Protein AF-A0A3B9W5R7-F1 (afdb_monomer_lite)

pLDDT: mean 82.39, std 18.73, range [30.66, 98.81]

Radius of gyration: 22.51 Å; chains: 1; bounding box: 68×43×56 Å

Structure (mmCIF, N/CA/C/O backbone):
data_AF-A0A3B9W5R7-F1
#
_entry.id   AF-A0A3B9W5R7-F1
#
loop_
_atom_site.group_PDB
_atom_site.id
_atom_site.type_symbol
_atom_site.label_atom_id
_atom_site.label_alt_id
_atom_site.label_comp_id
_atom_site.label_asym_id
_atom_site.label_entity_id
_atom_site.label_seq_id
_atom_site.pdbx_PDB_ins_code
_atom_site.Cartn_x
_atom_site.Cartn_y
_atom_site.Cartn_z
_atom_site.occupancy
_atom_site.B_iso_or_equiv
_atom_site.auth_seq_id
_atom_site.auth_comp_id
_atom_site.auth_asym_id
_atom_site.auth_atom_id
_atom_site.pdbx_PDB_model_num
ATOM 1 N N . MET A 1 1 ? -35.531 5.738 7.438 1.00 32.91 1 MET A N 1
ATOM 2 C CA . MET A 1 1 ? -34.267 5.225 8.003 1.00 32.91 1 MET A CA 1
ATOM 3 C C . MET A 1 1 ? -33.582 4.448 6.894 1.00 32.91 1 MET A C 1
ATOM 5 O O . MET A 1 1 ? -34.142 3.448 6.469 1.00 32.91 1 MET A O 1
ATOM 9 N N . ARG A 1 2 ? -32.483 4.960 6.327 1.00 30.66 2 ARG A N 1
ATOM 10 C CA . ARG A 1 2 ? -31.629 4.179 5.420 1.00 30.66 2 ARG A CA 1
ATOM 11 C C . ARG A 1 2 ? -30.668 3.404 6.317 1.00 30.66 2 ARG A C 1
ATOM 13 O O . ARG A 1 2 ? -30.008 4.018 7.143 1.00 30.66 2 ARG A O 1
ATOM 20 N N . THR A 1 3 ? -30.697 2.084 6.235 1.00 35.31 3 THR A N 1
ATOM 21 C CA . THR A 1 3 ? -29.794 1.184 6.958 1.00 35.31 3 THR A CA 1
ATOM 22 C C . THR A 1 3 ? -28.409 1.262 6.324 1.00 35.31 3 THR A C 1
ATOM 24 O O . THR A 1 3 ? -28.293 0.961 5.139 1.00 35.31 3 THR A O 1
ATOM 27 N N . GLU A 1 4 ? -27.382 1.650 7.082 1.00 41.16 4 GLU A N 1
ATOM 28 C CA . GLU A 1 4 ? -25.983 1.491 6.659 1.00 41.16 4 GLU A CA 1
ATOM 29 C C . GLU A 1 4 ? -25.687 -0.001 6.466 1.00 41.16 4 GLU A C 1
ATOM 31 O O . GLU A 1 4 ? -25.617 -0.769 7.429 1.00 41.16 4 GLU A O 1
ATOM 36 N N . THR A 1 5 ? -25.566 -0.436 5.215 1.00 42.59 5 THR A N 1
ATOM 37 C CA . THR A 1 5 ? -25.158 -1.799 4.874 1.00 42.59 5 THR A CA 1
ATOM 38 C C . THR A 1 5 ? -23.639 -1.887 4.894 1.00 42.59 5 THR A C 1
ATOM 40 O O . THR A 1 5 ? -22.977 -1.488 3.941 1.00 42.59 5 THR A O 1
ATOM 43 N N . HIS A 1 6 ? -23.085 -2.439 5.975 1.00 44.88 6 HIS A N 1
ATOM 44 C CA . HIS A 1 6 ? -21.705 -2.922 5.986 1.00 44.88 6 HIS A CA 1
ATOM 45 C C . HIS A 1 6 ? -21.651 -4.199 5.137 1.00 44.88 6 HIS A C 1
ATOM 47 O O . HIS A 1 6 ? -21.953 -5.293 5.615 1.00 44.88 6 HIS A O 1
ATOM 53 N N . GLN A 1 7 ? -21.345 -4.065 3.847 1.00 48.59 7 GLN A N 1
ATOM 54 C CA . GLN A 1 7 ? -21.089 -5.222 2.995 1.00 48.59 7 GLN A CA 1
ATOM 55 C C . GLN A 1 7 ? -19.664 -5.723 3.243 1.00 48.59 7 GLN A C 1
ATOM 57 O O . GLN A 1 7 ? -18.709 -5.269 2.621 1.00 48.59 7 GLN A O 1
ATOM 62 N N . ILE A 1 8 ? -19.528 -6.673 4.166 1.00 43.53 8 ILE A N 1
ATOM 63 C CA . ILE A 1 8 ? -18.317 -7.484 4.293 1.00 43.53 8 ILE A CA 1
ATOM 64 C C . ILE A 1 8 ? -18.449 -8.601 3.264 1.00 43.53 8 ILE A C 1
ATOM 66 O O . ILE A 1 8 ? -19.134 -9.599 3.491 1.00 43.53 8 ILE A O 1
ATOM 70 N N . HIS A 1 9 ? -17.859 -8.400 2.091 1.00 45.31 9 HIS A N 1
ATOM 71 C CA . HIS A 1 9 ? -17.875 -9.409 1.039 1.00 45.31 9 HIS A CA 1
ATOM 72 C C . HIS A 1 9 ? -16.837 -10.481 1.357 1.00 45.31 9 HIS A C 1
ATOM 74 O O . HIS A 1 9 ? -15.642 -10.298 1.144 1.00 45.31 9 HIS A O 1
ATOM 80 N N . THR A 1 10 ? -17.295 -11.622 1.864 1.00 37.00 10 THR A N 1
ATOM 81 C CA . THR A 1 10 ? -16.482 -12.837 1.925 1.00 37.00 10 THR A CA 1
ATOM 82 C C . THR A 1 10 ? -16.405 -13.418 0.514 1.00 37.00 10 THR A C 1
ATOM 84 O O . THR A 1 10 ? -17.376 -13.987 0.012 1.00 37.00 10 THR A O 1
ATOM 87 N N . TYR A 1 11 ? -15.274 -13.224 -0.159 1.00 44.72 11 TYR A N 1
ATOM 88 C CA . TYR A 1 11 ? -15.018 -13.753 -1.496 1.00 44.72 11 TYR A CA 1
ATOM 89 C C . TYR A 1 11 ? -14.859 -15.285 -1.457 1.00 44.72 11 TYR A C 1
ATOM 91 O O . TYR A 1 11 ? -13.749 -15.797 -1.449 1.00 44.72 11 TYR A O 1
ATOM 99 N N . ASP A 1 12 ? -15.953 -16.049 -1.493 1.00 35.03 12 ASP A N 1
ATOM 100 C CA . ASP A 1 12 ? -15.934 -17.531 -1.500 1.00 35.03 12 ASP A CA 1
ATOM 101 C C . ASP A 1 12 ? -15.423 -18.144 -2.836 1.00 35.03 12 ASP A C 1
ATOM 103 O O . ASP A 1 12 ? -15.649 -19.305 -3.165 1.00 35.03 12 ASP A O 1
ATOM 107 N N . SER A 1 13 ? -14.702 -17.354 -3.644 1.00 36.03 13 SER A N 1
ATOM 108 C CA . SER A 1 13 ? -14.012 -17.768 -4.874 1.00 36.03 13 SER A CA 1
ATOM 109 C C . SER A 1 13 ? -12.483 -17.625 -4.791 1.00 36.03 13 SER A C 1
ATOM 111 O O . SER A 1 13 ? -11.814 -17.609 -5.826 1.00 36.03 13 SER A O 1
ATOM 113 N N . MET A 1 14 ? -11.914 -17.539 -3.579 1.00 38.41 14 MET A N 1
ATOM 114 C CA . MET A 1 14 ? -10.486 -17.303 -3.278 1.00 38.41 14 MET A CA 1
ATOM 115 C C . MET A 1 14 ? -9.482 -18.385 -3.765 1.00 38.41 14 MET A C 1
ATOM 117 O O . MET A 1 14 ? -8.325 -18.381 -3.360 1.00 38.41 14 MET A O 1
ATOM 121 N N . ALA A 1 15 ? -9.844 -19.292 -4.677 1.00 36.97 15 ALA A N 1
ATOM 122 C CA . ALA A 1 15 ? -8.897 -20.244 -5.284 1.00 36.97 15 ALA A CA 1
ATOM 123 C C . ALA A 1 15 ? -8.157 -19.689 -6.527 1.00 36.97 15 ALA A C 1
ATOM 125 O O . ALA A 1 15 ? -7.424 -20.420 -7.189 1.00 36.97 15 ALA A O 1
ATOM 126 N N . ARG A 1 16 ? -8.349 -18.408 -6.869 1.00 42.28 16 ARG A N 1
ATOM 127 C CA . ARG A 1 16 ? -7.952 -17.804 -8.159 1.00 42.28 16 ARG A CA 1
ATOM 128 C C . ARG A 1 16 ? -6.772 -16.814 -8.083 1.00 42.28 16 ARG A C 1
ATOM 130 O O . ARG A 1 16 ? -6.610 -15.957 -8.943 1.00 42.28 16 ARG A O 1
ATOM 137 N N . PHE A 1 17 ? -5.933 -16.893 -7.048 1.00 46.50 17 PHE A N 1
ATOM 138 C CA . PHE A 1 17 ? -5.009 -15.802 -6.682 1.00 46.50 17 PHE A CA 1
ATOM 139 C C . PHE A 1 17 ? -3.625 -15.761 -7.350 1.00 46.50 17 PHE A C 1
ATOM 141 O O . PHE A 1 17 ? -2.822 -14.895 -7.004 1.00 46.50 17 PHE A O 1
ATOM 148 N N . HIS A 1 18 ? -3.321 -16.601 -8.343 1.00 49.59 18 HIS A N 1
ATOM 149 C CA . HIS A 1 18 ? -1.989 -16.598 -8.962 1.00 49.59 18 HIS A CA 1
ATOM 150 C C . HIS A 1 18 ? -1.998 -16.175 -10.441 1.00 49.59 18 HIS A C 1
ATOM 152 O O . HIS A 1 18 ? -2.216 -16.972 -11.346 1.00 49.59 18 HIS A O 1
ATOM 158 N N . ASN A 1 19 ? -1.692 -14.889 -10.650 1.00 49.12 19 ASN A N 1
ATOM 159 C CA . ASN A 1 19 ? -1.066 -14.248 -11.821 1.00 49.12 19 ASN A CA 1
ATOM 160 C C . ASN A 1 19 ? -1.693 -14.368 -13.225 1.00 49.12 19 ASN A C 1
ATOM 162 O O . ASN A 1 19 ? -1.177 -13.713 -14.126 1.00 49.12 19 ASN A O 1
ATOM 166 N N . GLN A 1 20 ? -2.765 -15.131 -13.449 1.00 50.28 20 GLN A N 1
ATOM 167 C CA . GLN A 1 20 ? -3.331 -15.297 -14.802 1.00 50.28 20 GLN A CA 1
ATOM 168 C C . GLN A 1 20 ? -4.692 -14.630 -15.044 1.00 50.28 20 GLN A C 1
ATOM 170 O O . GLN A 1 20 ? -5.074 -14.484 -16.200 1.00 50.28 20 GLN A O 1
ATOM 175 N N . GLU A 1 21 ? -5.415 -14.192 -14.009 1.00 57.72 21 GLU A N 1
ATOM 176 C CA . GLU A 1 21 ? -6.799 -13.713 -14.191 1.00 57.72 21 GLU A CA 1
ATOM 177 C C . GLU A 1 21 ? -6.962 -12.192 -14.331 1.00 57.72 21 GLU A C 1
ATOM 179 O O . GLU A 1 21 ? -7.963 -11.745 -14.876 1.00 57.72 21 GLU A O 1
ATOM 184 N N . TRP A 1 22 ? -5.966 -11.394 -13.944 1.00 66.00 22 TRP A N 1
ATOM 185 C CA . TRP A 1 22 ? -6.023 -9.920 -14.018 1.00 66.00 22 TRP A CA 1
ATOM 186 C C . TRP A 1 22 ? -5.447 -9.378 -15.339 1.00 66.00 22 TRP A C 1
ATOM 188 O O . TRP A 1 22 ? -4.843 -8.309 -15.398 1.00 66.00 22 TRP A O 1
ATOM 198 N N . ILE A 1 23 ? -5.531 -10.197 -16.396 1.00 71.81 23 ILE A N 1
ATOM 199 C CA . ILE A 1 23 ? -4.981 -9.904 -17.729 1.00 71.81 23 ILE A CA 1
ATOM 200 C C . ILE A 1 23 ? -6.063 -9.311 -18.643 1.00 71.81 23 ILE A C 1
ATOM 202 O O . ILE A 1 23 ? -5.746 -8.741 -19.678 1.00 71.81 23 ILE A O 1
ATOM 206 N N . SER A 1 24 ? -7.338 -9.360 -18.264 1.00 88.25 24 SER A N 1
ATOM 207 C CA . SER A 1 24 ? -8.429 -8.830 -19.083 1.00 88.25 24 SER A CA 1
ATOM 208 C C . SER A 1 24 ? -9.217 -7.760 -18.353 1.00 88.25 24 SER A C 1
ATOM 210 O O . SER A 1 24 ? -9.502 -7.909 -17.169 1.00 88.25 24 SER A O 1
ATOM 212 N N . TYR A 1 25 ? -9.656 -6.752 -19.104 1.00 93.88 25 TYR A N 1
ATOM 213 C CA . TYR A 1 25 ? -10.611 -5.760 -18.629 1.00 93.88 25 TYR A CA 1
ATOM 214 C C . TYR A 1 25 ? -11.845 -6.436 -17.988 1.00 93.88 25 TYR A C 1
ATOM 216 O O . TYR A 1 25 ? -12.399 -7.369 -18.588 1.00 93.88 25 TYR A O 1
ATOM 224 N N . PRO A 1 26 ? -12.301 -6.000 -16.796 1.00 93.00 26 PRO A N 1
ATOM 225 C CA . PRO A 1 26 ? -13.460 -6.587 -16.131 1.00 93.00 26 PRO A CA 1
ATOM 226 C C . PRO A 1 26 ? -14.718 -6.554 -17.017 1.00 93.00 26 PRO A C 1
ATOM 228 O O . PRO A 1 26 ? -15.059 -5.504 -17.566 1.00 93.00 26 PRO A O 1
ATOM 231 N N . PRO A 1 27 ? -15.465 -7.665 -17.155 1.00 92.81 27 PRO A N 1
ATOM 232 C CA . PRO A 1 27 ? -16.667 -7.672 -17.979 1.00 92.81 27 PRO A CA 1
ATOM 233 C C . PRO A 1 27 ? -17.713 -6.717 -17.396 1.00 92.81 27 PRO A C 1
ATOM 235 O O . PRO A 1 27 ? -17.949 -6.703 -16.187 1.00 92.81 27 PRO A O 1
ATOM 238 N N . GLN A 1 28 ? -18.399 -5.963 -18.260 1.00 92.75 28 GLN A N 1
ATOM 239 C CA . GLN A 1 28 ? -19.354 -4.924 -17.848 1.00 92.75 28 GLN A CA 1
ATOM 240 C C . GLN A 1 28 ? -20.456 -5.446 -16.906 1.00 92.75 28 GLN A C 1
ATOM 242 O O . GLN A 1 28 ? -20.927 -4.717 -16.040 1.00 92.75 28 GLN A O 1
ATOM 247 N N . SER A 1 29 ? -20.842 -6.719 -17.032 1.00 94.69 29 SER A N 1
ATOM 248 C CA . SER A 1 29 ? -21.827 -7.373 -16.159 1.00 94.69 29 SER A CA 1
ATOM 249 C C . SER A 1 29 ? -21.365 -7.570 -14.711 1.00 94.69 29 SER A C 1
ATOM 251 O O . SER A 1 29 ? -22.200 -7.828 -13.850 1.00 94.69 29 SER A O 1
ATOM 253 N N . SER A 1 30 ? -20.058 -7.501 -14.448 1.00 94.06 30 SER A N 1
ATOM 254 C CA . SER A 1 30 ? -19.474 -7.656 -13.110 1.00 94.06 30 SER A CA 1
ATOM 255 C C . SER A 1 30 ? -19.261 -6.325 -12.391 1.00 94.06 30 SER A C 1
ATOM 257 O O . SER A 1 30 ? -18.997 -6.332 -11.192 1.00 94.06 30 SER A O 1
ATOM 259 N N . ILE A 1 31 ? -19.371 -5.196 -13.099 1.00 94.94 31 ILE A N 1
ATOM 260 C CA . ILE A 1 31 ? -19.191 -3.858 -12.532 1.00 94.94 31 ILE A CA 1
ATOM 261 C C . ILE A 1 31 ? -20.440 -3.489 -11.729 1.00 94.94 31 ILE A C 1
ATOM 263 O O . ILE A 1 31 ? -21.546 -3.387 -12.266 1.00 94.94 31 ILE A O 1
ATOM 267 N N . LYS A 1 32 ? -20.259 -3.294 -10.424 1.00 95.94 32 LYS A N 1
ATOM 268 C CA . LYS A 1 32 ? -21.308 -2.867 -9.501 1.00 95.94 32 LYS A CA 1
ATOM 269 C C . LYS A 1 32 ? -21.568 -1.367 -9.636 1.00 95.94 32 LYS A C 1
ATOM 271 O O . LYS A 1 32 ? -20.758 -0.602 -10.152 1.00 95.94 32 LYS A O 1
ATOM 276 N N . GLN A 1 33 ? -22.712 -0.936 -9.119 1.00 96.06 33 GLN A N 1
ATOM 277 C CA . GLN A 1 33 ? -22.977 0.479 -8.889 1.00 96.06 33 GLN A CA 1
ATOM 278 C C . GLN A 1 33 ? -22.439 0.867 -7.507 1.00 96.06 33 GLN A C 1
ATOM 280 O O . GLN A 1 33 ? -22.903 0.323 -6.505 1.00 96.06 33 GLN A O 1
ATOM 285 N N . ALA A 1 34 ? -21.496 1.809 -7.458 1.00 95.56 34 ALA A N 1
ATOM 286 C CA . ALA A 1 34 ? -20.953 2.313 -6.199 1.00 95.56 34 ALA A CA 1
ATOM 287 C C . ALA A 1 34 ? -22.034 3.005 -5.347 1.00 95.56 34 ALA A C 1
ATOM 289 O O . ALA A 1 34 ? -22.868 3.757 -5.862 1.00 95.56 34 ALA A O 1
ATOM 290 N N . ASP A 1 35 ? -21.995 2.768 -4.035 1.00 95.38 35 ASP A N 1
ATOM 291 C CA . ASP A 1 35 ? -22.849 3.436 -3.050 1.00 95.38 35 ASP A CA 1
ATOM 292 C C . ASP A 1 35 ? -22.038 4.525 -2.318 1.00 95.38 35 ASP A C 1
ATOM 294 O O . ASP A 1 35 ? -21.070 4.186 -1.629 1.00 95.38 35 ASP A O 1
ATOM 298 N N . PRO A 1 36 ? -22.433 5.813 -2.388 1.00 96.81 36 PRO A N 1
ATOM 299 C CA . PRO A 1 36 ? -21.738 6.909 -1.709 1.00 96.81 36 PRO A CA 1
ATOM 300 C C . PRO A 1 36 ? -21.584 6.742 -0.194 1.00 96.81 36 PRO A C 1
ATOM 302 O O . PRO A 1 36 ? -20.707 7.365 0.392 1.00 96.81 36 PRO A O 1
ATOM 305 N N . SER A 1 37 ? -22.427 5.924 0.442 1.00 95.44 37 SER A N 1
ATOM 306 C CA . SER A 1 37 ? -22.371 5.630 1.880 1.00 95.44 37 SER A CA 1
ATOM 307 C C . SER A 1 37 ? -21.536 4.393 2.230 1.00 95.44 37 SER A C 1
ATOM 309 O O . SER A 1 37 ? -21.364 4.077 3.406 1.00 95.44 37 SER A O 1
ATOM 311 N N . SER A 1 38 ? -21.014 3.678 1.229 1.00 95.19 38 SER A N 1
ATOM 312 C CA . SER A 1 38 ? -20.276 2.435 1.451 1.00 95.19 38 SER A CA 1
ATOM 313 C C . SER A 1 38 ? -18.843 2.667 1.927 1.00 95.19 38 SER A C 1
ATOM 315 O O . SER A 1 38 ? -18.146 3.581 1.483 1.00 95.19 38 SER A O 1
ATOM 317 N N . HIS A 1 39 ? -18.397 1.777 2.811 1.00 96.00 39 HIS A N 1
ATOM 318 C CA . HIS A 1 39 ? -16.993 1.583 3.144 1.00 96.00 39 HIS A CA 1
ATOM 319 C C . HIS A 1 39 ? -16.516 0.311 2.449 1.00 96.00 39 HIS A C 1
ATOM 321 O O . HIS A 1 39 ? -17.052 -0.768 2.703 1.00 96.00 39 HIS A O 1
ATOM 327 N N . ILE A 1 40 ? -15.512 0.427 1.588 1.00 96.94 40 ILE A N 1
ATOM 328 C CA . ILE A 1 40 ? -14.977 -0.697 0.822 1.00 96.94 40 ILE A CA 1
ATOM 329 C C . ILE A 1 40 ? -13.625 -1.061 1.418 1.00 96.94 40 ILE A C 1
ATOM 331 O O . ILE A 1 40 ? -12.720 -0.232 1.448 1.00 96.94 40 ILE A O 1
ATOM 335 N N . THR A 1 41 ? -13.491 -2.294 1.906 1.00 97.75 41 THR A N 1
ATOM 336 C CA . THR A 1 41 ? -12.221 -2.824 2.423 1.00 97.75 41 THR A CA 1
ATOM 337 C C . THR A 1 41 ? -11.670 -3.843 1.437 1.00 97.75 41 THR A C 1
ATOM 339 O O . THR A 1 41 ? -12.351 -4.807 1.091 1.00 97.75 41 THR A O 1
ATOM 342 N N . LEU A 1 42 ? -10.455 -3.599 0.960 1.00 96.56 42 LEU A N 1
ATOM 343 C CA . LEU A 1 42 ? -9.760 -4.407 -0.026 1.00 96.56 42 LEU A CA 1
ATOM 344 C C . LEU A 1 42 ? -8.842 -5.394 0.704 1.00 96.56 42 LEU A C 1
ATOM 346 O O . LEU A 1 42 ? -8.196 -5.002 1.680 1.00 96.56 42 LEU A O 1
ATOM 350 N N . PRO A 1 43 ? -8.776 -6.653 0.239 1.00 95.25 43 PRO A N 1
ATOM 351 C CA . PRO A 1 43 ? -7.885 -7.656 0.811 1.00 95.25 43 PRO A CA 1
ATOM 352 C C . PRO A 1 43 ? -6.419 -7.337 0.483 1.00 95.25 43 PRO A C 1
ATOM 354 O O . PRO A 1 43 ? -6.133 -6.395 -0.257 1.00 95.25 43 PRO A O 1
ATOM 357 N N . ASP A 1 44 ? -5.508 -8.174 0.981 1.00 94.25 44 ASP A N 1
ATOM 358 C CA . ASP A 1 44 ? -4.085 -8.166 0.628 1.00 94.25 44 ASP A CA 1
ATOM 359 C C . ASP A 1 44 ? -3.892 -8.056 -0.896 1.00 94.25 44 ASP A C 1
ATOM 361 O O . ASP A 1 44 ? -4.452 -8.843 -1.669 1.00 94.25 44 ASP A O 1
ATOM 365 N N . LEU A 1 45 ? -3.131 -7.058 -1.346 1.00 94.88 45 LEU A N 1
ATOM 366 C CA . LEU A 1 45 ? -2.924 -6.766 -2.764 1.00 94.88 45 LEU A CA 1
ATOM 367 C C . LEU A 1 45 ? -1.688 -7.447 -3.357 1.00 94.88 45 LEU A C 1
ATOM 369 O O . LEU A 1 45 ? -1.570 -7.505 -4.584 1.00 94.88 45 LEU A O 1
ATOM 373 N N . HIS A 1 46 ? -0.783 -7.968 -2.534 1.00 94.50 46 HIS A N 1
ATOM 374 C CA . HIS A 1 46 ? 0.521 -8.490 -2.929 1.00 94.50 46 HIS A CA 1
ATOM 375 C C . HIS A 1 46 ? 1.302 -7.584 -3.894 1.00 94.50 46 HIS A C 1
ATOM 377 O O . HIS A 1 46 ? 1.932 -8.060 -4.847 1.00 94.50 46 HIS A O 1
ATOM 383 N N . GLY A 1 47 ? 1.242 -6.266 -3.701 1.00 94.62 47 GLY A N 1
ATOM 384 C CA . GLY A 1 47 ? 1.918 -5.289 -4.559 1.00 94.62 47 GLY A CA 1
ATOM 385 C C . GLY A 1 47 ? 1.348 -5.189 -5.979 1.00 94.62 47 GLY A C 1
ATOM 386 O O . GLY A 1 47 ? 1.983 -4.623 -6.872 1.00 94.62 47 GLY A O 1
ATOM 387 N N . ASN A 1 48 ? 0.192 -5.801 -6.254 1.00 95.19 48 ASN A N 1
ATOM 388 C CA . ASN A 1 48 ? -0.338 -5.938 -7.605 1.00 95.19 48 ASN A CA 1
ATOM 389 C C . ASN A 1 48 ? -1.300 -4.794 -7.968 1.00 95.19 48 ASN A C 1
ATOM 391 O O . ASN A 1 48 ? -2.480 -4.815 -7.615 1.00 95.19 48 ASN A O 1
ATOM 395 N N . VAL A 1 49 ? -0.808 -3.836 -8.760 1.00 96.06 49 VAL A N 1
ATOM 396 C CA . VAL A 1 49 ? -1.600 -2.698 -9.255 1.00 96.06 49 VAL A CA 1
ATOM 397 C C . VAL A 1 49 ? -2.826 -3.111 -10.082 1.00 96.06 49 VAL A C 1
ATOM 399 O O . VAL A 1 49 ? -3.868 -2.472 -9.971 1.00 96.06 49 VAL A O 1
ATOM 402 N N . PHE A 1 50 ? -2.760 -4.193 -10.868 1.00 96.06 50 PHE A N 1
ATOM 403 C CA . PHE A 1 50 ? -3.906 -4.645 -11.671 1.00 96.06 50 PHE A CA 1
ATOM 404 C C . PHE A 1 50 ? -4.983 -5.299 -10.813 1.00 96.06 50 PHE A C 1
ATOM 406 O O . PHE A 1 50 ? -6.163 -5.080 -11.054 1.00 96.06 50 PHE A O 1
ATOM 413 N N . LYS A 1 51 ? -4.595 -6.002 -9.743 1.00 95.19 51 LYS A N 1
ATOM 414 C CA . LYS A 1 51 ? -5.550 -6.474 -8.733 1.00 95.19 51 LYS A CA 1
ATOM 415 C C . LYS A 1 51 ? -6.272 -5.297 -8.068 1.00 95.19 51 LYS A C 1
ATOM 417 O O . LYS A 1 51 ? -7.483 -5.359 -7.882 1.00 95.19 51 LYS A O 1
ATOM 422 N N . LEU A 1 52 ? -5.549 -4.221 -7.741 1.00 97.19 52 LEU A N 1
ATOM 423 C CA . LEU A 1 52 ? -6.149 -2.998 -7.200 1.00 97.19 52 LEU A CA 1
ATOM 424 C C . LEU A 1 52 ? -7.119 -2.353 -8.206 1.00 97.19 52 LEU A C 1
ATOM 426 O O . LEU A 1 52 ? -8.259 -2.071 -7.841 1.00 97.19 52 LEU A O 1
ATOM 430 N N . LEU A 1 53 ? -6.703 -2.173 -9.466 1.00 97.25 53 LEU A N 1
ATOM 431 C CA . LEU A 1 53 ? -7.559 -1.645 -10.537 1.00 97.25 53 LEU A CA 1
ATOM 432 C C . LEU A 1 53 ? -8.830 -2.478 -10.717 1.00 97.25 53 LEU A C 1
ATOM 434 O O . LEU A 1 53 ? -9.927 -1.924 -10.681 1.00 97.25 53 LEU A O 1
ATOM 438 N N . ASP A 1 54 ? -8.694 -3.795 -10.858 1.00 95.75 54 ASP A N 1
ATOM 439 C CA . ASP A 1 54 ? -9.818 -4.683 -11.145 1.00 95.75 54 ASP A CA 1
ATOM 440 C C . ASP A 1 54 ? -10.827 -4.700 -10.001 1.00 95.75 54 ASP A C 1
ATOM 442 O O . ASP A 1 54 ? -12.027 -4.603 -10.253 1.00 95.75 54 ASP A O 1
ATOM 446 N N . ILE A 1 55 ? -10.371 -4.742 -8.743 1.00 96.06 55 ILE A N 1
ATOM 447 C CA . ILE A 1 55 ? -11.271 -4.657 -7.585 1.00 96.06 55 ILE A CA 1
ATOM 448 C C . ILE A 1 55 ? -12.005 -3.310 -7.580 1.00 96.06 55 ILE A C 1
ATOM 450 O O . ILE A 1 55 ? -13.225 -3.285 -7.436 1.00 96.06 55 ILE A O 1
ATOM 454 N N . LEU A 1 56 ? -11.306 -2.188 -7.784 1.00 98.06 56 LEU A N 1
ATOM 455 C CA . LEU A 1 56 ? -11.932 -0.860 -7.787 1.00 98.06 56 LEU A CA 1
ATOM 456 C C . LEU A 1 56 ? -12.937 -0.680 -8.932 1.00 98.06 56 LEU A C 1
ATOM 458 O O . LEU A 1 56 ? -13.968 -0.032 -8.742 1.00 98.06 56 LEU A O 1
ATOM 462 N N . MET A 1 57 ? -12.657 -1.252 -10.103 1.00 97.62 57 MET A N 1
ATOM 463 C CA . MET A 1 57 ? -13.569 -1.245 -11.245 1.00 97.62 57 MET A CA 1
ATOM 464 C C . MET A 1 57 ? -14.778 -2.147 -11.012 1.00 97.62 57 MET A C 1
ATOM 466 O O . MET A 1 57 ? -15.903 -1.736 -11.280 1.00 97.62 57 MET A O 1
ATOM 470 N N . ILE A 1 58 ? -14.580 -3.351 -10.467 1.00 96.62 58 ILE A N 1
ATOM 471 C CA . ILE A 1 58 ? -15.667 -4.277 -10.117 1.00 96.62 58 ILE A CA 1
ATOM 472 C C . ILE A 1 58 ? -16.577 -3.671 -9.047 1.00 96.62 58 ILE A C 1
ATOM 474 O O . ILE A 1 58 ? -17.795 -3.775 -9.157 1.00 96.62 58 ILE A O 1
ATOM 478 N N . GLU A 1 59 ? -16.027 -2.990 -8.042 1.00 97.38 59 GLU A N 1
ATOM 479 C CA . GLU A 1 59 ? -16.821 -2.269 -7.038 1.00 97.38 59 GLU A CA 1
ATOM 480 C C . GLU A 1 59 ? -17.445 -0.968 -7.582 1.00 97.38 59 GLU A C 1
ATOM 482 O O . GLU A 1 59 ? -18.189 -0.286 -6.879 1.00 97.38 59 GLU A O 1
ATOM 487 N N . GLY A 1 60 ? -17.168 -0.616 -8.842 1.00 97.62 60 GLY A N 1
ATOM 488 C CA . GLY A 1 60 ? -17.698 0.576 -9.495 1.00 97.62 60 GLY A CA 1
ATOM 489 C C . GLY A 1 60 ? -17.135 1.884 -8.949 1.00 97.62 60 GLY A C 1
ATOM 490 O O . GLY A 1 60 ? -17.685 2.938 -9.256 1.00 97.62 60 GLY A O 1
ATOM 491 N N . VAL A 1 61 ? -16.072 1.844 -8.142 1.00 98.31 61 VAL A N 1
ATOM 492 C CA . VAL A 1 61 ? -15.403 3.026 -7.574 1.00 98.31 61 VAL A CA 1
ATOM 493 C C . VAL A 1 61 ? -14.613 3.755 -8.651 1.00 98.31 61 VAL A C 1
ATOM 495 O O . VAL A 1 61 ? -14.645 4.981 -8.719 1.00 98.31 61 VAL A O 1
ATOM 498 N N . LEU A 1 62 ? -13.919 2.993 -9.495 1.00 98.44 62 LEU A N 1
ATOM 499 C CA . LEU A 1 62 ? -13.053 3.500 -10.550 1.00 98.44 62 LEU A CA 1
ATOM 500 C C . LEU A 1 62 ? -13.649 3.176 -11.918 1.00 98.44 62 LEU A C 1
ATOM 502 O O . LEU A 1 62 ? -14.082 2.057 -12.180 1.00 98.44 62 LEU A O 1
ATOM 506 N N . LEU A 1 63 ? -13.642 4.165 -12.804 1.00 97.88 63 LEU A N 1
ATOM 507 C CA . LEU A 1 63 ? -14.085 4.053 -14.186 1.00 97.88 63 LEU A CA 1
ATOM 508 C C . LEU A 1 63 ? -12.886 4.280 -15.107 1.00 97.88 63 LEU A C 1
ATOM 510 O O . LEU A 1 63 ? -12.219 5.311 -15.028 1.00 97.88 63 LEU A O 1
ATOM 514 N N . MET A 1 64 ? -12.631 3.330 -15.999 1.00 97.50 64 MET A N 1
ATOM 515 C CA . MET A 1 64 ? -11.538 3.383 -16.969 1.00 97.50 64 MET A CA 1
ATOM 516 C C . MET A 1 64 ? -12.026 2.828 -18.306 1.00 97.50 64 MET A C 1
ATOM 518 O O . MET A 1 64 ? -12.792 1.867 -18.328 1.00 97.50 64 MET A O 1
ATOM 522 N N . LEU A 1 65 ? -11.588 3.415 -19.419 1.00 97.44 65 LEU A N 1
ATOM 523 C CA . LEU A 1 65 ? -11.852 2.864 -20.750 1.00 97.44 65 LEU A CA 1
ATOM 524 C C . LEU A 1 65 ? -11.030 1.589 -20.987 1.00 97.44 65 LEU A C 1
ATOM 526 O O . LEU A 1 65 ? -9.889 1.489 -20.540 1.00 97.44 65 LEU A O 1
ATOM 530 N N . GLU A 1 66 ? -11.586 0.640 -21.737 1.00 97.12 66 GLU A N 1
ATOM 531 C CA . GLU A 1 66 ? -10.910 -0.624 -22.063 1.00 97.12 66 GLU A CA 1
ATOM 532 C C . GLU A 1 66 ? -9.584 -0.408 -22.808 1.00 97.12 66 GLU A C 1
ATOM 534 O O . GLU A 1 66 ? -8.582 -1.043 -22.489 1.00 97.12 66 GLU A O 1
ATOM 539 N N . GLU A 1 67 ? -9.537 0.557 -23.728 1.00 97.69 67 GLU A N 1
ATOM 540 C CA . GLU A 1 67 ? -8.313 0.919 -24.455 1.00 97.69 67 GLU A CA 1
ATOM 541 C C . GLU A 1 67 ? -7.213 1.483 -23.543 1.00 97.69 67 GLU A C 1
ATOM 543 O O . GLU A 1 67 ? -6.035 1.189 -23.737 1.00 97.69 67 GLU A O 1
ATOM 548 N N . HIS A 1 68 ? -7.589 2.238 -22.506 1.00 98.06 68 HIS A N 1
ATOM 549 C CA . HIS A 1 68 ? -6.647 2.751 -21.512 1.00 98.06 68 HIS A CA 1
ATOM 550 C C . HIS A 1 68 ? -6.095 1.623 -20.642 1.00 98.06 68 HIS A C 1
ATOM 552 O O . HIS A 1 68 ? -4.893 1.569 -20.393 1.00 98.06 68 HIS A O 1
ATOM 558 N N . TYR A 1 69 ? -6.954 0.694 -20.222 1.00 97.38 69 TYR A N 1
ATOM 559 C CA . TYR A 1 69 ? -6.540 -0.481 -19.460 1.00 97.38 69 TYR A CA 1
ATOM 560 C C . TYR A 1 69 ? -5.566 -1.357 -20.260 1.00 97.38 69 TYR A C 1
ATOM 562 O O . TYR A 1 69 ? -4.518 -1.748 -19.747 1.00 97.38 69 TYR A O 1
ATOM 570 N N . ALA A 1 70 ? -5.871 -1.605 -21.538 1.00 95.88 70 ALA A N 1
ATOM 571 C CA . ALA A 1 70 ? -5.006 -2.362 -22.437 1.00 95.88 70 ALA A CA 1
ATOM 572 C C . ALA A 1 70 ? -3.636 -1.687 -22.634 1.00 95.88 70 ALA A C 1
ATOM 574 O O . ALA A 1 70 ? -2.614 -2.374 -22.649 1.00 95.88 70 ALA A O 1
ATOM 575 N N . GLU A 1 71 ? -3.590 -0.354 -22.738 1.00 97.19 71 GLU A N 1
ATOM 576 C CA . GLU A 1 71 ? -2.328 0.390 -22.838 1.00 97.19 71 GLU A CA 1
ATOM 577 C C . GLU A 1 71 ? -1.499 0.286 -21.549 1.00 97.19 71 GLU A C 1
ATOM 579 O O . GLU A 1 71 ? -0.306 -0.022 -21.616 1.00 97.19 71 GLU A O 1
ATOM 584 N N . LEU A 1 72 ? -2.128 0.448 -20.376 1.00 97.25 72 LEU A N 1
ATOM 585 C CA . LEU A 1 72 ? -1.456 0.245 -19.088 1.00 97.25 72 LEU A CA 1
ATOM 586 C C . LEU A 1 72 ? -0.877 -1.168 -18.995 1.00 97.25 72 LEU A C 1
ATOM 588 O O . LEU A 1 72 ? 0.292 -1.340 -18.659 1.00 97.25 72 LEU A O 1
ATOM 592 N N . GLN A 1 73 ? -1.658 -2.192 -19.340 1.00 94.75 73 GLN A N 1
ATOM 593 C CA . GLN A 1 73 ? -1.171 -3.568 -19.346 1.00 94.75 73 GLN A CA 1
ATOM 594 C C . GLN A 1 73 ? 0.001 -3.765 -20.296 1.00 94.75 73 GLN A C 1
ATOM 596 O O . GLN A 1 73 ? 0.997 -4.370 -19.897 1.00 94.75 73 GLN A O 1
ATOM 601 N N . ARG A 1 74 ? -0.098 -3.248 -21.524 1.00 95.12 74 ARG A N 1
ATOM 602 C CA . ARG A 1 74 ? 0.957 -3.366 -22.528 1.00 95.12 74 ARG A CA 1
ATOM 603 C C . ARG A 1 74 ? 2.272 -2.810 -22.002 1.00 95.12 74 ARG A C 1
ATOM 605 O O . ARG A 1 74 ? 3.279 -3.490 -22.136 1.00 95.12 74 ARG A O 1
ATOM 612 N N . VAL A 1 75 ? 2.271 -1.606 -21.430 1.00 95.31 75 VAL A N 1
ATOM 613 C CA . VAL A 1 75 ? 3.498 -0.915 -21.002 1.00 95.31 75 VAL A CA 1
ATOM 614 C C . VAL A 1 75 ? 4.025 -1.460 -19.677 1.00 95.31 75 VAL A C 1
ATOM 616 O O . VAL A 1 75 ? 5.206 -1.783 -19.579 1.00 95.31 75 VAL A O 1
ATOM 619 N N . ILE A 1 76 ? 3.166 -1.612 -18.665 1.00 94.56 76 ILE A N 1
ATOM 620 C CA . ILE A 1 76 ? 3.578 -1.978 -17.298 1.00 94.56 76 ILE A CA 1
ATOM 621 C C . ILE A 1 76 ? 4.183 -3.387 -17.243 1.00 94.56 76 ILE A C 1
ATOM 623 O O . ILE A 1 76 ? 5.069 -3.641 -16.426 1.00 94.56 76 ILE A O 1
ATOM 627 N N . HIS A 1 77 ? 3.744 -4.299 -18.115 1.00 92.50 77 HIS A N 1
ATOM 628 C CA . HIS A 1 77 ? 4.292 -5.655 -18.188 1.00 92.50 77 HIS A CA 1
ATOM 629 C C . HIS A 1 77 ? 5.591 -5.764 -19.000 1.00 92.50 77 HIS A C 1
ATOM 631 O O . HIS A 1 77 ? 6.215 -6.829 -18.984 1.00 92.50 77 HIS A O 1
ATOM 637 N N . LEU A 1 78 ? 6.023 -4.710 -19.705 1.00 89.50 78 LEU A N 1
ATOM 638 C CA . LEU A 1 78 ? 7.327 -4.728 -20.366 1.00 89.50 78 LEU A CA 1
ATOM 639 C C . LEU A 1 78 ? 8.448 -4.778 -19.319 1.00 89.50 78 LEU A C 1
ATOM 641 O O . LEU A 1 78 ? 8.332 -4.151 -18.262 1.00 89.50 78 LEU A O 1
ATOM 645 N N . PRO A 1 79 ? 9.571 -5.455 -19.613 1.00 89.50 79 PRO A N 1
ATOM 646 C CA . PRO A 1 79 ? 10.807 -5.255 -18.865 1.00 89.50 79 PRO A CA 1
ATOM 647 C C . PRO A 1 79 ? 11.147 -3.763 -18.778 1.00 89.50 79 PRO A C 1
ATOM 649 O O . PRO A 1 79 ? 10.937 -3.032 -19.744 1.00 89.50 79 PRO A O 1
ATOM 652 N N . ILE A 1 80 ? 11.674 -3.311 -17.639 1.00 89.94 80 ILE A N 1
ATOM 653 C CA . ILE A 1 80 ? 11.942 -1.884 -17.373 1.00 89.94 80 ILE A CA 1
ATOM 654 C C . ILE A 1 80 ? 12.846 -1.282 -18.451 1.00 89.94 80 ILE A C 1
ATOM 656 O O . ILE A 1 80 ? 12.621 -0.165 -18.903 1.00 89.94 80 ILE A O 1
ATOM 660 N N . GLU A 1 81 ? 13.815 -2.056 -18.934 1.00 88.88 81 GLU A N 1
ATOM 661 C CA . GLU A 1 81 ? 14.769 -1.660 -19.971 1.00 88.88 81 GLU A CA 1
ATOM 662 C C . GLU A 1 81 ? 14.102 -1.446 -21.342 1.00 88.88 81 GLU A C 1
ATOM 664 O O . GLU A 1 81 ? 14.693 -0.848 -22.240 1.00 88.88 81 GLU A O 1
ATOM 669 N N . GLN A 1 82 ? 12.880 -1.956 -21.516 1.00 92.06 82 GLN A N 1
ATOM 670 C CA . GLN A 1 82 ? 12.060 -1.811 -22.719 1.00 92.06 82 GLN A CA 1
ATOM 671 C C . GLN A 1 82 ? 10.954 -0.759 -22.552 1.00 92.06 82 GLN A C 1
ATOM 673 O O . GLN A 1 82 ? 10.270 -0.449 -23.527 1.00 92.06 82 GLN A O 1
ATOM 678 N N . GLN A 1 83 ? 10.765 -0.204 -21.351 1.00 94.00 83 GLN A N 1
ATOM 679 C CA . GLN A 1 83 ? 9.802 0.868 -21.110 1.00 94.00 83 GLN A CA 1
ATOM 680 C C . GLN A 1 83 ? 10.425 2.208 -21.514 1.00 94.00 83 GLN A C 1
ATOM 682 O O . GLN A 1 83 ? 11.358 2.699 -20.871 1.00 94.00 83 GLN A O 1
ATOM 687 N N . SER A 1 84 ? 9.913 2.804 -22.593 1.00 97.19 84 SER A N 1
ATOM 688 C CA . SER A 1 84 ? 10.311 4.152 -23.000 1.00 97.19 84 SER A CA 1
ATOM 689 C C . SER A 1 84 ? 9.728 5.198 -22.043 1.00 97.19 84 SER A C 1
ATOM 691 O O . SER A 1 84 ? 8.632 5.011 -21.512 1.00 97.19 84 SER A O 1
ATOM 693 N N . LEU A 1 85 ? 10.433 6.317 -21.839 1.00 97.25 85 LEU A N 1
ATOM 694 C CA . LEU A 1 85 ? 9.918 7.412 -21.008 1.00 97.25 85 LEU A CA 1
ATOM 695 C C . LEU A 1 85 ? 8.587 7.958 -21.552 1.00 97.25 85 LEU A C 1
ATOM 697 O O . LEU A 1 85 ? 7.684 8.229 -20.773 1.00 97.25 85 LEU A O 1
ATOM 701 N N . GLU A 1 86 ? 8.433 8.034 -22.876 1.00 98.12 86 GLU A N 1
ATOM 702 C CA . GLU A 1 86 ? 7.187 8.476 -23.516 1.00 98.12 86 GLU A CA 1
ATOM 703 C C . GLU A 1 86 ? 6.005 7.544 -23.195 1.00 98.12 86 GLU A C 1
ATOM 705 O O . GLU A 1 86 ? 4.913 8.012 -22.872 1.00 98.12 86 GLU A O 1
ATOM 710 N N . ASP A 1 87 ? 6.204 6.222 -23.250 1.00 97.81 87 ASP A N 1
ATOM 711 C CA . ASP A 1 87 ? 5.160 5.258 -22.878 1.00 97.81 87 ASP A CA 1
ATOM 712 C C . ASP A 1 87 ? 4.806 5.363 -21.386 1.00 97.81 87 ASP A C 1
ATOM 714 O O . ASP A 1 87 ? 3.630 5.280 -21.021 1.00 97.81 87 ASP A O 1
ATOM 718 N N . ILE A 1 88 ? 5.808 5.575 -20.525 1.00 98.38 88 ILE A N 1
ATOM 719 C CA . ILE A 1 88 ? 5.612 5.769 -19.083 1.00 98.38 88 ILE A CA 1
ATOM 720 C C . ILE A 1 88 ? 4.787 7.035 -18.827 1.00 98.38 88 ILE A C 1
ATOM 722 O O . ILE A 1 88 ? 3.788 6.973 -18.113 1.00 98.38 88 ILE A O 1
ATOM 726 N N . GLU A 1 89 ? 5.154 8.163 -19.435 1.00 98.25 89 GLU A N 1
ATOM 727 C CA . GLU A 1 89 ? 4.430 9.433 -19.308 1.00 98.25 89 GLU A CA 1
ATOM 728 C C . GLU A 1 89 ? 2.994 9.324 -19.830 1.00 98.25 89 GLU A C 1
ATOM 730 O O . GLU A 1 89 ? 2.067 9.847 -19.210 1.00 98.25 89 GLU A O 1
ATOM 735 N N . ARG A 1 90 ? 2.771 8.575 -20.918 1.00 98.25 90 ARG A N 1
ATOM 736 C CA . ARG A 1 90 ? 1.423 8.281 -21.419 1.00 98.25 90 ARG A CA 1
ATOM 737 C C . ARG A 1 90 ? 0.598 7.488 -20.401 1.00 98.25 90 ARG A C 1
ATOM 739 O O . ARG A 1 90 ? -0.566 7.813 -20.179 1.00 98.25 90 ARG A O 1
ATOM 746 N N . CYS A 1 91 ? 1.189 6.484 -19.753 1.00 98.50 91 CYS A N 1
ATOM 747 C CA . CYS A 1 91 ? 0.521 5.708 -18.704 1.00 98.50 91 CYS A CA 1
ATOM 748 C C . CYS A 1 91 ? 0.217 6.553 -17.460 1.00 98.50 91 CYS A C 1
ATOM 750 O O . CYS A 1 91 ? -0.876 6.452 -16.901 1.00 98.50 91 CYS A O 1
ATOM 752 N N . ILE A 1 92 ? 1.147 7.424 -17.056 1.00 98.44 92 ILE A N 1
ATOM 753 C CA . ILE A 1 92 ? 0.921 8.399 -15.983 1.00 98.44 92 ILE A CA 1
ATOM 754 C C . ILE A 1 92 ? -0.259 9.302 -16.350 1.00 98.44 92 ILE A C 1
ATOM 756 O O . ILE A 1 92 ? -1.171 9.452 -15.543 1.00 98.44 92 ILE A O 1
ATOM 760 N N . ALA A 1 93 ? -0.301 9.840 -17.573 1.00 98.25 93 ALA A N 1
ATOM 761 C CA . ALA A 1 93 ? -1.402 10.684 -18.029 1.00 98.25 93 ALA A CA 1
ATOM 762 C C . ALA A 1 93 ? -2.754 9.949 -17.994 1.00 98.25 93 ALA A C 1
ATOM 764 O O . ALA A 1 93 ? -3.735 10.514 -17.513 1.00 98.25 93 ALA A O 1
ATOM 765 N N . ILE A 1 94 ? -2.798 8.678 -18.412 1.00 98.38 94 ILE A N 1
ATOM 766 C CA . ILE A 1 94 ? -4.004 7.843 -18.312 1.00 98.38 94 ILE A CA 1
ATOM 767 C C . ILE A 1 94 ? -4.494 7.767 -16.860 1.00 98.38 94 ILE A C 1
ATOM 769 O O . ILE A 1 94 ? -5.669 8.024 -16.595 1.00 98.38 94 ILE A O 1
ATOM 773 N N . ILE A 1 95 ? -3.605 7.437 -15.918 1.00 97.94 95 ILE A N 1
ATOM 774 C CA . ILE A 1 95 ? -3.966 7.294 -14.501 1.00 97.94 95 ILE A CA 1
ATOM 775 C C . ILE A 1 95 ? -4.359 8.655 -13.904 1.00 97.94 95 ILE A C 1
ATOM 777 O O . ILE A 1 95 ? -5.351 8.750 -13.191 1.00 97.94 95 ILE A O 1
ATOM 781 N N . GLN A 1 96 ? -3.628 9.725 -14.211 1.00 96.00 96 GLN A N 1
ATOM 782 C CA . GLN A 1 96 ? -3.824 11.031 -13.577 1.00 96.00 96 GLN A CA 1
ATOM 783 C C . GLN A 1 96 ? -4.958 11.875 -14.170 1.00 96.00 96 GLN A C 1
ATOM 785 O O . GLN A 1 96 ? -5.449 12.787 -13.502 1.00 96.00 96 GLN A O 1
ATOM 790 N N . HIS A 1 97 ? -5.351 11.634 -15.422 1.00 96.25 97 HIS A N 1
ATOM 791 C CA . HIS A 1 97 ? -6.267 12.525 -16.141 1.00 96.25 97 HIS A CA 1
ATOM 792 C C . HIS A 1 97 ? -7.450 11.820 -16.802 1.00 96.25 97 HIS A C 1
ATOM 794 O O . HIS A 1 97 ? -8.432 12.485 -17.134 1.00 96.25 97 HIS A O 1
ATOM 800 N N . ASN A 1 98 ? -7.392 10.501 -16.996 1.00 97.00 98 ASN A N 1
ATOM 801 C CA . ASN A 1 98 ? -8.416 9.765 -17.738 1.00 97.00 98 ASN A CA 1
ATOM 802 C C . ASN A 1 98 ? -9.203 8.758 -16.890 1.00 97.00 98 ASN A C 1
ATOM 804 O O . ASN A 1 98 ? -9.987 7.983 -17.445 1.00 97.00 98 ASN A O 1
ATOM 808 N N . LEU A 1 99 ? -9.025 8.776 -15.568 1.00 97.50 99 LEU A N 1
ATOM 809 C CA . LEU A 1 99 ? -9.838 7.997 -14.640 1.00 97.50 99 LEU A CA 1
ATOM 810 C C . LEU A 1 99 ? -11.076 8.778 -14.204 1.00 97.50 99 LEU A C 1
ATOM 812 O O . LEU A 1 99 ? -11.005 9.961 -13.873 1.00 97.50 99 LEU A O 1
ATOM 816 N N . GLY A 1 100 ? -12.215 8.092 -14.178 1.00 98.06 100 GLY A N 1
ATOM 817 C CA . GLY A 1 100 ? -13.414 8.555 -13.490 1.00 98.06 100 GLY A CA 1
ATOM 818 C C . GLY A 1 100 ? -13.524 7.916 -12.109 1.00 98.06 100 GLY A C 1
ATOM 819 O O . GLY A 1 100 ? -13.113 6.772 -11.921 1.00 98.06 100 GLY A O 1
ATOM 820 N N . PHE A 1 101 ? -14.122 8.633 -11.159 1.00 98.38 101 PHE A N 1
ATOM 821 C CA . PHE A 1 101 ? -14.362 8.134 -9.806 1.00 98.38 101 PHE A CA 1
ATOM 822 C C . PHE A 1 101 ? -1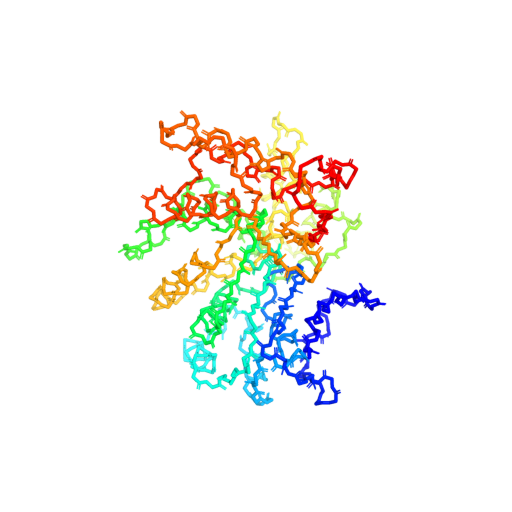5.829 8.305 -9.430 1.00 98.38 101 PHE A C 1
ATOM 824 O O . PHE A 1 101 ? -16.389 9.396 -9.561 1.00 98.38 101 PHE A O 1
ATOM 831 N N . ASN A 1 102 ? -16.442 7.231 -8.942 1.00 98.12 102 ASN A N 1
ATOM 832 C CA . ASN A 1 102 ? -17.729 7.307 -8.269 1.00 98.12 102 ASN A CA 1
ATOM 833 C C . ASN A 1 102 ? -17.500 7.441 -6.759 1.00 98.12 102 ASN A C 1
ATOM 835 O O . ASN A 1 102 ? -16.622 6.771 -6.207 1.00 98.12 102 ASN A O 1
ATOM 839 N N . PRO A 1 103 ? -18.277 8.291 -6.070 1.00 94.94 103 PRO A N 1
ATOM 840 C CA . PRO A 1 103 ? -18.078 8.523 -4.652 1.00 94.94 103 PRO A CA 1
ATOM 841 C C . PRO A 1 103 ? -18.430 7.276 -3.840 1.00 94.94 103 PRO A C 1
ATOM 843 O O . PRO A 1 103 ? -19.444 6.623 -4.083 1.00 94.94 103 PRO A O 1
ATOM 846 N N . VAL A 1 104 ? -17.608 7.022 -2.829 1.00 97.62 104 VAL A N 1
ATOM 847 C CA . VAL A 1 104 ? -17.836 6.092 -1.719 1.00 97.62 104 VAL A CA 1
ATOM 848 C C . VAL A 1 104 ? -17.351 6.765 -0.438 1.00 97.62 104 VAL A C 1
ATOM 850 O O . VAL A 1 104 ? -16.560 7.709 -0.503 1.00 97.62 104 VAL A O 1
ATOM 853 N N . GLN A 1 105 ? -17.811 6.314 0.726 1.00 96.69 105 GLN A N 1
ATOM 854 C CA . GLN A 1 105 ? -17.474 6.962 1.993 1.00 96.69 105 GLN A CA 1
ATOM 855 C C . GLN A 1 105 ? -15.994 6.766 2.341 1.00 96.69 105 GLN A C 1
ATOM 857 O O . GLN A 1 105 ? -15.351 7.687 2.843 1.00 96.69 105 GLN A O 1
ATOM 862 N N . CYS A 1 106 ? -15.459 5.569 2.089 1.00 98.06 106 CYS A N 1
ATOM 863 C CA . CYS A 1 106 ? -14.067 5.229 2.366 1.00 98.06 106 CYS A CA 1
ATOM 864 C C . CYS A 1 106 ? -13.611 4.030 1.527 1.00 98.06 106 CYS A C 1
ATOM 866 O O . CYS A 1 106 ? -14.339 3.040 1.419 1.00 98.06 106 CYS A O 1
ATOM 868 N N . VAL A 1 107 ? -12.388 4.096 1.001 1.00 98.56 107 VAL A N 1
ATOM 869 C CA . VAL A 1 107 ? -11.656 2.942 0.460 1.00 98.56 107 VAL A CA 1
ATOM 870 C C . VAL A 1 107 ? -10.513 2.603 1.410 1.00 98.56 107 VAL A C 1
ATOM 872 O O . VAL A 1 107 ? -9.675 3.453 1.705 1.00 98.56 107 VAL A O 1
ATOM 875 N N . ARG A 1 108 ? -10.467 1.357 1.882 1.00 98.62 108 ARG A N 1
ATOM 876 C CA . ARG A 1 108 ? -9.468 0.875 2.834 1.00 98.62 108 ARG A CA 1
ATOM 877 C C . ARG A 1 108 ? -8.671 -0.281 2.259 1.00 98.62 108 ARG A C 1
ATOM 879 O O . ARG A 1 108 ? -9.253 -1.287 1.878 1.00 98.62 108 ARG A O 1
ATOM 886 N N . LEU A 1 109 ? -7.352 -0.161 2.243 1.00 98.62 109 LEU A N 1
ATOM 887 C CA . LEU A 1 109 ? -6.429 -1.227 1.870 1.00 98.62 109 LEU A CA 1
ATOM 888 C C . LEU A 1 109 ? -5.915 -1.864 3.161 1.00 98.62 109 LEU A C 1
ATOM 890 O O . LEU A 1 109 ? -5.400 -1.160 4.031 1.00 98.62 109 LEU A O 1
ATOM 894 N N . ILE A 1 110 ? -6.073 -3.181 3.302 1.00 97.69 110 ILE A N 1
ATOM 895 C CA . ILE A 1 110 ? -5.690 -3.895 4.531 1.00 97.69 110 ILE A CA 1
ATOM 896 C C . ILE A 1 110 ? -4.173 -4.103 4.669 1.00 97.69 110 ILE A C 1
ATOM 898 O O . ILE A 1 110 ? -3.712 -4.613 5.685 1.00 97.69 110 ILE A O 1
ATOM 902 N N . GLY A 1 111 ? -3.400 -3.688 3.665 1.00 97.31 111 GLY A N 1
ATOM 903 C CA . GLY A 1 111 ? -1.946 -3.760 3.639 1.00 97.31 111 GLY A CA 1
ATOM 904 C C . GLY A 1 111 ? -1.408 -4.442 2.384 1.00 97.31 111 GLY A C 1
ATOM 905 O O . GLY A 1 111 ? -2.162 -4.732 1.450 1.00 97.31 111 GLY A O 1
ATOM 906 N N . ASP A 1 112 ? -0.098 -4.697 2.392 1.00 97.44 112 ASP A N 1
ATOM 907 C CA . ASP A 1 112 ? 0.665 -5.369 1.336 1.00 97.44 112 ASP A CA 1
ATOM 908 C C . ASP A 1 112 ? 0.446 -4.793 -0.076 1.00 97.44 112 ASP A C 1
ATOM 910 O O . ASP A 1 112 ? 0.514 -5.479 -1.097 1.00 97.44 112 ASP A O 1
ATOM 914 N N . GLU A 1 113 ? 0.197 -3.486 -0.154 1.00 98.00 113 GLU A N 1
ATOM 915 C CA . GLU A 1 113 ? 0.032 -2.739 -1.401 1.00 98.00 113 GLU A CA 1
ATOM 916 C C . GLU A 1 113 ? 1.360 -2.338 -2.052 1.00 98.00 113 GLU A C 1
ATOM 918 O O . GLU A 1 113 ? 1.420 -2.222 -3.275 1.00 98.00 113 GLU A O 1
ATOM 923 N N . CYS A 1 114 ? 2.418 -2.159 -1.260 1.00 97.62 114 CYS A N 1
ATOM 924 C CA . CYS A 1 114 ? 3.769 -1.856 -1.728 1.00 97.62 114 CYS A CA 1
ATOM 925 C C . CYS A 1 114 ? 4.788 -2.833 -1.143 1.00 97.62 114 CYS A C 1
ATOM 927 O O . CYS A 1 114 ? 4.557 -3.460 -0.113 1.00 97.62 114 CYS A O 1
ATOM 929 N N . GLY A 1 115 ? 5.948 -2.944 -1.788 1.00 93.12 115 GLY A N 1
ATOM 930 C CA . GLY A 1 115 ? 7.036 -3.786 -1.322 1.00 93.12 115 GLY A CA 1
ATOM 931 C C . GLY A 1 115 ? 6.672 -5.258 -1.273 1.00 93.12 115 GLY A C 1
ATOM 932 O O . GLY A 1 115 ? 7.079 -5.921 -0.333 1.00 93.12 115 GLY A O 1
ATOM 933 N N . ASP A 1 116 ? 5.932 -5.788 -2.244 1.00 93.94 116 ASP A N 1
ATOM 934 C CA . ASP A 1 116 ? 5.555 -7.206 -2.298 1.00 93.94 116 ASP A CA 1
ATOM 935 C C . ASP A 1 116 ? 5.943 -7.858 -3.648 1.00 93.94 116 ASP A C 1
ATOM 937 O O . ASP A 1 116 ? 6.840 -7.400 -4.360 1.00 93.94 116 ASP A O 1
ATOM 941 N N . ARG A 1 117 ? 5.287 -8.961 -4.013 1.00 90.44 117 ARG A N 1
ATOM 942 C CA . ARG A 1 117 ? 5.488 -9.788 -5.209 1.00 90.44 117 ARG A CA 1
ATOM 943 C C . ARG A 1 117 ? 4.952 -9.141 -6.481 1.00 90.44 117 ARG A C 1
ATOM 945 O O . ARG A 1 117 ? 4.964 -9.772 -7.536 1.00 90.44 117 ARG A O 1
ATOM 952 N N . GLY A 1 118 ? 4.446 -7.921 -6.409 1.00 91.31 118 GLY A N 1
ATOM 953 C CA . GLY A 1 118 ? 3.840 -7.219 -7.527 1.00 91.31 118 GLY A CA 1
ATOM 954 C C . GLY A 1 118 ? 4.783 -6.936 -8.693 1.00 91.31 118 GLY A C 1
ATOM 955 O O . GLY A 1 118 ? 5.943 -7.362 -8.730 1.00 91.31 118 GLY A O 1
ATOM 956 N N . ILE A 1 119 ? 4.265 -6.191 -9.670 1.00 91.94 119 ILE A N 1
ATOM 957 C CA . ILE A 1 119 ? 5.047 -5.788 -10.842 1.00 91.94 119 ILE A CA 1
ATOM 958 C C . ILE A 1 119 ? 5.952 -4.616 -10.485 1.00 91.94 119 ILE A C 1
ATOM 960 O O . ILE A 1 119 ? 7.157 -4.735 -10.652 1.00 91.94 119 ILE A O 1
ATOM 964 N N . ASN A 1 120 ? 5.414 -3.493 -10.012 1.00 95.50 120 ASN A N 1
ATOM 965 C CA . ASN A 1 120 ? 6.205 -2.295 -9.736 1.00 95.50 120 ASN A CA 1
ATOM 966 C C . ASN A 1 120 ? 5.413 -1.332 -8.834 1.00 95.50 120 ASN A C 1
ATOM 968 O O . ASN A 1 120 ? 4.307 -0.937 -9.204 1.00 95.50 120 ASN A O 1
ATOM 972 N N . ASP A 1 121 ? 5.981 -0.946 -7.687 1.00 98.06 121 ASP A N 1
ATOM 973 C CA . ASP A 1 121 ? 5.310 -0.071 -6.710 1.00 98.06 121 ASP A CA 1
ATOM 974 C C . ASP A 1 121 ? 5.014 1.330 -7.260 1.00 98.06 121 ASP A C 1
ATOM 976 O O . ASP A 1 121 ? 4.059 1.962 -6.815 1.00 98.06 121 ASP A O 1
ATOM 980 N N . PHE A 1 122 ? 5.761 1.805 -8.268 1.00 98.31 122 PHE A N 1
ATOM 981 C CA . PHE A 1 122 ? 5.532 3.113 -8.894 1.00 98.31 122 PHE A CA 1
ATOM 982 C C . PHE A 1 122 ? 4.078 3.276 -9.356 1.00 98.31 122 PHE A C 1
ATOM 984 O O . PHE A 1 122 ? 3.449 4.306 -9.119 1.00 98.31 122 PHE A O 1
ATOM 991 N N . TRP A 1 123 ? 3.523 2.234 -9.981 1.00 98.31 123 TRP A N 1
ATOM 992 C CA . TRP A 1 123 ? 2.165 2.260 -10.519 1.00 98.31 123 TRP A CA 1
ATOM 993 C C . TRP A 1 123 ? 1.107 2.147 -9.424 1.00 98.31 123 TRP A C 1
ATOM 995 O O . TRP A 1 123 ? 0.079 2.820 -9.506 1.00 98.31 123 TRP A O 1
ATOM 1005 N N . THR A 1 124 ? 1.368 1.360 -8.375 1.00 98.50 124 THR A N 1
ATOM 1006 C CA . THR A 1 124 ? 0.480 1.295 -7.207 1.00 98.50 124 THR A CA 1
ATOM 1007 C C . THR A 1 124 ? 0.402 2.653 -6.511 1.00 98.50 124 THR A C 1
ATOM 1009 O O . THR A 1 124 ? -0.693 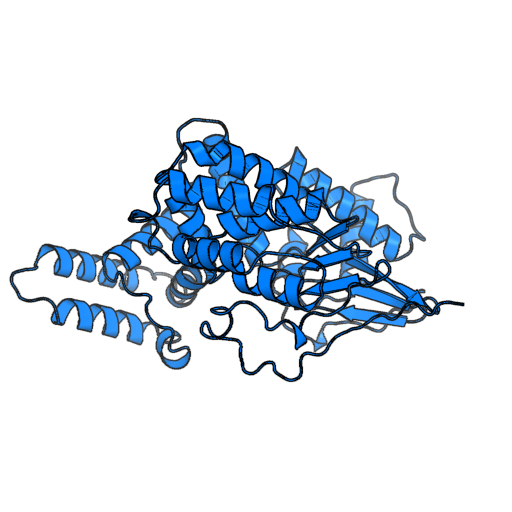3.137 -6.235 1.00 98.50 124 THR A O 1
ATOM 1012 N N . LEU A 1 125 ? 1.543 3.319 -6.306 1.00 98.69 125 LEU A N 1
ATOM 1013 C CA . LEU A 1 125 ? 1.614 4.656 -5.712 1.00 98.69 125 LEU A CA 1
ATOM 1014 C C . LEU A 1 125 ? 0.936 5.716 -6.589 1.00 98.69 125 LEU A C 1
ATOM 1016 O O . LEU A 1 125 ? 0.210 6.561 -6.068 1.00 98.69 125 LEU A O 1
ATOM 1020 N N . CYS A 1 126 ? 1.116 5.645 -7.912 1.00 98.56 126 CYS A N 1
ATOM 1021 C CA . CYS A 1 126 ? 0.438 6.527 -8.863 1.00 98.56 126 CYS A CA 1
ATOM 1022 C C . CYS A 1 126 ? -1.092 6.411 -8.750 1.00 98.56 126 CYS A C 1
ATOM 1024 O O . CYS A 1 126 ? -1.798 7.419 -8.719 1.00 98.56 126 CYS A O 1
ATOM 1026 N N . LEU A 1 127 ? -1.616 5.188 -8.620 1.00 98.56 127 LEU A N 1
ATOM 1027 C CA . LEU A 1 127 ? -3.047 4.962 -8.433 1.00 98.56 127 LEU A CA 1
ATOM 1028 C C . LEU A 1 127 ? -3.535 5.409 -7.045 1.00 98.56 127 LEU A C 1
ATOM 1030 O O . LEU A 1 127 ? -4.582 6.047 -6.949 1.00 98.56 127 LEU A O 1
ATOM 1034 N N . ILE A 1 128 ? -2.777 5.133 -5.978 1.00 98.75 128 ILE A N 1
ATOM 1035 C CA . ILE A 1 128 ? -3.089 5.595 -4.613 1.00 98.75 128 ILE A CA 1
ATOM 1036 C C . ILE A 1 128 ? -3.175 7.122 -4.554 1.00 98.75 128 ILE A C 1
ATOM 1038 O O . ILE A 1 128 ? -4.097 7.656 -3.938 1.00 98.75 128 ILE A O 1
ATOM 1042 N N . ASP A 1 129 ? -2.268 7.829 -5.228 1.00 98.69 129 ASP A N 1
ATOM 1043 C CA . ASP A 1 129 ? -2.307 9.287 -5.343 1.00 98.69 129 ASP A CA 1
ATOM 1044 C C . ASP A 1 129 ? -3.632 9.784 -5.941 1.00 98.69 129 ASP A C 1
ATOM 1046 O O . ASP A 1 129 ? -4.236 10.729 -5.432 1.00 98.69 129 ASP A O 1
ATOM 1050 N N . GLN A 1 130 ? -4.137 9.111 -6.975 1.00 98.50 130 GLN A N 1
ATOM 1051 C CA . GLN A 1 130 ? -5.418 9.466 -7.583 1.00 98.50 130 GLN A CA 1
ATOM 1052 C C . GLN A 1 130 ? -6.613 9.127 -6.699 1.00 98.50 130 GLN A C 1
ATOM 1054 O O . GLN A 1 130 ? -7.546 9.926 -6.621 1.00 98.50 130 GLN A O 1
ATOM 1059 N N . LEU A 1 131 ? -6.579 7.999 -5.988 1.00 98.50 131 LEU A N 1
ATOM 1060 C CA . LEU A 1 131 ? -7.612 7.668 -5.007 1.00 98.50 131 LEU A CA 1
ATOM 1061 C C . LEU A 1 131 ? -7.666 8.732 -3.907 1.00 98.50 131 LEU A C 1
ATOM 1063 O O . LEU A 1 131 ? -8.743 9.233 -3.597 1.00 98.50 131 LEU A O 1
ATOM 1067 N N . HIS A 1 132 ? -6.510 9.120 -3.366 1.00 98.25 132 HIS A N 1
ATOM 1068 C CA . HIS A 1 132 ? -6.409 10.141 -2.326 1.00 98.25 132 HIS A CA 1
ATOM 1069 C C . HIS A 1 132 ? -6.976 11.495 -2.782 1.00 98.25 132 HIS A C 1
ATOM 1071 O O . HIS A 1 132 ? -7.694 12.151 -2.032 1.00 98.25 132 HIS A O 1
ATOM 1077 N N . LYS A 1 133 ? -6.686 11.901 -4.024 1.00 98.06 133 LYS A N 1
ATOM 1078 C CA . LYS A 1 133 ? -7.137 13.183 -4.587 1.00 98.06 133 LYS A CA 1
ATOM 1079 C C . LYS A 1 133 ? -8.629 13.224 -4.920 1.00 98.06 133 LYS A C 1
ATOM 1081 O O . LYS A 1 133 ? -9.212 14.306 -4.898 1.00 98.06 133 LYS A O 1
ATOM 1086 N N . ASN A 1 134 ? -9.234 12.085 -5.263 1.00 98.25 134 ASN A N 1
ATOM 1087 C CA . ASN A 1 134 ? -10.589 12.042 -5.823 1.00 98.25 134 ASN A CA 1
ATOM 1088 C C . ASN A 1 134 ? -11.643 11.419 -4.896 1.00 98.25 134 ASN A C 1
ATOM 1090 O O . ASN A 1 134 ? -12.837 11.589 -5.150 1.00 98.25 134 ASN A O 1
ATOM 1094 N N . LEU A 1 135 ? -11.246 10.710 -3.835 1.00 97.94 135 LEU A N 1
ATOM 1095 C CA . LEU A 1 135 ? -12.176 10.089 -2.891 1.00 97.94 135 LEU A CA 1
ATOM 1096 C C . LEU A 1 135 ? -12.224 10.841 -1.552 1.00 97.94 135 LEU A C 1
ATOM 1098 O O . LEU A 1 135 ? -11.220 11.409 -1.128 1.00 97.94 135 LEU A O 1
ATOM 1102 N N . PRO A 1 136 ? -13.366 10.818 -0.836 1.00 97.44 136 PRO A N 1
ATOM 1103 C CA . PRO A 1 136 ? -13.494 11.480 0.464 1.00 97.44 136 PRO A CA 1
ATOM 1104 C C . PRO A 1 136 ? -12.524 10.955 1.528 1.00 97.44 136 PRO A C 1
ATOM 1106 O O . PRO A 1 136 ? -12.109 11.700 2.416 1.00 97.44 136 PRO A O 1
ATOM 1109 N N . SER A 1 137 ? -12.205 9.661 1.476 1.00 98.00 137 SER A N 1
ATOM 1110 C CA . SER A 1 137 ? -11.322 9.004 2.433 1.00 98.00 137 SER A CA 1
ATOM 1111 C C . SER A 1 137 ? -10.660 7.783 1.802 1.00 98.00 137 SER A C 1
ATOM 1113 O O . SER A 1 137 ? -11.335 6.911 1.249 1.00 98.00 137 SER A O 1
ATOM 1115 N N . VAL A 1 138 ? -9.336 7.723 1.929 1.00 98.62 138 VAL A N 1
ATOM 1116 C CA . VAL A 1 138 ? -8.521 6.557 1.592 1.00 98.62 138 VAL A CA 1
ATOM 1117 C C . VAL A 1 138 ? -7.645 6.234 2.788 1.00 98.62 138 VAL A C 1
ATOM 1119 O O . VAL A 1 138 ? -7.003 7.121 3.355 1.00 98.62 138 VAL A O 1
ATOM 1122 N N . GLU A 1 139 ? -7.634 4.967 3.177 1.00 98.75 139 GLU A N 1
ATOM 1123 C CA . GLU A 1 139 ? -6.854 4.477 4.305 1.00 98.75 139 GLU A CA 1
ATOM 1124 C C . GLU A 1 139 ? -6.049 3.249 3.900 1.00 98.75 139 GLU A C 1
ATOM 1126 O O . GLU A 1 139 ? -6.565 2.348 3.245 1.00 98.75 139 GLU A O 1
ATOM 1131 N N . ILE A 1 140 ? -4.789 3.200 4.311 1.00 98.81 140 ILE A N 1
ATOM 1132 C CA . ILE A 1 140 ? -3.891 2.071 4.070 1.00 98.81 140 ILE A CA 1
ATOM 1133 C C . ILE A 1 140 ? -3.383 1.619 5.429 1.00 98.81 140 ILE A C 1
ATOM 1135 O O . ILE A 1 140 ? -2.746 2.396 6.140 1.00 98.81 140 ILE A O 1
ATOM 1139 N N . LEU A 1 141 ? -3.710 0.395 5.827 1.00 98.69 141 LEU A N 1
ATOM 1140 C CA . LEU A 1 141 ? -3.241 -0.141 7.098 1.00 98.69 141 LEU A CA 1
ATOM 1141 C C . LEU A 1 141 ? -1.762 -0.501 6.981 1.00 98.69 141 LEU A C 1
ATOM 1143 O O . LEU A 1 141 ? -1.352 -1.151 6.020 1.00 98.69 141 LEU A O 1
ATOM 1147 N N . LEU A 1 142 ? -0.964 -0.072 7.959 1.00 98.31 142 LEU A N 1
ATOM 1148 C CA . LEU A 1 142 ? 0.451 -0.404 8.009 1.00 98.31 142 LEU A CA 1
ATOM 1149 C C . LEU A 1 142 ? 0.602 -1.924 8.072 1.00 98.31 142 LEU A C 1
ATOM 1151 O O . LEU A 1 142 ? 0.108 -2.572 8.994 1.00 98.31 142 LEU A O 1
ATOM 1155 N N . SER A 1 143 ? 1.312 -2.460 7.091 1.00 97.50 143 SER A N 1
ATOM 1156 C CA . SER A 1 143 ? 1.628 -3.874 6.950 1.00 97.50 143 SER A CA 1
ATOM 1157 C C . SER A 1 143 ? 3.115 -4.120 7.122 1.00 97.50 143 SER A C 1
ATOM 1159 O O . SER A 1 143 ? 3.918 -3.185 7.157 1.00 97.50 143 SER A O 1
ATOM 1161 N N . ASN A 1 144 ? 3.515 -5.383 7.207 1.00 93.31 144 ASN A N 1
ATOM 1162 C CA . ASN A 1 144 ? 4.932 -5.724 7.245 1.00 93.31 144 ASN A CA 1
ATOM 1163 C C . ASN A 1 144 ? 5.615 -5.415 5.908 1.00 93.31 144 ASN A C 1
ATOM 1165 O O . ASN A 1 144 ? 6.809 -5.102 5.891 1.00 93.31 144 ASN A O 1
ATOM 1169 N N . HIS A 1 145 ? 4.885 -5.489 4.789 1.00 94.25 145 HIS A N 1
ATOM 1170 C CA . HIS A 1 145 ? 5.411 -5.044 3.506 1.00 94.25 145 HIS A CA 1
ATOM 1171 C C . HIS A 1 145 ? 5.487 -3.517 3.388 1.00 94.25 145 HIS A C 1
ATOM 1173 O O . HIS A 1 145 ? 6.528 -2.992 2.978 1.00 94.25 145 HIS A O 1
ATOM 1179 N N . GLY A 1 146 ? 4.466 -2.805 3.864 1.00 95.62 146 GLY A N 1
ATOM 1180 C CA . GLY A 1 146 ? 4.459 -1.346 3.949 1.00 95.62 146 GLY A CA 1
ATOM 1181 C C . GLY A 1 146 ? 5.557 -0.785 4.863 1.00 95.62 146 GLY A C 1
ATOM 1182 O O . GLY A 1 146 ? 6.198 0.202 4.507 1.00 95.62 146 GLY A O 1
ATOM 1183 N N . GLU A 1 147 ? 5.841 -1.428 6.002 1.00 93.56 147 GLU A N 1
ATOM 1184 C CA . GLU A 1 147 ? 6.954 -1.065 6.897 1.00 93.56 147 GLU A CA 1
ATOM 1185 C C . GLU A 1 147 ? 8.301 -1.151 6.167 1.00 93.56 147 GLU A C 1
ATOM 1187 O O . GLU A 1 147 ? 9.082 -0.200 6.188 1.00 93.56 147 GLU A O 1
ATOM 1192 N N . PHE A 1 148 ? 8.550 -2.258 5.460 1.00 88.44 148 PHE A N 1
ATOM 1193 C CA . PHE A 1 148 ? 9.778 -2.430 4.685 1.00 88.44 148 PHE A CA 1
ATOM 1194 C C . PHE A 1 148 ? 9.909 -1.380 3.575 1.00 88.44 148 PHE A C 1
ATOM 1196 O O . PHE A 1 148 ? 10.992 -0.845 3.332 1.00 88.44 148 PHE A O 1
ATOM 1203 N N . PHE A 1 149 ? 8.801 -1.073 2.900 1.00 93.19 149 PHE A N 1
ATOM 1204 C CA . PHE A 1 149 ? 8.755 -0.016 1.899 1.00 93.19 149 PHE A CA 1
ATOM 1205 C C . PHE A 1 149 ? 9.101 1.355 2.508 1.00 93.19 149 PHE A C 1
ATOM 1207 O O . PHE A 1 149 ? 9.915 2.089 1.951 1.00 93.19 149 PHE A O 1
ATOM 1214 N N . LEU A 1 150 ? 8.553 1.693 3.680 1.00 92.31 150 LEU A N 1
ATOM 1215 C CA . LEU A 1 150 ? 8.862 2.945 4.380 1.00 92.31 150 LEU A CA 1
ATOM 1216 C C . LEU A 1 150 ? 10.324 3.031 4.824 1.00 92.31 150 LEU A C 1
ATOM 1218 O O . LEU A 1 150 ? 10.933 4.093 4.681 1.00 92.31 150 LEU A O 1
ATOM 1222 N N . ASP A 1 151 ? 10.895 1.929 5.312 1.00 86.12 151 ASP A N 1
ATOM 1223 C CA . ASP A 1 151 ? 12.317 1.844 5.644 1.00 86.12 151 ASP A CA 1
ATOM 1224 C C . ASP A 1 151 ? 13.186 2.142 4.419 1.00 86.12 151 ASP A C 1
ATOM 1226 O O . ASP A 1 151 ? 14.109 2.951 4.493 1.00 86.12 151 ASP A O 1
ATOM 1230 N N . TYR A 1 152 ? 12.842 1.558 3.269 1.00 87.38 152 TYR A N 1
ATOM 1231 C CA . TYR A 1 152 ? 13.511 1.854 2.009 1.00 87.38 152 TYR A CA 1
ATOM 1232 C C . TYR A 1 152 ? 13.414 3.343 1.644 1.00 87.38 152 TYR A C 1
ATOM 1234 O O . TYR A 1 152 ? 14.423 3.953 1.294 1.00 87.38 152 TYR A O 1
ATOM 1242 N N . ILE A 1 153 ? 12.235 3.960 1.749 1.00 88.62 153 ILE A N 1
ATOM 1243 C CA . ILE A 1 153 ? 12.072 5.387 1.433 1.00 88.62 153 ILE A CA 1
ATOM 1244 C C . ILE A 1 153 ? 12.890 6.270 2.380 1.00 88.62 153 ILE A C 1
ATOM 1246 O O . ILE A 1 153 ? 13.503 7.234 1.925 1.00 88.62 153 ILE A O 1
ATOM 1250 N N . ARG A 1 154 ? 12.934 5.943 3.675 1.00 85.31 154 ARG A N 1
ATOM 1251 C CA . ARG A 1 154 ? 13.750 6.658 4.666 1.00 85.31 154 ARG A CA 1
ATOM 1252 C C . ARG A 1 154 ? 15.236 6.556 4.343 1.00 85.31 154 ARG A C 1
ATOM 1254 O O . ARG A 1 154 ? 15.918 7.574 4.299 1.00 85.31 154 ARG A O 1
ATOM 1261 N N . ASP A 1 155 ? 15.722 5.349 4.068 1.00 78.94 155 ASP A N 1
ATOM 1262 C CA . ASP A 1 155 ? 17.137 5.100 3.775 1.00 78.94 155 ASP A CA 1
ATOM 1263 C C . ASP A 1 155 ? 17.601 5.787 2.478 1.00 78.94 155 ASP A C 1
ATOM 1265 O O . ASP A 1 155 ? 18.796 5.999 2.292 1.00 78.94 155 ASP A O 1
ATOM 1269 N N . ASN A 1 156 ? 16.664 6.151 1.595 1.00 75.25 156 ASN A N 1
ATOM 1270 C CA . ASN A 1 156 ? 16.928 6.875 0.353 1.00 75.25 156 ASN A CA 1
ATOM 1271 C C . ASN A 1 156 ? 16.419 8.330 0.391 1.00 75.25 156 ASN A C 1
ATOM 1273 O O . ASN A 1 156 ? 16.369 8.984 -0.646 1.00 75.25 156 ASN A O 1
ATOM 1277 N N . HIS A 1 157 ? 16.040 8.868 1.554 1.00 71.88 157 HIS A N 1
ATOM 1278 C CA . HIS A 1 157 ? 15.438 10.201 1.654 1.00 71.88 157 HIS A CA 1
ATOM 1279 C C . HIS A 1 157 ? 16.374 11.318 1.164 1.00 71.88 157 HIS A C 1
ATOM 1281 O O . HIS A 1 157 ? 15.960 12.203 0.417 1.00 71.88 157 HIS A O 1
ATOM 1287 N N . ASP A 1 158 ? 17.656 11.263 1.524 1.00 64.38 158 ASP A N 1
ATOM 1288 C CA . ASP A 1 158 ? 18.631 12.271 1.086 1.00 64.38 158 ASP A CA 1
ATOM 1289 C C . ASP A 1 158 ? 18.885 12.171 -0.425 1.00 64.38 158 ASP A C 1
ATOM 1291 O O . ASP A 1 158 ? 18.935 13.178 -1.132 1.00 64.38 158 ASP A O 1
ATOM 1295 N N . ALA A 1 159 ? 18.911 10.937 -0.922 1.00 56.94 159 ALA A N 1
ATOM 1296 C CA . ALA A 1 159 ? 18.972 10.536 -2.323 1.00 56.94 159 ALA A CA 1
ATOM 1297 C C . ALA A 1 159 ? 17.748 10.971 -3.153 1.00 56.94 159 ALA A C 1
ATOM 1299 O O . ALA A 1 159 ? 17.821 11.084 -4.371 1.00 56.94 159 ALA A O 1
ATOM 1300 N N . ILE A 1 160 ? 16.614 11.215 -2.498 1.00 55.16 160 ILE A N 1
ATOM 1301 C CA . ILE A 1 160 ? 15.393 11.744 -3.110 1.00 55.16 160 ILE A CA 1
ATOM 1302 C C . ILE A 1 160 ? 15.477 13.274 -3.293 1.00 55.16 160 ILE A C 1
ATOM 1304 O O . ILE A 1 160 ? 14.807 13.838 -4.160 1.00 55.16 160 ILE A O 1
ATOM 1308 N N . THR A 1 161 ? 16.310 13.955 -2.499 1.00 55.19 161 THR A N 1
ATOM 1309 C CA . THR A 1 161 ? 16.503 15.418 -2.562 1.00 55.19 161 THR A CA 1
ATOM 1310 C C . THR A 1 161 ? 17.765 15.844 -3.319 1.00 55.19 161 THR A C 1
ATOM 1312 O O . THR A 1 161 ? 17.835 16.969 -3.815 1.00 55.19 161 THR A O 1
ATOM 1315 N N . ALA A 1 162 ? 18.745 14.949 -3.443 1.00 48.69 162 ALA A N 1
ATOM 1316 C CA . ALA A 1 162 ? 19.960 15.110 -4.234 1.00 48.69 162 ALA A CA 1
ATOM 1317 C C . ALA A 1 162 ? 19.870 14.276 -5.525 1.00 48.69 162 ALA A C 1
ATOM 1319 O O . ALA A 1 162 ? 19.176 13.273 -5.567 1.00 48.69 162 ALA A O 1
ATOM 1320 N N . GLN A 1 163 ? 20.585 14.649 -6.591 1.00 50.25 163 GLN A N 1
ATOM 1321 C CA . GLN A 1 163 ? 20.578 13.910 -7.872 1.00 50.25 163 GLN A CA 1
ATOM 1322 C C . GLN A 1 163 ? 21.160 12.479 -7.803 1.00 50.25 163 GLN A C 1
ATOM 1324 O O . GLN A 1 163 ? 21.151 11.779 -8.813 1.00 50.25 163 GLN A O 1
ATOM 1329 N N . ASP A 1 164 ? 21.627 12.027 -6.637 1.00 51.84 164 ASP A N 1
ATOM 1330 C CA . ASP A 1 164 ? 22.329 10.758 -6.462 1.00 51.84 164 ASP A CA 1
ATOM 1331 C C . ASP A 1 164 ? 21.503 9.795 -5.602 1.00 51.84 164 ASP A C 1
ATOM 1333 O O . ASP A 1 164 ? 21.642 9.751 -4.378 1.00 51.84 164 ASP A O 1
ATOM 1337 N N . TYR A 1 165 ? 20.650 8.995 -6.249 1.00 50.22 165 TYR A N 1
ATOM 1338 C CA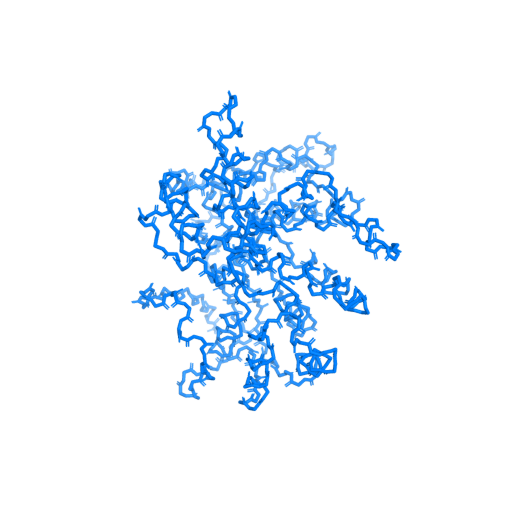 . TYR A 1 165 ? 19.871 7.956 -5.576 1.00 50.22 165 TYR A CA 1
ATOM 1339 C C . TYR A 1 165 ? 20.779 6.792 -5.140 1.00 50.22 165 TYR A C 1
ATOM 1341 O O . TYR A 1 165 ? 21.036 5.863 -5.908 1.00 50.22 165 TYR A O 1
ATOM 1349 N N . GLN A 1 166 ? 21.313 6.861 -3.919 1.00 50.00 166 GLN A N 1
ATOM 1350 C CA . GLN A 1 166 ? 22.163 5.834 -3.318 1.00 50.00 166 GLN A CA 1
ATOM 1351 C C . GLN A 1 166 ? 21.420 5.096 -2.209 1.00 50.00 166 GLN A C 1
ATOM 1353 O O . GLN A 1 166 ? 20.834 5.705 -1.319 1.00 50.00 166 GLN A O 1
ATOM 1358 N N . PHE A 1 167 ? 21.506 3.771 -2.235 1.00 48.22 167 PHE A N 1
ATOM 1359 C CA . PHE A 1 167 ? 20.973 2.936 -1.172 1.00 48.22 167 PHE A CA 1
ATOM 1360 C C . PHE A 1 167 ? 21.766 3.097 0.136 1.00 48.22 167 PHE A C 1
ATOM 1362 O O . PHE A 1 167 ? 22.998 3.081 0.130 1.00 48.22 167 PHE A O 1
ATOM 1369 N N . GLY A 1 168 ? 21.074 3.097 1.279 1.00 50.84 168 GLY A N 1
ATOM 1370 C CA . GLY A 1 168 ? 21.702 2.855 2.581 1.00 50.84 168 GLY A CA 1
ATOM 1371 C C . GLY A 1 168 ? 22.346 1.459 2.664 1.00 50.84 168 GLY A C 1
ATOM 1372 O O . GLY A 1 168 ? 21.829 0.488 2.112 1.00 50.84 168 GLY A O 1
ATOM 1373 N N . SER A 1 169 ? 23.468 1.329 3.380 1.00 49.81 169 SER A N 1
ATOM 1374 C CA . SER A 1 169 ? 24.349 0.140 3.354 1.00 49.81 169 SER A CA 1
ATOM 1375 C C . SER A 1 169 ? 23.678 -1.206 3.699 1.00 49.81 169 SER A C 1
ATOM 1377 O O . SER A 1 169 ? 24.096 -2.258 3.196 1.00 49.81 169 SER A O 1
ATOM 1379 N N . SER A 1 170 ? 22.622 -1.205 4.522 1.00 51.12 170 SER A N 1
ATOM 1380 C CA . SER A 1 170 ? 21.861 -2.405 4.908 1.00 51.12 170 SER A CA 1
ATOM 1381 C C . SER A 1 170 ? 20.904 -2.879 3.803 1.00 51.12 170 SER A C 1
ATOM 1383 O O . SER A 1 170 ? 20.856 -4.076 3.500 1.00 51.12 170 SER A O 1
ATOM 1385 N N . CYS A 1 171 ? 20.181 -1.953 3.168 1.00 53.78 171 CYS A N 1
ATOM 1386 C CA . CYS A 1 171 ? 19.237 -2.219 2.085 1.00 53.78 171 CYS A CA 1
ATOM 1387 C C . CYS A 1 171 ? 19.973 -2.467 0.758 1.00 53.78 171 CYS A C 1
ATOM 1389 O O . CYS A 1 171 ? 19.649 -3.401 0.024 1.00 53.78 171 CYS A O 1
ATOM 1391 N N . GLU A 1 172 ? 21.065 -1.736 0.521 1.00 58.59 172 GLU A N 1
ATOM 1392 C CA . GLU A 1 172 ? 21.948 -1.888 -0.636 1.00 58.59 172 GLU A CA 1
ATOM 1393 C C . GLU A 1 172 ? 22.517 -3.303 -0.741 1.00 58.59 172 GLU A C 1
ATOM 1395 O O . GLU A 1 172 ? 22.553 -3.896 -1.814 1.00 58.59 172 GLU A O 1
ATOM 1400 N N . SER A 1 173 ? 22.958 -3.879 0.379 1.00 55.44 173 SER A N 1
ATOM 1401 C CA . SER A 1 173 ? 23.526 -5.230 0.394 1.00 55.44 173 SER A CA 1
ATOM 1402 C C . SER A 1 173 ? 22.485 -6.288 0.014 1.00 55.44 173 SER A C 1
ATOM 1404 O O . SER A 1 173 ? 22.804 -7.250 -0.686 1.00 55.44 173 SER A O 1
ATOM 1406 N N . ARG A 1 174 ? 21.224 -6.089 0.424 1.00 58.62 174 ARG A N 1
ATOM 1407 C CA . ARG A 1 174 ? 20.106 -6.979 0.081 1.00 58.62 174 ARG A CA 1
ATOM 1408 C C . ARG A 1 174 ? 19.698 -6.810 -1.384 1.00 58.62 174 ARG A C 1
ATOM 1410 O O . ARG A 1 174 ? 19.575 -7.808 -2.086 1.00 58.62 174 ARG A O 1
ATOM 1417 N N . LEU A 1 175 ? 19.582 -5.573 -1.868 1.00 60.22 175 LEU A N 1
ATOM 1418 C CA . LEU A 1 175 ? 19.164 -5.268 -3.241 1.00 60.22 175 LEU A CA 1
ATOM 1419 C C . LEU A 1 175 ? 20.248 -5.573 -4.284 1.00 60.22 175 LEU A C 1
ATOM 1421 O O . LEU A 1 175 ? 19.937 -6.144 -5.325 1.00 60.22 175 LEU A O 1
ATOM 1425 N N . ARG A 1 176 ? 21.533 -5.341 -3.986 1.00 63.72 176 ARG A N 1
ATOM 1426 C CA . ARG A 1 176 ? 22.646 -5.795 -4.843 1.00 63.72 176 ARG A CA 1
ATOM 1427 C C . ARG A 1 176 ? 22.656 -7.308 -5.002 1.00 63.72 176 ARG A C 1
ATOM 1429 O O . ARG A 1 176 ? 22.921 -7.816 -6.085 1.00 63.72 176 ARG A O 1
ATOM 1436 N N . MET A 1 177 ? 22.371 -8.043 -3.933 1.00 59.44 177 MET A N 1
ATOM 1437 C CA . MET A 1 177 ? 22.310 -9.499 -3.998 1.00 59.44 177 MET A CA 1
ATOM 1438 C C . MET A 1 177 ? 21.085 -9.988 -4.776 1.00 59.44 177 MET A C 1
ATOM 1440 O O . MET A 1 177 ? 21.219 -10.892 -5.595 1.00 59.44 177 MET A O 1
ATOM 1444 N N . ILE A 1 178 ? 19.930 -9.341 -4.590 1.00 62.03 178 ILE A N 1
ATOM 1445 C CA . ILE A 1 178 ? 18.728 -9.546 -5.409 1.00 62.03 178 ILE A CA 1
ATOM 1446 C C . ILE A 1 178 ? 19.037 -9.348 -6.902 1.00 62.03 178 ILE A C 1
ATOM 1448 O O . ILE A 1 178 ? 18.730 -10.217 -7.720 1.00 62.03 178 ILE A O 1
ATOM 1452 N N . GLN A 1 179 ? 19.691 -8.239 -7.254 1.00 64.88 179 GLN A N 1
ATOM 1453 C CA . GLN A 1 179 ? 20.044 -7.930 -8.635 1.00 64.88 179 GLN A CA 1
ATOM 1454 C C . GLN A 1 179 ? 21.019 -8.967 -9.211 1.00 64.88 179 GLN A C 1
ATOM 1456 O O . GLN A 1 179 ? 20.761 -9.506 -10.283 1.00 64.88 179 GLN A O 1
ATOM 1461 N N . ARG A 1 180 ? 22.054 -9.368 -8.455 1.00 65.62 180 ARG A N 1
ATOM 1462 C CA . ARG A 1 180 ? 22.995 -10.434 -8.865 1.00 65.62 180 ARG A CA 1
ATOM 1463 C C . ARG A 1 180 ? 22.288 -11.755 -9.191 1.00 65.62 180 ARG A C 1
ATOM 1465 O O . ARG A 1 180 ? 22.717 -12.466 -10.095 1.00 65.62 180 ARG A O 1
ATOM 1472 N N . ILE A 1 181 ? 21.215 -12.096 -8.472 1.00 61.50 181 ILE A N 1
ATOM 1473 C CA . ILE A 1 181 ? 20.418 -13.306 -8.736 1.00 61.50 181 ILE A CA 1
ATOM 1474 C C . ILE A 1 181 ? 19.635 -13.166 -10.052 1.00 61.50 181 ILE A C 1
ATOM 1476 O O . ILE A 1 181 ? 19.641 -14.100 -10.856 1.00 61.50 181 ILE A O 1
ATOM 1480 N N . ARG A 1 182 ? 19.027 -11.999 -10.312 1.00 62.53 182 ARG A N 1
ATOM 1481 C CA . ARG A 1 182 ? 18.328 -11.711 -11.581 1.00 62.53 182 ARG A CA 1
ATOM 1482 C C . ARG A 1 182 ? 19.267 -11.700 -12.784 1.00 62.53 182 ARG A C 1
ATOM 1484 O O . ARG A 1 182 ? 18.922 -12.263 -13.818 1.00 62.53 182 ARG A O 1
ATOM 1491 N N . ASP A 1 183 ? 20.455 -11.119 -12.647 1.00 65.50 183 ASP A N 1
ATOM 1492 C CA . ASP A 1 183 ? 21.440 -11.032 -13.736 1.00 65.50 183 ASP A CA 1
ATOM 1493 C C . ASP A 1 183 ? 21.904 -12.422 -14.206 1.00 65.50 183 ASP A C 1
ATOM 1495 O O . ASP A 1 183 ? 22.239 -12.639 -15.373 1.00 65.50 183 ASP A O 1
ATOM 1499 N N . ILE A 1 184 ? 21.893 -13.393 -13.291 1.00 62.19 184 ILE A N 1
ATOM 1500 C CA . ILE A 1 184 ? 22.232 -14.792 -13.553 1.00 62.19 184 ILE A CA 1
ATOM 1501 C C . ILE A 1 184 ? 21.061 -15.558 -14.184 1.00 62.19 184 ILE A C 1
ATOM 1503 O O . ILE A 1 184 ? 21.284 -16.441 -15.022 1.00 62.19 184 ILE A O 1
ATOM 1507 N N . HIS A 1 185 ? 19.825 -15.234 -13.798 1.00 57.56 185 HIS A N 1
ATOM 1508 C CA . HIS A 1 185 ? 18.617 -15.889 -14.284 1.00 57.56 185 HIS A CA 1
ATOM 1509 C C . HIS A 1 185 ? 17.504 -14.859 -14.561 1.00 57.56 185 HIS A C 1
ATOM 1511 O O . HIS A 1 185 ? 16.731 -14.528 -13.661 1.00 57.56 185 HIS A O 1
ATOM 1517 N N . PRO A 1 186 ? 17.384 -14.364 -15.810 1.00 51.00 186 PRO A N 1
ATOM 1518 C CA . PRO A 1 186 ? 16.467 -13.272 -16.146 1.00 51.00 186 PRO A CA 1
ATOM 1519 C C . PRO A 1 186 ? 14.991 -13.687 -16.138 1.00 51.00 186 PRO A C 1
ATOM 1521 O O . PRO A 1 186 ? 14.113 -12.830 -16.073 1.00 51.00 186 PRO A O 1
ATOM 1524 N N . ALA A 1 187 ? 14.693 -14.989 -16.214 1.00 48.41 187 ALA A N 1
ATOM 1525 C CA . ALA A 1 187 ? 13.327 -15.464 -16.053 1.00 48.41 187 ALA A CA 1
ATOM 1526 C C . ALA A 1 187 ? 12.945 -15.428 -14.562 1.00 48.41 187 ALA A C 1
ATOM 1528 O O . ALA A 1 187 ? 13.768 -15.838 -13.735 1.00 48.41 187 ALA A O 1
ATOM 1529 N N . PRO A 1 188 ? 11.709 -15.009 -14.213 1.00 49.19 188 PRO A N 1
ATOM 1530 C CA . PRO A 1 188 ? 11.191 -15.187 -12.864 1.00 49.19 188 PRO A CA 1
ATOM 1531 C C . PRO A 1 188 ? 11.424 -16.644 -12.501 1.00 49.19 188 PRO A C 1
ATOM 1533 O O . PRO A 1 188 ? 11.067 -17.534 -13.282 1.00 49.19 188 PRO A O 1
ATOM 1536 N N . ILE A 1 189 ? 12.088 -16.913 -11.381 1.00 47.31 189 ILE A N 1
ATOM 1537 C CA . ILE A 1 189 ? 12.208 -18.291 -10.931 1.00 47.31 189 ILE A CA 1
ATOM 1538 C C . ILE A 1 189 ? 10.799 -18.672 -10.484 1.00 47.31 189 ILE A C 1
ATOM 1540 O O . ILE A 1 189 ? 10.381 -18.351 -9.376 1.00 47.31 189 ILE A O 1
ATOM 1544 N N . TRP A 1 190 ? 10.031 -19.249 -11.412 1.00 41.66 190 TRP A N 1
ATOM 1545 C CA . TRP A 1 190 ? 8.632 -19.581 -11.203 1.00 41.66 190 TRP A CA 1
ATOM 1546 C C . TRP A 1 190 ? 8.515 -20.403 -9.931 1.00 41.66 190 TRP A C 1
ATOM 1548 O O . TRP A 1 190 ? 9.189 -21.419 -9.737 1.00 41.66 190 TRP A O 1
ATOM 1558 N N . TYR A 1 191 ? 7.704 -19.861 -9.038 1.00 46.38 191 TYR A N 1
ATOM 1559 C CA . TYR A 1 191 ? 7.625 -20.260 -7.657 1.00 46.38 191 TYR A CA 1
ATOM 1560 C C . TYR A 1 191 ? 6.927 -21.615 -7.555 1.00 46.38 191 TYR A C 1
ATOM 1562 O O . TYR A 1 191 ? 5.711 -21.716 -7.684 1.00 46.38 191 TYR A O 1
ATOM 1570 N N . ASP A 1 192 ? 7.707 -22.665 -7.325 1.00 46.25 192 ASP A N 1
ATOM 1571 C CA . ASP A 1 192 ? 7.202 -23.884 -6.709 1.00 46.25 192 ASP A CA 1
ATOM 1572 C C . ASP A 1 192 ? 7.453 -23.749 -5.202 1.00 46.25 192 ASP A C 1
ATOM 1574 O O . ASP A 1 192 ? 8.582 -23.929 -4.722 1.00 46.25 192 ASP A O 1
ATOM 1578 N N . HIS A 1 193 ? 6.401 -23.355 -4.477 1.00 42.44 193 HIS A N 1
ATOM 1579 C CA . HIS A 1 193 ? 6.418 -23.103 -3.032 1.00 42.44 193 HIS A CA 1
ATOM 1580 C C . HIS A 1 193 ? 6.970 -24.314 -2.253 1.00 42.44 193 HIS A C 1
ATOM 1582 O O . HIS A 1 193 ? 7.628 -24.132 -1.229 1.00 42.44 193 HIS A O 1
ATOM 1588 N N . GLU A 1 194 ? 6.788 -25.540 -2.768 1.00 45.44 194 GLU A N 1
ATOM 1589 C CA . GLU A 1 194 ? 7.276 -26.775 -2.141 1.00 45.44 194 GLU A CA 1
ATOM 1590 C C . GLU A 1 194 ? 8.779 -27.018 -2.363 1.00 45.44 194 GLU A C 1
ATOM 1592 O O . GLU A 1 194 ? 9.435 -27.708 -1.569 1.00 45.44 194 GLU A O 1
ATOM 1597 N N . LYS A 1 195 ? 9.354 -26.464 -3.438 1.00 45.31 195 LYS A N 1
ATOM 1598 C CA . LYS A 1 195 ? 10.774 -26.643 -3.787 1.00 45.31 195 LYS A CA 1
ATOM 1599 C C . LYS A 1 195 ? 11.666 -25.559 -3.189 1.00 45.31 195 LYS A C 1
ATOM 1601 O O . LYS A 1 195 ? 12.768 -25.865 -2.735 1.00 45.31 195 LYS A O 1
ATOM 1606 N N . MET A 1 196 ? 11.198 -24.314 -3.144 1.00 45.50 196 MET A N 1
ATOM 1607 C CA . MET A 1 196 ? 11.988 -23.152 -2.703 1.00 45.50 196 MET A CA 1
ATOM 1608 C C . MET A 1 196 ? 12.158 -23.050 -1.179 1.00 45.50 196 MET A C 1
ATOM 1610 O O . MET A 1 196 ? 13.138 -22.468 -0.720 1.00 45.50 196 MET A O 1
ATOM 1614 N N . ASP A 1 197 ? 11.305 -23.712 -0.389 1.00 48.16 197 ASP A N 1
ATOM 1615 C CA . ASP A 1 197 ? 11.459 -23.832 1.074 1.00 48.16 197 ASP A CA 1
ATOM 1616 C C . ASP A 1 197 ? 12.714 -24.627 1.501 1.00 48.16 197 ASP A C 1
ATOM 1618 O O . ASP A 1 197 ? 13.051 -24.717 2.686 1.00 48.16 197 ASP A O 1
ATOM 1622 N N . LYS A 1 198 ? 13.429 -25.218 0.534 1.00 56.00 198 LYS A N 1
ATOM 1623 C CA . LYS A 1 198 ? 14.654 -25.990 0.740 1.00 56.00 198 LYS A CA 1
ATOM 1624 C C . LYS A 1 198 ? 15.824 -25.247 0.085 1.00 56.00 198 LYS A C 1
ATOM 1626 O O . LYS A 1 198 ? 15.963 -25.330 -1.133 1.00 56.00 198 LYS A O 1
ATOM 1631 N N . PRO A 1 199 ? 16.744 -24.632 0.857 1.00 56.50 199 PRO A N 1
ATOM 1632 C CA . PRO A 1 199 ? 17.946 -23.962 0.337 1.00 56.50 199 PRO A CA 1
ATOM 1633 C C . PRO A 1 199 ? 18.739 -24.784 -0.692 1.00 56.50 199 PRO A C 1
ATOM 1635 O O . PRO A 1 199 ? 19.259 -24.269 -1.681 1.00 56.50 199 PRO A O 1
ATOM 1638 N N . LYS A 1 200 ? 18.757 -26.109 -0.499 1.00 64.69 200 LYS A N 1
ATOM 1639 C CA . LYS A 1 200 ? 19.368 -27.070 -1.422 1.00 64.69 200 LYS A CA 1
ATOM 1640 C C . LYS A 1 200 ? 18.757 -27.032 -2.823 1.00 64.69 200 LYS A C 1
ATOM 1642 O O . LYS A 1 200 ? 19.485 -27.229 -3.783 1.00 64.69 200 LYS A O 1
ATOM 1647 N N . SER A 1 201 ? 17.457 -26.773 -2.966 1.00 64.94 201 SER A N 1
ATOM 1648 C CA . SER A 1 201 ? 16.803 -26.735 -4.275 1.00 64.94 201 SER A CA 1
ATOM 1649 C C . SER A 1 201 ? 17.312 -25.587 -5.136 1.00 64.94 201 SER A C 1
ATOM 1651 O O . SER A 1 201 ? 17.462 -25.777 -6.333 1.00 64.94 201 SER A O 1
ATOM 1653 N N . ILE A 1 202 ? 17.611 -24.425 -4.555 1.00 62.88 202 ILE A N 1
ATOM 1654 C CA . ILE A 1 202 ? 18.084 -23.266 -5.320 1.00 62.88 202 ILE A CA 1
ATOM 1655 C C . ILE A 1 202 ? 19.558 -23.418 -5.670 1.00 62.88 202 ILE A C 1
ATOM 1657 O O . ILE A 1 202 ? 19.925 -23.170 -6.810 1.00 62.88 202 ILE A O 1
ATOM 1661 N N . VAL A 1 203 ? 20.396 -23.897 -4.743 1.00 72.50 203 VAL A N 1
ATOM 1662 C CA . VAL A 1 203 ? 21.781 -24.270 -5.078 1.00 72.50 203 VAL A CA 1
ATOM 1663 C C . VAL A 1 203 ? 21.784 -25.316 -6.190 1.00 72.50 203 VAL A C 1
ATOM 1665 O O . VAL A 1 203 ? 22.551 -25.179 -7.136 1.00 72.50 203 VAL A O 1
ATOM 1668 N N . ASN A 1 204 ? 20.894 -26.310 -6.135 1.00 76.50 204 ASN A N 1
ATOM 1669 C CA . ASN A 1 204 ? 20.748 -27.298 -7.200 1.00 76.50 204 ASN A CA 1
ATOM 1670 C C . ASN A 1 204 ? 20.262 -26.663 -8.509 1.00 76.50 204 ASN A C 1
ATOM 1672 O O . ASN A 1 204 ? 20.799 -27.001 -9.559 1.00 76.50 204 ASN A O 1
ATOM 1676 N N . SER A 1 205 ? 19.306 -25.730 -8.473 1.00 72.25 205 SER A N 1
ATOM 1677 C CA . SER A 1 205 ? 18.854 -25.000 -9.663 1.00 72.25 205 SER A CA 1
ATOM 1678 C C . SER A 1 205 ? 19.972 -24.151 -10.263 1.00 72.25 205 SER A C 1
ATOM 1680 O O . SER A 1 205 ? 20.229 -24.259 -11.453 1.00 72.25 205 SER A O 1
ATOM 1682 N N . LEU A 1 206 ? 20.692 -23.367 -9.456 1.00 74.12 206 LEU A N 1
ATOM 1683 C CA . LEU A 1 206 ? 21.837 -22.559 -9.885 1.00 74.12 206 LEU A CA 1
ATOM 1684 C C . LEU A 1 206 ? 22.967 -23.435 -10.421 1.00 74.12 206 LEU A C 1
ATOM 1686 O O . LEU A 1 206 ? 23.552 -23.109 -11.444 1.00 74.12 206 LEU A O 1
ATOM 1690 N N . THR A 1 207 ? 23.224 -24.577 -9.784 1.00 82.94 207 THR A N 1
ATOM 1691 C CA . THR A 1 207 ? 24.176 -25.584 -10.267 1.00 82.94 207 THR A CA 1
ATOM 1692 C C . THR A 1 207 ? 23.720 -26.139 -11.614 1.00 82.94 207 THR A C 1
ATOM 1694 O O . THR A 1 207 ? 24.503 -26.185 -12.551 1.00 82.94 207 THR A O 1
ATOM 1697 N N . THR A 1 208 ? 22.433 -26.460 -11.760 1.00 81.31 208 THR A N 1
ATOM 1698 C CA . THR A 1 208 ? 21.852 -26.935 -13.026 1.00 81.31 208 THR A CA 1
ATOM 1699 C C . THR A 1 208 ? 21.967 -25.872 -14.122 1.00 81.31 208 THR A C 1
ATOM 1701 O O . THR A 1 208 ? 22.352 -26.188 -15.243 1.00 81.31 208 THR A O 1
ATOM 1704 N N . ILE A 1 209 ? 21.696 -24.601 -13.808 1.00 74.12 209 ILE A N 1
ATOM 1705 C CA . ILE A 1 209 ? 21.842 -23.468 -14.733 1.00 74.12 209 ILE A CA 1
ATOM 1706 C C . ILE A 1 209 ? 23.313 -23.293 -15.122 1.00 74.12 209 ILE A C 1
ATOM 1708 O O . ILE A 1 209 ? 23.626 -23.202 -16.308 1.00 74.12 209 ILE A O 1
ATOM 1712 N N . ARG A 1 210 ? 24.230 -23.304 -14.149 1.00 87.62 210 ARG A N 1
ATOM 1713 C CA . ARG A 1 210 ? 25.680 -23.251 -14.380 1.00 87.62 210 ARG A CA 1
ATOM 1714 C C . ARG A 1 210 ? 26.130 -24.364 -15.317 1.00 87.62 210 ARG A C 1
ATOM 1716 O O . ARG A 1 210 ? 26.856 -24.096 -16.271 1.00 87.62 210 ARG A O 1
ATOM 1723 N N . ASP A 1 211 ? 25.682 -25.584 -15.054 1.00 87.12 211 ASP A N 1
ATOM 1724 C CA . ASP A 1 211 ? 26.060 -26.776 -15.809 1.00 87.12 211 ASP A CA 1
ATOM 1725 C C . ASP A 1 211 ? 25.410 -26.792 -17.203 1.00 87.12 211 ASP A C 1
ATOM 1727 O O . ASP A 1 211 ? 25.965 -27.376 -18.129 1.00 87.12 211 ASP A O 1
ATOM 1731 N N . SER A 1 212 ? 24.281 -26.092 -17.387 1.00 84.25 212 SER A N 1
ATOM 1732 C CA . SER A 1 212 ? 23.639 -25.915 -18.696 1.00 84.25 212 SER A CA 1
ATOM 1733 C C . SER A 1 212 ? 24.393 -24.961 -19.629 1.00 84.25 212 SER A C 1
ATOM 1735 O O . SER A 1 212 ? 24.237 -25.034 -20.849 1.00 84.25 212 SER A O 1
ATOM 1737 N N . TYR A 1 213 ? 25.232 -24.073 -19.087 1.00 82.12 213 TYR A N 1
ATOM 1738 C CA . TYR A 1 213 ? 26.101 -23.241 -19.909 1.00 82.12 213 TYR A CA 1
ATOM 1739 C C . TYR A 1 213 ? 27.239 -24.086 -20.506 1.00 82.12 213 TYR A C 1
ATOM 1741 O O . TYR A 1 213 ? 27.896 -24.863 -19.813 1.00 82.12 213 TYR A O 1
ATOM 1749 N N . GLY A 1 214 ? 27.526 -23.905 -21.798 1.00 85.38 214 GLY A N 1
ATOM 1750 C CA . GLY A 1 214 ? 28.694 -24.520 -22.439 1.00 85.38 214 GLY A CA 1
ATOM 1751 C C . GLY A 1 214 ? 30.021 -24.042 -21.831 1.00 85.38 214 GLY A C 1
ATOM 1752 O O . GLY A 1 214 ? 30.084 -22.994 -21.184 1.00 85.38 214 GLY A O 1
ATOM 1753 N N . ASP A 1 215 ? 31.103 -24.791 -22.052 1.00 86.00 215 ASP A N 1
ATOM 1754 C CA . ASP A 1 215 ? 32.431 -24.501 -21.475 1.00 86.00 215 ASP A CA 1
ATOM 1755 C C . ASP A 1 215 ? 33.034 -23.164 -21.918 1.00 86.00 215 ASP A C 1
ATOM 1757 O O . ASP A 1 215 ? 33.894 -22.614 -21.237 1.00 86.00 215 ASP A O 1
ATOM 1761 N N . SER A 1 216 ? 32.537 -22.592 -23.013 1.00 82.81 216 SER A N 1
ATOM 1762 C CA . SER A 1 216 ? 32.936 -21.270 -23.494 1.00 82.81 216 SER A CA 1
ATOM 1763 C C . SER A 1 216 ? 32.385 -20.104 -22.662 1.00 82.81 216 SER A C 1
ATOM 1765 O O . SER A 1 216 ? 32.781 -18.969 -22.901 1.00 82.81 216 SER A O 1
ATOM 1767 N N . ASN A 1 217 ? 31.476 -20.340 -21.707 1.00 85.81 217 ASN A N 1
ATOM 1768 C CA . ASN A 1 217 ? 30.813 -19.285 -20.930 1.00 85.81 217 ASN A CA 1
ATOM 1769 C C . ASN A 1 217 ? 31.358 -19.177 -19.493 1.00 85.81 217 ASN A C 1
ATOM 1771 O O . ASN A 1 217 ? 30.618 -19.238 -18.508 1.00 85.81 217 ASN A O 1
ATOM 1775 N N . THR A 1 218 ? 32.682 -19.072 -19.371 1.00 86.31 218 THR A N 1
ATOM 1776 C CA . THR A 1 218 ? 33.405 -19.103 -18.088 1.00 86.31 218 THR A CA 1
ATOM 1777 C C . THR A 1 218 ? 33.038 -17.949 -17.157 1.00 86.31 218 THR A C 1
ATOM 1779 O O . THR A 1 218 ? 32.994 -18.145 -15.946 1.00 86.31 218 THR A O 1
ATOM 1782 N N . GLU A 1 219 ? 32.716 -16.773 -17.698 1.00 84.06 219 GLU A N 1
ATOM 1783 C CA . GLU A 1 219 ? 32.318 -15.600 -16.914 1.00 84.06 219 GLU A CA 1
ATOM 1784 C C . GLU A 1 219 ? 30.983 -15.821 -16.193 1.00 84.06 219 GLU A C 1
ATOM 1786 O O . GLU A 1 219 ? 30.912 -15.662 -14.975 1.00 84.06 219 GLU A O 1
ATOM 1791 N N . LYS A 1 220 ? 29.944 -16.287 -16.904 1.00 77.88 220 LYS A N 1
ATOM 1792 C CA . LYS A 1 220 ? 28.647 -16.599 -16.282 1.00 77.88 220 LYS A CA 1
ATOM 1793 C C . LYS A 1 220 ? 28.748 -17.759 -15.299 1.00 77.88 220 LYS A C 1
ATOM 1795 O O . LYS A 1 220 ? 28.163 -17.684 -14.221 1.00 77.88 220 LYS A O 1
ATOM 1800 N N . LYS A 1 221 ? 29.514 -18.807 -15.634 1.00 83.38 221 LYS A N 1
ATOM 1801 C CA . LYS A 1 221 ? 29.772 -19.921 -14.707 1.00 83.38 221 LYS A CA 1
ATOM 1802 C C . LYS A 1 221 ? 30.446 -19.426 -13.424 1.00 83.38 221 LYS A C 1
ATOM 1804 O O . LYS A 1 221 ? 29.961 -19.733 -12.344 1.00 83.38 221 LYS A O 1
ATOM 1809 N N . SER A 1 222 ? 31.473 -18.581 -13.541 1.00 83.75 222 SER A N 1
ATOM 1810 C CA . SER A 1 222 ? 32.172 -17.966 -12.404 1.00 83.75 222 SER A CA 1
ATOM 1811 C C . SER A 1 222 ? 31.260 -17.057 -11.574 1.00 83.75 222 SER A C 1
ATOM 1813 O O . SER A 1 222 ? 31.287 -17.107 -10.346 1.00 83.75 222 SER A O 1
ATOM 1815 N N . ALA A 1 223 ? 30.399 -16.261 -12.215 1.00 77.56 223 ALA A N 1
ATOM 1816 C CA . ALA A 1 223 ? 29.405 -15.449 -11.517 1.00 77.56 223 ALA A CA 1
ATOM 1817 C C . ALA A 1 223 ? 28.427 -16.320 -10.711 1.00 77.56 223 ALA A C 1
ATOM 1819 O O . ALA A 1 223 ? 28.160 -16.014 -9.547 1.00 77.56 223 ALA A O 1
ATOM 1820 N N . ILE A 1 224 ? 27.956 -17.430 -11.291 1.00 76.00 224 ILE A N 1
ATOM 1821 C CA . ILE A 1 224 ? 27.098 -18.396 -10.599 1.00 76.00 224 ILE A CA 1
ATOM 1822 C C . ILE A 1 224 ? 27.844 -19.098 -9.469 1.00 76.00 224 ILE A C 1
ATOM 1824 O O . ILE A 1 224 ? 27.287 -19.229 -8.387 1.00 76.00 224 ILE A O 1
ATOM 1828 N N . ASP A 1 225 ? 29.091 -19.516 -9.672 1.00 83.88 225 ASP A N 1
ATOM 1829 C CA . ASP A 1 225 ? 29.890 -20.163 -8.630 1.00 83.88 225 ASP A CA 1
ATOM 1830 C C . ASP A 1 225 ? 30.177 -19.210 -7.466 1.00 83.88 225 ASP A C 1
ATOM 1832 O O . ASP A 1 225 ? 30.077 -19.612 -6.310 1.00 83.88 225 ASP A O 1
ATOM 1836 N N . ASN A 1 226 ? 30.462 -17.935 -7.745 1.00 79.75 226 ASN A N 1
ATOM 1837 C CA . ASN A 1 226 ? 30.606 -16.908 -6.716 1.00 79.75 226 ASN A CA 1
ATOM 1838 C C . ASN A 1 226 ? 29.284 -16.654 -5.992 1.00 79.75 226 ASN A C 1
ATOM 1840 O O . ASN A 1 226 ? 29.291 -16.537 -4.774 1.00 79.75 226 ASN A O 1
ATOM 1844 N N . LEU A 1 227 ? 28.153 -16.626 -6.707 1.00 73.75 227 LEU A N 1
ATOM 1845 C CA . LEU A 1 227 ? 26.840 -16.538 -6.076 1.00 73.75 227 LEU A CA 1
ATOM 1846 C C . LEU A 1 227 ? 26.592 -17.762 -5.188 1.00 73.75 227 LEU A C 1
ATOM 1848 O O . LEU A 1 227 ? 26.312 -17.597 -4.013 1.00 73.75 227 LEU A O 1
ATOM 1852 N N . ILE A 1 228 ? 26.749 -18.986 -5.697 1.00 78.19 228 ILE A N 1
ATOM 1853 C CA . ILE A 1 228 ? 26.601 -20.227 -4.922 1.00 78.19 228 ILE A CA 1
ATOM 1854 C C . ILE A 1 228 ? 27.510 -20.197 -3.693 1.00 78.19 228 ILE A C 1
ATOM 1856 O O . ILE A 1 228 ? 27.063 -20.543 -2.603 1.00 78.19 228 ILE A O 1
ATOM 1860 N N . LYS A 1 229 ? 28.757 -19.749 -3.846 1.00 79.38 229 LYS A N 1
ATOM 1861 C CA . LYS A 1 229 ? 29.707 -19.606 -2.748 1.00 79.38 229 LYS A CA 1
ATOM 1862 C C . LYS A 1 229 ? 29.240 -18.569 -1.736 1.00 79.38 229 LYS A C 1
ATOM 1864 O O . LYS A 1 229 ? 29.244 -18.883 -0.559 1.00 79.38 229 LYS A O 1
ATOM 1869 N N . ASP A 1 230 ? 28.793 -17.389 -2.151 1.00 68.38 230 ASP A N 1
ATOM 1870 C CA . ASP A 1 230 ? 28.242 -16.364 -1.255 1.00 68.38 230 ASP A CA 1
ATOM 1871 C C . ASP A 1 230 ? 27.010 -16.911 -0.504 1.00 68.38 230 ASP A C 1
ATOM 1873 O O . ASP A 1 230 ? 26.905 -16.779 0.717 1.00 68.38 230 ASP A O 1
ATOM 1877 N N . LEU A 1 231 ? 26.131 -17.629 -1.215 1.00 67.19 231 LEU A N 1
ATOM 1878 C CA . LEU A 1 231 ? 24.945 -18.294 -0.671 1.00 67.19 231 LEU A CA 1
ATOM 1879 C C . LEU A 1 231 ? 25.290 -19.416 0.326 1.00 67.19 231 LEU A C 1
ATOM 1881 O O . LEU A 1 231 ? 24.530 -19.656 1.262 1.00 67.19 231 LEU A O 1
ATOM 1885 N N . GLN A 1 232 ? 26.415 -20.107 0.133 1.00 71.94 232 GLN A N 1
ATOM 1886 C CA . GLN A 1 232 ? 26.907 -21.182 1.004 1.00 71.94 232 GLN A CA 1
ATOM 1887 C C . GLN A 1 232 ? 27.787 -20.669 2.157 1.00 71.94 232 GLN A C 1
ATOM 1889 O O . GLN A 1 232 ? 27.813 -21.277 3.224 1.00 71.94 232 GLN A O 1
ATOM 1894 N N . CYS A 1 233 ? 28.528 -19.578 1.950 1.00 66.12 233 CYS A N 1
ATOM 1895 C CA . CYS A 1 233 ? 29.437 -18.966 2.920 1.00 66.12 233 CYS A CA 1
ATOM 1896 C C . CYS A 1 233 ? 28.712 -18.022 3.884 1.00 66.12 233 CYS A C 1
ATOM 1898 O O . CYS A 1 233 ? 29.227 -17.753 4.971 1.00 66.12 233 CYS A O 1
ATOM 1900 N N . GLY A 1 234 ? 27.516 -17.551 3.533 1.00 52.34 234 GLY A N 1
ATOM 1901 C CA . GLY A 1 234 ? 26.631 -16.820 4.430 1.00 52.34 234 GLY A CA 1
ATOM 1902 C C . GLY A 1 234 ? 26.035 -17.696 5.537 1.00 52.34 234 GLY A C 1
ATOM 1903 O O . GLY A 1 234 ? 24.822 -17.839 5.585 1.00 52.34 234 GLY A O 1
ATOM 1904 N N . SER A 1 235 ? 26.845 -18.273 6.436 1.00 43.38 235 SER A N 1
ATOM 1905 C CA . SER A 1 235 ? 26.345 -18.804 7.717 1.00 43.38 235 SER A CA 1
ATOM 1906 C C . SER A 1 235 ? 27.443 -19.174 8.727 1.00 43.38 235 SER A C 1
ATOM 1908 O O . SER A 1 235 ? 27.793 -20.341 8.888 1.00 43.38 235 SER A O 1
ATOM 1910 N N . GLY A 1 236 ? 27.88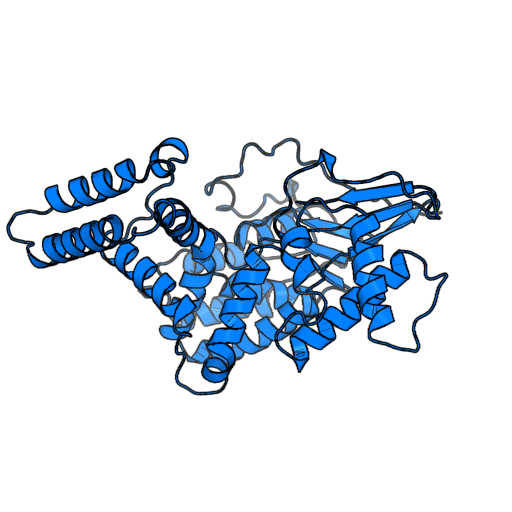6 -18.197 9.523 1.00 46.50 236 GLY A N 1
ATOM 1911 C CA . GLY A 1 236 ? 28.112 -18.439 10.960 1.00 46.50 236 GLY A CA 1
ATOM 1912 C C . GLY A 1 236 ? 26.791 -18.547 11.749 1.00 46.50 236 GLY A C 1
ATOM 1913 O O . GLY A 1 236 ? 26.784 -18.949 12.905 1.00 46.50 236 GLY A O 1
ATOM 1914 N N . TYR A 1 237 ? 25.665 -18.228 11.105 1.00 45.94 237 TYR A N 1
ATOM 1915 C CA . TYR A 1 237 ? 24.300 -18.383 11.602 1.00 45.94 237 TYR A CA 1
ATOM 1916 C C . TYR A 1 237 ? 23.510 -19.178 10.568 1.00 45.94 237 TYR A C 1
ATOM 1918 O O . TYR A 1 237 ? 23.534 -18.822 9.403 1.00 45.94 237 TYR A O 1
ATOM 1926 N N . ILE A 1 238 ? 22.844 -20.257 10.973 1.00 45.47 238 ILE A N 1
ATOM 1927 C CA . ILE A 1 238 ? 22.274 -21.308 10.103 1.00 45.47 238 ILE A CA 1
ATOM 1928 C C . ILE A 1 238 ? 20.919 -20.909 9.450 1.00 45.47 238 ILE A C 1
ATOM 1930 O O . ILE A 1 238 ? 20.341 -21.689 8.701 1.00 45.47 238 ILE A O 1
ATOM 1934 N N . SER A 1 239 ? 20.421 -19.682 9.660 1.00 48.16 239 SER A N 1
ATOM 1935 C CA . SER A 1 239 ? 19.090 -19.232 9.200 1.00 48.16 239 SER A CA 1
ATOM 1936 C C . SER A 1 239 ? 18.971 -18.080 8.160 1.00 48.16 239 SER A C 1
ATOM 1938 O O . SER A 1 239 ? 17.847 -17.645 7.965 1.00 48.16 239 SER A O 1
ATOM 1940 N N . PRO A 1 240 ? 19.983 -17.540 7.438 1.00 53.78 240 PRO A N 1
ATOM 1941 C CA . PRO A 1 240 ? 19.793 -16.292 6.680 1.00 53.78 240 PRO A CA 1
ATOM 1942 C C . PRO A 1 240 ? 19.202 -16.524 5.281 1.00 53.78 240 PRO A C 1
ATOM 1944 O O . PRO A 1 240 ? 18.638 -15.620 4.680 1.00 53.78 240 PRO A O 1
ATOM 1947 N N . TYR A 1 241 ? 19.340 -17.735 4.736 1.00 49.56 241 TYR A N 1
ATOM 1948 C CA . TYR A 1 241 ? 19.070 -18.011 3.325 1.00 49.56 241 TYR A CA 1
ATOM 1949 C C . TYR A 1 241 ? 17.580 -18.139 2.986 1.00 49.56 241 TYR A C 1
ATOM 1951 O O . TYR A 1 241 ? 17.124 -17.595 1.978 1.00 49.56 241 TYR A O 1
ATOM 1959 N N . LYS A 1 242 ? 16.821 -18.866 3.823 1.00 44.31 242 LYS A N 1
ATOM 1960 C CA . LYS A 1 242 ? 15.365 -18.998 3.667 1.00 44.31 242 LYS A CA 1
ATOM 1961 C C . LYS A 1 242 ? 14.715 -17.618 3.711 1.00 44.31 242 LYS A C 1
ATOM 1963 O O . LYS A 1 242 ? 13.876 -17.322 2.870 1.00 44.31 242 LYS A O 1
ATOM 1968 N N . ASP A 1 243 ? 15.182 -16.768 4.617 1.00 50.44 243 ASP A N 1
ATOM 1969 C CA . ASP A 1 243 ? 14.691 -15.404 4.766 1.00 50.44 243 ASP A CA 1
ATOM 1970 C C . ASP A 1 243 ? 15.044 -14.561 3.531 1.00 50.44 243 ASP A C 1
ATOM 1972 O O . ASP A 1 243 ? 14.216 -13.819 3.025 1.00 50.44 243 ASP A O 1
ATOM 1976 N N . MET A 1 244 ? 16.232 -14.741 2.957 1.00 53.22 244 MET A N 1
ATOM 1977 C CA . MET A 1 244 ? 16.754 -13.900 1.878 1.00 53.22 244 MET A CA 1
ATOM 1978 C C . MET A 1 244 ? 16.135 -14.126 0.489 1.00 53.22 244 MET A C 1
ATOM 1980 O O . MET A 1 244 ? 15.848 -13.156 -0.204 1.00 53.22 244 MET A O 1
ATOM 1984 N N . MET A 1 245 ? 15.920 -15.372 0.055 1.00 50.12 245 MET A N 1
ATOM 1985 C CA . MET A 1 245 ? 15.260 -15.635 -1.240 1.00 50.12 245 MET A CA 1
ATOM 1986 C C . MET A 1 245 ? 13.766 -15.342 -1.195 1.00 50.12 245 MET A C 1
ATOM 1988 O O . MET A 1 245 ? 13.197 -14.826 -2.155 1.00 50.12 245 MET A O 1
ATOM 1992 N N . THR A 1 246 ? 13.164 -15.615 -0.040 1.00 56.47 246 THR A N 1
ATOM 1993 C CA . THR A 1 246 ? 11.810 -15.188 0.284 1.00 56.47 246 THR A CA 1
ATOM 1994 C C . THR A 1 246 ? 11.730 -13.664 0.177 1.00 56.47 246 THR A C 1
ATOM 1996 O O . THR A 1 246 ? 10.879 -13.181 -0.552 1.00 56.47 246 THR A O 1
ATOM 1999 N N . LEU A 1 247 ? 12.701 -12.916 0.718 1.00 61.34 247 LEU A N 1
ATOM 2000 C CA . LEU A 1 247 ? 12.787 -11.456 0.575 1.00 61.34 247 LEU A CA 1
ATOM 2001 C C . LEU A 1 247 ? 12.972 -10.953 -0.870 1.00 61.34 247 LEU A C 1
ATOM 2003 O O . LEU A 1 247 ? 12.523 -9.855 -1.161 1.00 61.34 247 LEU A O 1
ATOM 2007 N N . VAL A 1 248 ? 13.614 -11.690 -1.783 1.00 62.50 248 VAL A N 1
ATOM 2008 C CA . VAL A 1 248 ? 13.798 -11.220 -3.173 1.00 62.50 248 VAL A CA 1
ATOM 2009 C C . VAL A 1 248 ? 12.464 -11.162 -3.917 1.00 62.50 248 VAL A C 1
ATOM 2011 O O . VAL A 1 248 ? 12.069 -10.115 -4.426 1.00 62.50 248 VAL A O 1
ATOM 2014 N N . GLU A 1 249 ? 11.755 -12.289 -3.965 1.00 66.88 249 GLU A N 1
ATOM 2015 C CA . GLU A 1 249 ? 10.467 -12.360 -4.661 1.00 66.88 249 GLU A CA 1
ATOM 2016 C C . GLU A 1 249 ? 9.362 -11.664 -3.865 1.00 66.88 249 GLU A C 1
ATOM 2018 O O . GLU A 1 249 ? 8.497 -11.035 -4.465 1.00 66.88 249 GLU A O 1
ATOM 2023 N N . GLN A 1 250 ? 9.413 -11.688 -2.527 1.00 80.06 250 GLN A N 1
ATOM 2024 C CA . GLN A 1 250 ? 8.478 -10.937 -1.681 1.00 80.06 250 GLN A CA 1
ATOM 2025 C C . GLN A 1 250 ? 8.676 -9.425 -1.730 1.00 80.06 250 GLN A C 1
ATOM 2027 O O . GLN A 1 250 ? 7.963 -8.738 -1.023 1.00 80.06 250 GLN A O 1
ATOM 2032 N N . ARG A 1 251 ? 9.643 -8.887 -2.482 1.00 85.06 251 ARG A N 1
ATOM 2033 C CA . ARG A 1 251 ? 9.888 -7.434 -2.589 1.00 85.06 251 ARG A CA 1
ATOM 2034 C C . ARG A 1 251 ? 10.095 -6.995 -4.041 1.00 85.06 251 ARG A C 1
ATOM 2036 O O . ARG A 1 251 ? 10.695 -5.952 -4.307 1.00 85.06 251 ARG A O 1
ATOM 2043 N N . ARG A 1 252 ? 9.645 -7.810 -4.996 1.00 87.06 252 ARG A N 1
ATOM 2044 C CA . ARG A 1 252 ? 9.865 -7.601 -6.429 1.00 87.06 252 ARG A CA 1
ATOM 2045 C C . ARG A 1 252 ? 9.335 -6.256 -6.921 1.00 87.06 252 ARG A C 1
ATOM 2047 O O . ARG A 1 252 ? 10.016 -5.602 -7.710 1.00 87.06 252 ARG A O 1
ATOM 2054 N N . SER A 1 253 ? 8.158 -5.835 -6.461 1.00 93.75 253 SER A N 1
ATOM 2055 C CA . SER A 1 253 ? 7.546 -4.579 -6.899 1.00 93.75 253 SER A CA 1
ATOM 2056 C C . SER A 1 253 ? 8.382 -3.358 -6.499 1.00 93.75 253 SER A C 1
ATOM 2058 O O . SER A 1 253 ? 8.566 -2.450 -7.312 1.00 93.75 253 SER A O 1
ATOM 2060 N N . LEU A 1 254 ? 8.981 -3.383 -5.308 1.00 92.12 254 LEU A N 1
ATOM 2061 C CA . LEU A 1 254 ? 9.875 -2.335 -4.813 1.00 92.12 254 LEU A CA 1
ATOM 2062 C C . LEU A 1 254 ? 11.184 -2.271 -5.593 1.00 92.12 254 LEU A C 1
ATOM 2064 O O . LEU A 1 254 ? 11.613 -1.192 -5.998 1.00 92.12 254 LEU A O 1
ATOM 2068 N N . LEU A 1 255 ? 11.804 -3.423 -5.856 1.00 86.69 255 LEU A N 1
ATOM 2069 C CA . LEU A 1 255 ? 13.006 -3.480 -6.688 1.00 86.69 255 LEU A CA 1
ATOM 2070 C C . LEU A 1 255 ? 12.737 -2.919 -8.090 1.00 86.69 255 LEU A C 1
ATOM 2072 O O . LEU A 1 255 ? 13.546 -2.175 -8.634 1.00 86.69 255 LEU A O 1
ATOM 2076 N N . ASN A 1 256 ? 11.599 -3.272 -8.683 1.00 90.19 256 ASN A N 1
ATOM 2077 C CA . ASN A 1 256 ? 11.242 -2.775 -10.003 1.00 90.19 256 ASN A CA 1
ATOM 2078 C C . ASN A 1 256 ? 10.968 -1.265 -9.989 1.00 90.19 256 ASN A C 1
ATOM 2080 O O . ASN A 1 256 ? 11.373 -0.577 -10.923 1.00 90.19 256 ASN A O 1
ATOM 2084 N N . MET A 1 257 ? 10.364 -0.724 -8.927 1.00 95.06 257 MET A N 1
ATOM 2085 C CA . MET A 1 257 ? 10.255 0.727 -8.753 1.00 95.06 257 MET A CA 1
ATOM 2086 C C . MET A 1 257 ? 11.635 1.377 -8.680 1.00 95.06 257 MET A C 1
ATOM 2088 O O . MET A 1 257 ? 11.890 2.341 -9.397 1.00 95.06 257 MET A O 1
ATOM 2092 N N . HIS A 1 258 ? 12.540 0.830 -7.867 1.00 90.25 258 HIS A N 1
ATOM 2093 C CA . HIS A 1 258 ? 13.907 1.328 -7.761 1.00 90.25 258 HIS A CA 1
ATOM 2094 C C . HIS A 1 258 ? 14.600 1.383 -9.132 1.00 90.25 258 HIS A C 1
ATOM 2096 O O . HIS A 1 258 ? 15.080 2.438 -9.547 1.00 90.25 258 HIS A O 1
ATOM 2102 N N . ASN A 1 259 ? 14.592 0.267 -9.865 1.00 88.62 259 ASN A N 1
ATOM 2103 C CA . ASN A 1 259 ? 15.224 0.168 -11.180 1.00 88.62 259 ASN A CA 1
ATOM 2104 C C . ASN A 1 259 ? 14.583 1.127 -12.198 1.00 88.62 259 ASN A C 1
ATOM 2106 O O . ASN A 1 259 ? 15.290 1.704 -13.025 1.00 88.62 259 ASN A O 1
ATOM 2110 N N . LEU A 1 260 ? 13.263 1.334 -12.129 1.00 93.88 260 LEU A N 1
ATOM 2111 C CA . LEU A 1 260 ? 12.556 2.292 -12.982 1.00 93.88 260 LEU A CA 1
ATOM 2112 C C . LEU A 1 260 ? 13.044 3.726 -12.738 1.00 93.88 260 LEU A C 1
ATOM 2114 O O . LEU A 1 260 ? 13.357 4.427 -13.697 1.00 93.88 260 LEU A O 1
ATOM 2118 N N . ILE A 1 261 ? 13.168 4.144 -11.474 1.00 93.00 261 ILE A N 1
ATOM 2119 C CA . ILE A 1 261 ? 13.656 5.484 -11.111 1.00 93.00 261 ILE A CA 1
ATOM 2120 C C . ILE A 1 261 ? 15.125 5.671 -11.493 1.00 93.00 261 ILE A C 1
ATOM 2122 O O . ILE A 1 261 ? 15.491 6.732 -11.990 1.00 93.00 261 ILE A O 1
ATOM 2126 N N . GLN A 1 262 ? 15.966 4.647 -11.322 1.00 87.50 262 GLN A N 1
ATOM 2127 C CA . GLN A 1 262 ? 17.358 4.711 -11.777 1.00 87.50 262 GLN A CA 1
ATOM 2128 C C . GLN A 1 262 ? 17.471 4.836 -13.300 1.00 87.50 262 GLN A C 1
ATOM 2130 O O . GLN A 1 262 ? 18.320 5.574 -13.796 1.00 87.50 262 GLN A O 1
ATOM 2135 N N . THR A 1 263 ? 16.616 4.123 -14.037 1.00 91.12 263 THR A N 1
ATOM 2136 C CA . THR A 1 263 ? 16.592 4.169 -15.505 1.00 91.12 263 THR A CA 1
ATOM 2137 C C . THR A 1 263 ? 16.071 5.516 -16.005 1.00 91.12 263 THR A C 1
ATOM 2139 O O . THR A 1 263 ? 16.614 6.070 -16.959 1.00 91.12 263 THR A O 1
ATOM 2142 N N . HIS A 1 264 ? 15.060 6.072 -15.329 1.00 94.94 264 HIS A N 1
ATOM 2143 C CA . HIS A 1 264 ? 14.389 7.316 -15.707 1.00 94.94 264 HIS A CA 1
ATOM 2144 C C . HIS A 1 264 ? 14.317 8.308 -14.530 1.00 94.94 264 HIS A C 1
ATOM 2146 O O . HIS A 1 264 ? 13.241 8.511 -13.959 1.00 94.94 264 HIS A O 1
ATOM 2152 N N . PRO A 1 265 ? 15.421 9.000 -14.178 1.00 93.00 265 PRO A N 1
ATOM 2153 C CA . PRO A 1 265 ? 15.464 9.886 -13.006 1.00 93.00 265 PRO A CA 1
ATOM 2154 C C . PRO A 1 265 ? 14.456 11.044 -13.026 1.00 93.00 265 PRO A C 1
ATOM 2156 O O . PRO A 1 265 ? 14.098 11.570 -11.974 1.00 93.00 265 PRO A O 1
ATOM 2159 N N . ALA A 1 266 ? 13.955 11.432 -14.206 1.00 94.12 266 ALA A N 1
ATOM 2160 C CA . ALA A 1 266 ? 12.904 12.442 -14.351 1.00 94.12 266 ALA A CA 1
ATOM 2161 C C . ALA A 1 266 ? 11.601 12.071 -13.610 1.00 94.12 266 ALA A C 1
ATOM 2163 O O . ALA A 1 266 ? 10.839 12.953 -13.221 1.00 94.12 266 ALA A O 1
ATOM 2164 N N . LEU A 1 267 ? 11.366 10.780 -13.353 1.00 95.50 267 LEU A N 1
ATOM 2165 C CA . LEU A 1 267 ? 10.194 10.290 -12.626 1.00 95.50 267 LEU A CA 1
ATOM 2166 C C . LEU A 1 267 ? 10.254 10.548 -11.114 1.00 95.50 267 LEU A C 1
ATOM 2168 O O . LEU A 1 267 ? 9.253 10.355 -10.425 1.00 95.50 267 LEU A O 1
ATOM 2172 N N . LEU A 1 268 ? 11.396 10.992 -10.578 1.00 92.81 268 LEU A N 1
ATOM 2173 C CA . LEU A 1 268 ? 11.565 11.221 -9.143 1.00 92.81 268 LEU A CA 1
ATOM 2174 C C . LEU A 1 268 ? 10.589 12.276 -8.601 1.00 92.81 268 LEU A C 1
ATOM 2176 O O . LEU A 1 268 ? 10.071 12.124 -7.497 1.00 92.81 268 LEU A O 1
ATOM 2180 N N . THR A 1 269 ? 10.279 13.311 -9.389 1.00 92.56 269 THR A N 1
ATOM 2181 C CA . THR A 1 269 ? 9.277 14.318 -9.007 1.00 92.56 269 THR A CA 1
ATOM 2182 C C . THR A 1 269 ? 7.895 13.690 -8.837 1.00 92.56 269 THR A C 1
ATOM 2184 O O . THR A 1 269 ? 7.266 13.894 -7.803 1.00 92.56 269 THR A O 1
ATOM 2187 N N . HIS A 1 270 ? 7.464 12.855 -9.789 1.00 95.94 270 HIS A N 1
ATOM 2188 C CA . HIS A 1 270 ? 6.204 12.118 -9.676 1.00 95.94 270 HIS A CA 1
ATOM 2189 C C . HIS A 1 270 ? 6.190 11.203 -8.450 1.00 95.94 270 HIS A C 1
ATOM 2191 O O . HIS A 1 270 ? 5.230 11.217 -7.684 1.00 95.94 270 HIS A O 1
ATOM 2197 N N . LEU A 1 271 ? 7.270 10.446 -8.228 1.00 95.69 271 LEU A N 1
ATOM 2198 C CA . LEU A 1 271 ? 7.369 9.555 -7.076 1.00 95.69 271 LEU A CA 1
ATOM 2199 C C . LEU A 1 271 ? 7.221 10.322 -5.753 1.00 95.69 271 LEU A C 1
ATOM 2201 O O . LEU A 1 271 ? 6.514 9.857 -4.865 1.00 95.69 271 LEU A O 1
ATOM 2205 N N . ASN A 1 272 ? 7.828 11.501 -5.620 1.00 93.00 272 ASN A N 1
ATOM 2206 C CA . ASN A 1 272 ? 7.729 12.314 -4.403 1.00 93.00 272 ASN A CA 1
ATOM 2207 C C . ASN A 1 272 ? 6.305 12.792 -4.116 1.00 93.00 272 ASN A C 1
ATOM 2209 O O . ASN A 1 272 ? 5.857 12.750 -2.962 1.00 93.00 272 ASN A O 1
ATOM 2213 N N . ASP A 1 273 ? 5.580 13.193 -5.158 1.00 95.12 273 ASP A N 1
ATOM 2214 C CA . ASP A 1 273 ? 4.169 13.550 -5.038 1.00 95.12 273 ASP A CA 1
ATOM 2215 C C . ASP A 1 273 ? 3.352 12.330 -4.588 1.00 95.12 273 ASP A C 1
ATOM 2217 O O . ASP A 1 273 ? 2.580 12.411 -3.630 1.00 95.12 273 ASP A O 1
ATOM 2221 N N . PHE A 1 274 ? 3.588 11.164 -5.200 1.00 97.75 274 PHE A N 1
ATOM 2222 C CA . PHE A 1 274 ? 2.864 9.939 -4.858 1.00 97.75 274 PHE A CA 1
ATOM 2223 C C . PHE A 1 274 ? 3.158 9.462 -3.433 1.00 97.75 274 PHE A C 1
ATOM 2225 O O . PHE A 1 274 ? 2.248 9.065 -2.706 1.00 97.75 274 PHE A O 1
ATOM 2232 N N . LEU A 1 275 ? 4.417 9.546 -2.996 1.00 96.19 275 LEU A N 1
ATOM 2233 C CA . LEU A 1 275 ? 4.835 9.205 -1.636 1.00 96.19 275 LEU A CA 1
ATOM 2234 C C . LEU A 1 275 ? 4.186 10.112 -0.590 1.00 96.19 275 LEU A C 1
ATOM 2236 O O . LEU A 1 275 ? 3.894 9.657 0.518 1.00 96.19 275 LEU A O 1
ATOM 2240 N N . THR A 1 276 ? 3.952 11.380 -0.929 1.00 95.81 276 THR A N 1
ATOM 2241 C CA . THR A 1 276 ? 3.244 12.312 -0.048 1.00 95.81 276 THR A CA 1
ATOM 2242 C C . THR A 1 276 ? 1.808 11.842 0.174 1.00 95.81 276 THR A C 1
ATOM 2244 O O . THR A 1 276 ? 1.408 11.656 1.325 1.00 95.81 276 THR A O 1
ATOM 2247 N N . SER A 1 277 ? 1.072 11.552 -0.903 1.00 98.06 277 SER A N 1
ATOM 2248 C CA . SER A 1 277 ? -0.296 11.016 -0.837 1.00 98.06 277 SER A CA 1
ATOM 2249 C C . SER A 1 277 ? -0.356 9.670 -0.102 1.00 98.06 277 SER A C 1
ATOM 2251 O O . SER A 1 277 ? -1.202 9.473 0.772 1.00 98.06 277 SER A O 1
ATOM 2253 N N . TYR A 1 278 ? 0.586 8.762 -0.378 1.00 98.44 278 TYR A N 1
ATOM 2254 C CA . TYR A 1 278 ? 0.691 7.466 0.300 1.00 98.44 278 TYR A CA 1
ATOM 2255 C C . TYR A 1 278 ? 0.838 7.623 1.821 1.00 98.44 278 TYR A C 1
ATOM 2257 O O . TYR A 1 278 ? 0.052 7.055 2.581 1.00 98.44 278 TYR A O 1
ATOM 2265 N N . LYS A 1 279 ? 1.772 8.468 2.283 1.00 97.31 279 LYS A N 1
ATOM 2266 C CA . LYS A 1 279 ? 1.979 8.722 3.720 1.00 97.31 279 LYS A CA 1
ATOM 2267 C C . LYS A 1 279 ? 0.729 9.283 4.403 1.00 97.31 279 LYS A C 1
ATOM 2269 O O . LYS A 1 279 ? 0.426 8.873 5.522 1.00 97.31 279 LYS A O 1
ATOM 2274 N N . GLN A 1 280 ? -0.021 10.163 3.735 1.00 97.81 280 GLN A N 1
ATOM 2275 C CA . GLN A 1 280 ? -1.269 10.734 4.266 1.00 97.81 280 GLN A CA 1
ATOM 2276 C C . GLN A 1 280 ? -2.387 9.692 4.423 1.00 97.81 280 GLN A C 1
ATOM 2278 O O . GLN A 1 280 ? -3.249 9.831 5.299 1.00 97.81 280 GLN A O 1
ATOM 2283 N N . CYS A 1 281 ? -2.367 8.633 3.613 1.00 98.56 281 CYS A N 1
ATOM 2284 C CA . CYS A 1 281 ? -3.339 7.544 3.683 1.00 98.56 281 CYS A CA 1
ATOM 2285 C C . CYS A 1 281 ? -3.004 6.505 4.767 1.00 98.56 281 CYS A C 1
ATOM 2287 O O . CYS A 1 281 ? -3.896 5.780 5.202 1.00 98.56 281 CYS A O 1
ATOM 2289 N N . LEU A 1 282 ? -1.755 6.430 5.244 1.00 98.56 282 LEU A N 1
ATOM 2290 C CA . LEU A 1 282 ? -1.335 5.392 6.191 1.00 98.56 282 LEU A CA 1
ATOM 2291 C C . LEU A 1 282 ? -2.036 5.485 7.556 1.00 98.56 282 LEU A C 1
ATOM 2293 O O . LEU A 1 282 ? -2.189 6.558 8.143 1.00 98.56 282 LEU A O 1
ATOM 2297 N N . ARG A 1 283 ? -2.424 4.342 8.112 1.00 98.56 283 ARG A N 1
ATOM 2298 C CA . ARG A 1 283 ? -3.005 4.194 9.453 1.00 98.56 283 ARG A CA 1
ATOM 2299 C C . ARG A 1 283 ? -2.368 2.990 10.133 1.00 98.56 283 ARG A C 1
ATOM 2301 O O . ARG A 1 283 ? -2.104 1.993 9.477 1.00 98.56 283 ARG A O 1
ATOM 2308 N N . LEU A 1 284 ? -2.162 3.047 11.444 1.00 97.69 284 LEU A N 1
ATOM 2309 C CA . LEU A 1 284 ? -1.774 1.852 12.205 1.00 97.69 284 LEU A CA 1
ATOM 2310 C C . LEU A 1 284 ? -2.952 0.892 12.336 1.00 97.69 284 LEU A C 1
ATOM 2312 O O . LEU A 1 284 ? -2.835 -0.305 12.111 1.00 97.69 284 LEU A O 1
ATOM 2316 N N . ILE A 1 285 ? -4.092 1.455 12.724 1.00 97.88 285 ILE A N 1
ATOM 2317 C CA . ILE A 1 285 ? -5.351 0.760 12.965 1.00 97.88 285 ILE A CA 1
ATOM 2318 C C . ILE A 1 285 ? -6.444 1.697 12.473 1.00 97.88 285 ILE A C 1
ATOM 2320 O O . ILE A 1 285 ? -6.364 2.906 12.695 1.00 97.88 285 ILE A O 1
ATOM 2324 N N . SER A 1 286 ? -7.469 1.162 11.828 1.00 98.12 286 SER A N 1
ATOM 2325 C CA . SER A 1 286 ? -8.655 1.931 11.465 1.00 98.12 286 SER A CA 1
ATOM 2326 C C . SER A 1 286 ? -9.897 1.408 12.181 1.00 98.12 286 SER A C 1
ATOM 2328 O O . SER A 1 286 ? -9.879 0.352 12.814 1.00 98.12 286 SER A O 1
ATOM 2330 N N . TYR A 1 287 ? -10.987 2.163 12.105 1.00 97.19 287 TYR A N 1
ATOM 2331 C CA . TYR A 1 287 ? -12.282 1.737 12.598 1.00 97.19 287 TYR A CA 1
ATOM 2332 C C . TYR A 1 287 ? -13.434 2.255 11.729 1.00 97.19 287 TYR A C 1
ATOM 2334 O O . TYR A 1 287 ? -13.292 3.190 10.943 1.00 97.19 287 TYR A O 1
ATOM 2342 N N . SER A 1 288 ? -14.603 1.640 11.886 1.00 95.38 288 SER A N 1
ATOM 2343 C CA . SER A 1 288 ? -15.889 2.183 11.452 1.00 95.38 288 SER A CA 1
ATOM 2344 C C . SER A 1 288 ? -16.929 1.956 12.544 1.00 95.38 288 SER A C 1
ATOM 2346 O O . SER A 1 288 ? -16.870 0.975 13.289 1.00 95.38 288 SER A O 1
ATOM 2348 N N . SER A 1 289 ? -17.870 2.886 12.658 1.00 92.12 289 SER A N 1
ATOM 2349 C CA . SER A 1 289 ? -19.031 2.736 13.532 1.00 92.12 289 SER A CA 1
ATOM 2350 C C . SER A 1 289 ? -20.156 2.107 12.723 1.00 92.12 289 SER A C 1
ATOM 2352 O O . SER A 1 289 ? -20.475 2.603 11.648 1.00 92.12 289 SER A O 1
ATOM 2354 N N . GLY A 1 290 ? -20.733 1.020 13.225 1.00 82.38 290 GLY A N 1
ATOM 2355 C CA . GLY A 1 290 ? -21.952 0.440 12.677 1.00 82.38 290 GLY A CA 1
ATOM 2356 C C . GLY A 1 290 ? -23.201 0.939 13.403 1.00 82.38 290 GLY A C 1
ATOM 2357 O O . GLY A 1 290 ? -23.140 1.660 14.402 1.00 82.38 290 GLY A O 1
ATOM 2358 N N . ASN A 1 291 ? -24.362 0.480 12.938 1.00 77.50 291 ASN A N 1
ATOM 2359 C CA . ASN A 1 291 ? -25.615 0.639 13.673 1.00 77.50 291 ASN A CA 1
ATOM 2360 C C . ASN A 1 291 ? -25.535 -0.118 15.021 1.00 77.50 291 ASN A C 1
ATOM 2362 O O . ASN A 1 291 ? -24.971 -1.208 15.080 1.00 77.50 291 ASN A O 1
ATOM 2366 N N . ASN A 1 292 ? -26.166 0.408 16.079 1.00 79.56 292 ASN A N 1
ATOM 2367 C CA . ASN A 1 292 ? -26.272 -0.212 17.419 1.00 79.56 292 ASN A CA 1
ATOM 2368 C C . ASN A 1 292 ? -24.989 -0.216 18.282 1.00 79.56 292 ASN A C 1
ATOM 2370 O O . ASN A 1 292 ? -24.742 -1.184 19.003 1.00 79.56 292 ASN A O 1
ATOM 2374 N N . ASP A 1 293 ? -24.184 0.850 18.235 1.00 83.44 293 ASP A N 1
ATOM 2375 C CA . ASP A 1 293 ? -22.941 0.984 19.021 1.00 83.44 293 ASP A CA 1
ATOM 2376 C C . ASP A 1 293 ? -21.900 -0.118 18.745 1.00 83.44 293 ASP A C 1
ATOM 2378 O O . ASP A 1 293 ? -21.001 -0.346 19.554 1.00 83.44 293 ASP A O 1
ATOM 2382 N N . GLN A 1 294 ? -22.003 -0.814 17.607 1.00 90.19 294 GLN A N 1
ATOM 2383 C CA . GLN A 1 294 ? -20.987 -1.764 17.169 1.00 90.19 294 GLN A CA 1
ATOM 2384 C C . GLN A 1 294 ? -19.794 -1.009 16.583 1.00 90.19 294 GLN A C 1
ATOM 2386 O O . GLN A 1 294 ? -19.945 -0.196 15.670 1.00 90.19 294 GLN A O 1
ATOM 2391 N N . LEU A 1 295 ? -18.596 -1.320 17.072 1.00 92.56 295 LEU A N 1
ATOM 2392 C CA . LEU A 1 295 ? -17.350 -0.827 16.497 1.00 92.56 295 LEU A CA 1
ATOM 2393 C C . LEU A 1 295 ? -16.717 -1.924 15.648 1.00 92.56 295 LEU A C 1
ATOM 2395 O O . LEU A 1 295 ? -16.470 -3.021 16.143 1.00 92.56 295 LEU A O 1
ATOM 2399 N N . THR A 1 296 ? -16.401 -1.616 14.397 1.00 95.06 296 THR A N 1
ATOM 2400 C CA . THR A 1 296 ? -15.518 -2.461 13.593 1.00 95.06 296 THR A CA 1
ATOM 2401 C C . THR A 1 296 ? -14.115 -1.894 13.640 1.00 95.06 296 THR A C 1
ATOM 2403 O O . THR A 1 296 ? -13.933 -0.716 13.356 1.00 95.06 296 THR A O 1
ATOM 2406 N N . MET A 1 297 ? -13.131 -2.718 13.969 1.00 95.88 297 MET A N 1
ATOM 2407 C CA . MET A 1 297 ? -11.714 -2.390 13.915 1.00 95.88 297 MET A CA 1
ATOM 2408 C C . MET A 1 297 ? -11.055 -3.084 12.732 1.00 95.88 297 MET A C 1
ATOM 2410 O O . MET A 1 297 ? -11.361 -4.239 12.442 1.00 95.88 297 MET A O 1
ATOM 2414 N N . TYR A 1 298 ? -10.121 -2.383 12.100 1.00 97.62 298 TYR A N 1
ATOM 2415 C CA . TYR A 1 298 ? -9.358 -2.876 10.966 1.00 97.62 298 TYR A CA 1
ATOM 2416 C C . TYR A 1 298 ? -7.865 -2.784 11.278 1.00 97.62 298 TYR A C 1
ATOM 2418 O O . TYR A 1 298 ? -7.378 -1.714 11.651 1.00 97.62 298 TYR A O 1
ATOM 2426 N N . SER A 1 299 ? -7.142 -3.879 11.088 1.00 97.56 299 SER A N 1
ATOM 2427 C CA . SER A 1 299 ? -5.678 -3.952 11.185 1.00 97.56 299 SER A CA 1
ATOM 2428 C C . SER A 1 299 ? -5.127 -4.800 10.041 1.00 97.56 299 SER A C 1
ATOM 2430 O O . SER A 1 299 ? -5.886 -5.499 9.378 1.00 97.56 299 SER A O 1
ATOM 2432 N N . HIS A 1 300 ? -3.824 -4.726 9.775 1.00 97.31 300 HIS A N 1
ATOM 2433 C CA . HIS A 1 300 ? -3.210 -5.622 8.797 1.00 97.31 300 HIS A CA 1
ATOM 2434 C C . HIS A 1 300 ? -3.131 -7.053 9.343 1.00 97.31 300 HIS A C 1
ATOM 2436 O O . HIS A 1 300 ? -3.739 -7.960 8.782 1.00 97.31 300 HIS A O 1
ATOM 2442 N N . ALA A 1 301 ? -2.454 -7.236 10.481 1.00 95.56 301 ALA A N 1
ATOM 2443 C CA . ALA A 1 301 ? -2.403 -8.506 11.195 1.00 95.56 301 ALA A CA 1
ATOM 2444 C C . ALA A 1 301 ? -3.531 -8.619 12.240 1.00 95.56 301 ALA A C 1
ATOM 2446 O O . ALA A 1 301 ? -4.046 -7.592 12.703 1.00 95.56 301 ALA A O 1
ATOM 2447 N N . PRO A 1 302 ? -3.913 -9.835 12.669 1.00 94.88 302 PRO A N 1
ATOM 2448 C CA . PRO A 1 302 ? -4.772 -10.033 13.832 1.00 94.88 302 PRO A CA 1
ATOM 2449 C C . PRO A 1 302 ? -4.128 -9.444 15.095 1.00 94.88 302 PRO A C 1
ATOM 2451 O O . PRO A 1 302 ? -3.081 -9.903 15.545 1.00 94.88 302 PRO A O 1
ATOM 2454 N N . ILE A 1 303 ? -4.782 -8.451 15.702 1.00 94.00 303 ILE A N 1
ATOM 2455 C CA . ILE A 1 303 ? -4.328 -7.819 16.949 1.00 94.00 303 ILE A CA 1
ATOM 2456 C C . ILE A 1 303 ? -5.383 -7.915 18.046 1.00 94.00 303 ILE A C 1
ATOM 2458 O O . ILE A 1 303 ? -6.589 -7.959 17.795 1.00 94.00 303 ILE A O 1
ATOM 2462 N N . ARG A 1 304 ? -4.924 -7.885 19.296 1.00 93.19 304 ARG A N 1
ATOM 2463 C CA . ARG A 1 304 ? -5.794 -7.797 20.470 1.00 93.19 304 ARG A CA 1
ATOM 2464 C C . ARG A 1 304 ? -6.223 -6.360 20.737 1.00 93.19 304 ARG A C 1
ATOM 2466 O O . ARG A 1 304 ? -5.416 -5.438 20.642 1.00 93.19 304 ARG A O 1
ATOM 2473 N N . VAL A 1 305 ? -7.470 -6.163 21.164 1.00 91.50 305 VAL A N 1
ATOM 2474 C CA . VAL A 1 305 ? -7.980 -4.822 21.511 1.00 91.50 305 VAL A CA 1
ATOM 2475 C C . VAL A 1 305 ? -7.173 -4.194 22.657 1.00 91.50 305 VAL A C 1
ATOM 2477 O O . VAL A 1 305 ? -6.902 -2.996 22.640 1.00 91.50 305 VAL A O 1
ATOM 2480 N N . THR A 1 306 ? -6.700 -5.011 23.602 1.00 92.19 306 THR A N 1
ATOM 2481 C CA . THR A 1 306 ? -5.848 -4.577 24.723 1.00 92.19 306 THR A CA 1
ATOM 2482 C C . THR A 1 306 ? -4.507 -3.973 24.284 1.00 92.19 306 THR A C 1
ATOM 2484 O O . THR A 1 306 ? -3.954 -3.150 25.010 1.00 92.19 306 THR A O 1
ATOM 2487 N N . LEU A 1 307 ? -4.016 -4.280 23.076 1.00 94.44 307 LEU A N 1
ATOM 2488 C CA . LEU A 1 307 ? -2.807 -3.666 22.512 1.00 94.44 307 LEU A CA 1
ATOM 2489 C C . LEU A 1 307 ? -2.998 -2.161 22.281 1.00 94.44 307 LEU A C 1
ATOM 2491 O O . LEU A 1 307 ? -2.071 -1.377 22.466 1.00 94.44 307 LEU A O 1
ATOM 2495 N N . ILE A 1 308 ? -4.215 -1.737 21.920 1.00 95.06 308 ILE A N 1
ATOM 2496 C CA . ILE A 1 308 ? -4.542 -0.316 21.734 1.00 95.06 308 ILE A CA 1
ATOM 2497 C C . ILE A 1 308 ? -4.443 0.433 23.057 1.00 95.06 308 ILE A C 1
ATOM 2499 O O . ILE A 1 308 ? -3.936 1.553 23.092 1.00 95.06 308 ILE A O 1
ATOM 2503 N N . ASP A 1 309 ? -4.898 -0.186 24.146 1.00 92.50 309 ASP A N 1
ATOM 2504 C CA . ASP A 1 309 ? -4.792 0.396 25.480 1.00 92.50 309 ASP A CA 1
ATOM 2505 C C . ASP A 1 309 ? -3.337 0.524 25.921 1.00 92.50 309 ASP A C 1
ATOM 2507 O O . ASP A 1 309 ? -2.960 1.559 26.462 1.00 92.50 309 ASP A O 1
ATOM 2511 N N . GLU A 1 310 ? -2.514 -0.489 25.659 1.00 94.44 310 GLU A N 1
ATOM 2512 C CA . GLU A 1 310 ? -1.083 -0.467 25.971 1.00 94.44 310 GLU A CA 1
ATOM 2513 C C . GLU A 1 310 ? -0.358 0.648 25.212 1.00 94.44 310 GLU A C 1
ATOM 2515 O O . GLU A 1 310 ? 0.246 1.513 25.846 1.00 94.44 310 GLU A O 1
ATOM 2520 N N . MET A 1 311 ? -0.518 0.712 23.886 1.00 95.88 311 MET A N 1
ATOM 2521 C CA . MET A 1 311 ? 0.057 1.787 23.069 1.00 95.88 311 MET A CA 1
ATOM 2522 C C . MET A 1 311 ? -0.410 3.173 23.522 1.00 95.88 311 MET A C 1
ATOM 2524 O O . MET A 1 311 ? 0.378 4.116 23.613 1.00 95.88 311 MET A O 1
ATOM 2528 N N . TYR A 1 312 ? -1.708 3.315 23.801 1.00 94.81 312 TYR A N 1
ATOM 2529 C CA . TYR A 1 312 ? -2.282 4.585 24.227 1.00 94.81 312 TYR A CA 1
ATOM 2530 C C . TYR A 1 312 ? -1.779 5.012 25.608 1.00 94.81 312 TYR A C 1
ATOM 2532 O O . TYR A 1 312 ? -1.535 6.198 25.836 1.00 94.81 312 TYR A O 1
ATOM 2540 N N . ASN A 1 313 ? -1.613 4.065 26.530 1.00 92.75 313 ASN A N 1
ATOM 2541 C CA . ASN A 1 313 ? -1.070 4.341 27.852 1.00 92.75 313 ASN A CA 1
ATOM 2542 C C . ASN A 1 313 ? 0.378 4.820 27.745 1.00 92.75 313 ASN A C 1
ATOM 2544 O O . ASN A 1 313 ? 0.698 5.844 28.344 1.00 92.75 313 ASN A O 1
ATOM 2548 N N . ASP A 1 314 ? 1.214 4.172 26.935 1.00 93.75 314 ASP A N 1
ATOM 2549 C CA . ASP A 1 314 ? 2.599 4.600 26.705 1.00 93.75 314 ASP A CA 1
ATOM 2550 C C . ASP A 1 314 ? 2.671 6.005 26.079 1.00 93.75 314 ASP A C 1
ATOM 2552 O O . ASP A 1 314 ? 3.466 6.851 26.508 1.00 93.75 314 ASP A O 1
ATOM 2556 N N . LEU A 1 315 ? 1.757 6.321 25.152 1.00 92.62 315 LEU A N 1
ATOM 2557 C CA . LEU A 1 315 ? 1.592 7.676 24.613 1.00 92.62 315 LEU A CA 1
ATOM 2558 C C . LEU A 1 315 ? 1.199 8.698 25.688 1.00 92.62 315 LEU A C 1
ATOM 2560 O O . LEU A 1 315 ? 1.795 9.778 25.764 1.00 92.62 315 LEU A O 1
ATOM 2564 N N . CYS A 1 316 ? 0.254 8.361 26.565 1.00 89.56 316 CYS A N 1
ATOM 2565 C CA . CYS A 1 316 ? -0.148 9.219 27.681 1.00 89.56 316 CYS A CA 1
ATOM 2566 C C . CYS A 1 316 ? 0.967 9.388 28.722 1.00 89.56 316 CYS A C 1
ATOM 2568 O O . CYS A 1 316 ? 1.158 10.485 29.237 1.00 89.56 316 CYS A O 1
ATOM 2570 N N . TYR A 1 317 ? 1.744 8.346 29.030 1.00 83.88 317 TYR A N 1
ATOM 2571 C CA . TYR A 1 317 ? 2.871 8.457 29.963 1.00 83.88 317 TYR A CA 1
ATOM 2572 C C . TYR A 1 317 ? 3.924 9.451 29.466 1.00 83.88 317 TYR A C 1
ATOM 2574 O O . TYR A 1 317 ? 4.535 10.154 30.271 1.00 83.88 317 TYR A O 1
ATOM 2582 N N . SER A 1 318 ? 4.089 9.566 28.147 1.00 76.50 318 SER A N 1
ATOM 2583 C CA . SER A 1 318 ? 4.979 10.556 27.536 1.00 76.50 318 SER A CA 1
ATOM 2584 C C . SER A 1 318 ? 4.409 11.987 27.509 1.00 76.50 318 SER A C 1
ATOM 2586 O O . SER A 1 318 ? 5.171 12.946 27.380 1.00 76.50 318 SER A O 1
ATOM 2588 N N . SER A 1 319 ? 3.089 12.162 27.677 1.00 70.88 319 SER A N 1
ATOM 2589 C CA . SER A 1 319 ? 2.394 13.453 27.580 1.00 70.88 319 SER A CA 1
ATOM 2590 C C . SER A 1 319 ? 1.518 13.737 28.811 1.00 70.88 319 SER A C 1
ATOM 2592 O O . SER A 1 319 ? 0.437 13.189 28.994 1.00 70.88 319 SER A O 1
ATOM 2594 N N . ALA A 1 320 ? 1.950 14.669 29.669 1.00 64.62 320 ALA A N 1
ATOM 2595 C CA . ALA A 1 320 ? 1.320 14.962 30.969 1.00 64.62 320 ALA A CA 1
ATOM 2596 C C . ALA A 1 320 ? -0.185 15.351 30.934 1.00 64.62 320 ALA A C 1
ATOM 2598 O O . ALA A 1 320 ? -0.821 15.464 31.988 1.00 64.62 320 ALA A O 1
ATOM 2599 N N . THR A 1 321 ? -0.750 15.578 29.745 1.00 61.59 321 THR A N 1
ATOM 2600 C CA . THR A 1 321 ? -2.083 16.132 29.479 1.00 61.59 321 THR A CA 1
ATOM 2601 C C . THR A 1 321 ? -3.148 15.119 29.047 1.00 61.59 321 THR A C 1
ATOM 2603 O O . THR A 1 321 ? -4.326 15.466 29.116 1.00 61.59 321 THR A O 1
ATOM 2606 N N . MET A 1 322 ? -2.808 13.886 28.653 1.00 64.00 322 MET A N 1
ATOM 2607 C CA . MET A 1 322 ? -3.815 12.893 28.245 1.00 64.00 322 MET A CA 1
ATOM 2608 C C . MET A 1 322 ? -4.172 11.965 29.413 1.00 64.00 322 MET A C 1
ATOM 2610 O O . MET A 1 322 ? -3.337 11.223 29.924 1.00 64.00 322 MET A O 1
ATOM 2614 N N . ARG A 1 323 ? -5.417 12.047 29.902 1.00 65.00 323 ARG A N 1
ATOM 2615 C CA . ARG A 1 323 ? -5.893 11.292 31.076 1.00 65.00 323 ARG A CA 1
ATOM 2616 C C . ARG A 1 323 ? -7.189 10.524 30.811 1.00 65.00 323 ARG A C 1
ATOM 2618 O O . ARG A 1 323 ? -7.906 10.787 29.857 1.00 65.00 323 ARG A O 1
ATOM 2625 N N . GLN A 1 324 ? -7.396 9.563 31.713 1.00 69.31 324 GLN A N 1
ATOM 2626 C CA . GLN A 1 324 ? -8.393 8.491 31.828 1.00 69.31 324 GLN A CA 1
ATOM 2627 C C . GLN A 1 324 ? -9.809 8.778 31.295 1.00 69.31 324 GLN A C 1
ATOM 2629 O O . GLN A 1 324 ? -10.296 9.900 31.339 1.00 69.31 324 GLN A O 1
ATOM 2634 N N . GLY A 1 325 ? -10.498 7.711 30.869 1.00 80.19 325 GLY A N 1
ATOM 2635 C CA . GLY A 1 325 ? -11.895 7.755 30.407 1.00 80.19 325 GLY A CA 1
ATOM 2636 C C . GLY A 1 325 ? -12.073 7.932 28.896 1.00 80.19 325 GLY A C 1
ATOM 2637 O O . GLY A 1 325 ? -13.192 8.123 28.432 1.00 80.19 325 GLY A O 1
ATOM 2638 N N . VAL A 1 326 ? -10.988 7.865 28.123 1.00 88.12 326 VAL A N 1
ATOM 2639 C CA . VAL A 1 326 ? -11.024 7.976 26.659 1.00 88.12 326 VAL A CA 1
ATOM 2640 C C . VAL A 1 326 ? -11.532 6.667 26.048 1.00 88.12 326 VAL A C 1
ATOM 2642 O O . VAL A 1 326 ? -10.995 5.594 26.332 1.00 88.12 326 VAL A O 1
ATOM 2645 N N . GLY A 1 327 ? -12.577 6.757 25.223 1.00 91.00 327 GLY A N 1
ATOM 2646 C CA . GLY A 1 327 ? -13.137 5.615 24.500 1.00 91.00 327 GLY A CA 1
ATOM 2647 C C . GLY A 1 327 ? -12.198 5.091 23.411 1.00 91.00 327 GLY A C 1
ATOM 2648 O O . GLY A 1 327 ? -11.318 5.806 22.933 1.00 91.00 327 GLY A O 1
ATOM 2649 N N . LEU A 1 328 ? -12.403 3.841 22.994 1.00 91.44 328 LEU A N 1
ATOM 2650 C CA . LEU A 1 328 ? -11.526 3.134 22.054 1.00 91.44 328 LEU A CA 1
ATOM 2651 C C . LEU A 1 328 ? -11.319 3.876 20.720 1.00 91.44 328 LEU A C 1
ATOM 2653 O O . LEU A 1 328 ? -10.190 3.999 20.256 1.00 91.44 328 LEU A O 1
ATOM 2657 N N . GLN A 1 329 ? -12.382 4.448 20.148 1.00 93.50 329 GLN A N 1
ATOM 2658 C CA . GLN A 1 329 ? -12.310 5.248 18.916 1.00 93.50 329 GLN A CA 1
ATOM 2659 C C . GLN A 1 329 ? -11.339 6.422 19.046 1.00 93.50 329 GLN A C 1
ATOM 2661 O O . GLN A 1 329 ? -10.481 6.636 18.193 1.00 93.50 329 GLN A O 1
ATOM 2666 N N . GLN A 1 330 ? -11.441 7.161 20.150 1.00 93.06 330 GLN A N 1
ATOM 2667 C CA . GLN A 1 330 ? -10.603 8.326 20.390 1.00 93.06 330 GLN A CA 1
ATOM 2668 C C . GLN A 1 330 ? -9.143 7.929 20.647 1.00 93.06 330 GLN A C 1
ATOM 2670 O O . GLN A 1 330 ? -8.237 8.644 20.227 1.00 93.06 330 GLN A O 1
ATOM 2675 N N . LYS A 1 331 ? -8.897 6.760 21.260 1.00 94.69 331 LYS A N 1
ATOM 2676 C CA . LYS A 1 331 ? -7.543 6.194 21.369 1.00 94.69 331 LYS A CA 1
ATOM 2677 C C . LYS A 1 331 ? -6.949 5.907 19.990 1.00 94.69 331 LYS A C 1
ATOM 2679 O O . LYS A 1 331 ? -5.825 6.323 19.731 1.00 94.69 331 LYS A O 1
ATOM 2684 N N . ILE A 1 332 ? -7.707 5.264 19.094 1.00 96.50 332 ILE A N 1
ATOM 2685 C CA . ILE A 1 332 ? -7.268 4.990 17.713 1.00 96.50 332 ILE A CA 1
ATOM 2686 C C . ILE A 1 332 ? -6.964 6.296 16.964 1.00 96.50 332 ILE A C 1
ATOM 2688 O O . ILE A 1 332 ? -5.951 6.374 16.269 1.00 96.50 332 ILE A O 1
ATOM 2692 N N . ILE A 1 333 ? -7.791 7.337 17.130 1.00 96.38 333 ILE A N 1
ATOM 2693 C CA . ILE A 1 333 ? -7.533 8.667 16.551 1.00 96.38 333 ILE A CA 1
ATOM 2694 C C . ILE A 1 333 ? -6.188 9.214 17.045 1.00 96.38 333 ILE A C 1
ATOM 2696 O O . ILE A 1 333 ? -5.321 9.496 16.223 1.00 96.38 333 ILE A O 1
ATOM 2700 N N . HIS A 1 334 ? -5.976 9.295 18.362 1.00 95.88 334 HIS A N 1
ATOM 2701 C CA . HIS A 1 334 ? -4.740 9.850 18.929 1.00 95.88 334 HIS A CA 1
ATOM 2702 C C . HIS A 1 334 ? -3.488 9.059 18.519 1.00 95.88 334 HIS A C 1
ATOM 2704 O O . HIS A 1 334 ? -2.440 9.648 18.251 1.00 95.88 334 HIS A O 1
ATOM 2710 N N . LEU A 1 335 ? -3.584 7.728 18.439 1.00 97.25 335 LEU A N 1
ATOM 2711 C CA . LEU A 1 335 ? -2.483 6.884 17.973 1.00 97.25 335 LEU A CA 1
ATOM 2712 C C . LEU A 1 335 ? -2.140 7.159 16.507 1.00 97.25 335 LEU A C 1
ATOM 2714 O O . LEU A 1 335 ? -0.963 7.291 16.176 1.00 97.25 335 LEU A O 1
ATOM 2718 N N . ASN A 1 336 ? -3.145 7.294 15.636 1.00 98.25 336 ASN A N 1
ATOM 2719 C CA . ASN A 1 336 ? -2.916 7.632 14.232 1.00 98.25 336 ASN A CA 1
ATOM 2720 C C . ASN A 1 336 ? -2.388 9.058 14.051 1.00 98.25 336 ASN A C 1
ATOM 2722 O O . ASN A 1 336 ? -1.524 9.266 13.208 1.00 98.25 336 ASN A O 1
ATOM 2726 N N . GLU A 1 337 ? -2.849 10.031 14.838 1.00 97.00 337 GLU A N 1
ATOM 2727 C CA . GLU A 1 337 ? -2.309 11.397 14.823 1.00 97.00 337 GLU A CA 1
ATOM 2728 C C . GLU A 1 337 ? -0.828 11.415 15.216 1.00 97.00 337 GLU A C 1
ATOM 2730 O O . GLU A 1 337 ? -0.009 12.028 14.526 1.00 97.00 337 GLU A O 1
ATOM 2735 N N . TYR A 1 338 ? -0.462 10.697 16.284 1.00 97.00 338 TYR A N 1
ATOM 2736 C CA . TYR A 1 338 ? 0.934 10.542 16.684 1.00 97.00 338 TYR A CA 1
ATOM 2737 C C . TYR A 1 338 ? 1.754 9.848 15.592 1.00 97.00 338 TYR A C 1
ATOM 2739 O O . TYR A 1 338 ? 2.811 10.344 15.205 1.00 97.00 338 TYR A O 1
ATOM 2747 N N . PHE A 1 339 ? 1.261 8.731 15.057 1.00 97.75 339 PHE A N 1
ATOM 2748 C CA . PHE A 1 339 ? 1.914 7.988 13.983 1.00 97.75 339 PHE A CA 1
ATOM 2749 C C . PHE A 1 339 ? 2.162 8.855 12.745 1.00 97.75 339 PHE A C 1
ATOM 2751 O O . PHE A 1 339 ? 3.289 8.933 12.261 1.00 97.75 339 PHE A O 1
ATOM 2758 N N . GLN A 1 340 ? 1.143 9.581 12.288 1.00 97.69 340 GLN A N 1
ATOM 2759 C CA . GLN A 1 340 ? 1.245 10.523 11.176 1.00 97.69 340 GLN A CA 1
ATOM 2760 C C . GLN A 1 340 ? 2.269 11.624 11.469 1.00 97.69 340 GLN A C 1
ATOM 2762 O O . GLN A 1 340 ? 3.135 11.904 10.639 1.00 97.69 340 GL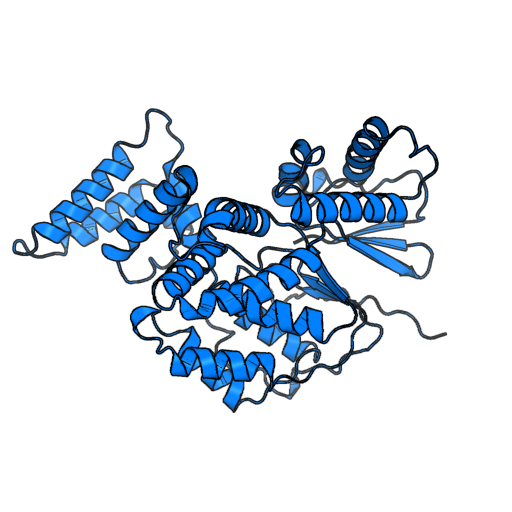N A O 1
ATOM 2767 N N . HIS A 1 341 ? 2.252 12.201 12.675 1.00 96.56 341 HIS A N 1
ATOM 2768 C CA . HIS A 1 341 ? 3.260 13.177 13.078 1.00 96.56 341 HIS A CA 1
ATOM 2769 C C . HIS A 1 341 ? 4.683 12.606 12.979 1.00 96.56 341 HIS A C 1
ATOM 2771 O O . HIS A 1 341 ? 5.560 13.274 12.425 1.00 96.56 341 HIS A O 1
ATOM 2777 N N . ARG A 1 342 ? 4.918 11.378 13.464 1.00 95.75 342 ARG A N 1
ATOM 2778 C CA . ARG A 1 342 ? 6.237 10.733 13.387 1.00 95.75 342 ARG A CA 1
ATOM 2779 C C . ARG A 1 342 ? 6.652 10.445 11.945 1.00 95.75 342 ARG A C 1
ATOM 2781 O O . ARG A 1 342 ? 7.777 10.782 11.585 1.00 95.75 342 ARG A O 1
ATOM 2788 N N . LEU A 1 343 ? 5.754 9.943 11.096 1.00 92.81 343 LEU A N 1
ATOM 2789 C CA . LEU A 1 343 ? 6.050 9.687 9.680 1.00 92.81 343 LEU A CA 1
ATOM 2790 C C . LEU A 1 343 ? 6.485 10.950 8.923 1.00 92.81 343 LEU A C 1
ATOM 2792 O O . LEU A 1 343 ? 7.437 10.900 8.142 1.00 92.81 343 LEU A O 1
ATOM 2796 N N . PHE A 1 344 ? 5.806 12.078 9.148 1.00 91.94 344 PHE A N 1
ATOM 2797 C CA . PHE A 1 344 ? 6.083 13.324 8.428 1.00 91.94 344 PHE A CA 1
ATOM 2798 C C . PHE A 1 344 ? 7.265 14.115 8.991 1.00 91.94 344 PHE A C 1
ATOM 2800 O O . PHE A 1 344 ? 7.978 14.756 8.223 1.00 91.94 344 PHE A O 1
ATOM 2807 N N . ASN A 1 345 ? 7.481 14.083 10.309 1.00 92.12 345 ASN A N 1
ATOM 2808 C CA . ASN A 1 345 ? 8.439 14.979 10.967 1.00 92.12 345 ASN A CA 1
ATOM 2809 C C . ASN A 1 345 ? 9.678 14.269 11.522 1.00 92.12 345 ASN A C 1
ATOM 2811 O O . ASN A 1 345 ? 10.690 14.923 11.760 1.00 92.12 345 ASN A O 1
ATOM 2815 N N . CYS A 1 346 ? 9.605 12.961 11.773 1.00 89.56 346 CYS A N 1
ATOM 2816 C CA . CYS A 1 346 ? 10.670 12.200 12.437 1.00 89.56 346 CYS A CA 1
ATOM 2817 C C . CYS A 1 346 ? 11.193 11.026 11.604 1.00 89.56 346 CYS A C 1
ATOM 2819 O O . CYS A 1 346 ? 12.306 10.578 11.852 1.00 89.56 346 CYS A O 1
ATOM 2821 N N . GLN A 1 347 ? 10.413 10.547 10.629 1.00 88.75 347 GLN A N 1
ATOM 2822 C CA . GLN A 1 347 ? 10.730 9.385 9.791 1.00 88.75 347 GLN A CA 1
ATOM 2823 C C . GLN A 1 347 ? 10.990 8.102 10.600 1.00 88.75 347 GLN A C 1
ATOM 2825 O O . GLN A 1 347 ? 11.798 7.260 10.223 1.00 88.75 347 GLN A O 1
ATOM 2830 N N . ASP A 1 348 ? 10.295 7.934 11.720 1.00 92.06 348 ASP A N 1
ATOM 2831 C CA . ASP A 1 348 ? 10.353 6.736 12.557 1.00 92.06 348 ASP A CA 1
ATOM 2832 C C . ASP A 1 348 ? 8.970 6.459 13.175 1.00 92.06 348 ASP A C 1
ATOM 2834 O O . ASP A 1 348 ? 7.983 7.110 12.822 1.00 92.06 348 ASP A O 1
ATOM 2838 N N . TYR A 1 349 ? 8.895 5.512 14.112 1.00 94.31 349 TYR A N 1
ATOM 2839 C CA . TYR A 1 349 ? 7.662 5.201 14.846 1.00 94.31 349 TYR A CA 1
ATOM 2840 C C . TYR A 1 349 ? 7.676 5.694 16.304 1.00 94.31 349 TYR A C 1
ATOM 2842 O O . TYR A 1 349 ? 6.674 5.586 17.011 1.00 94.31 349 TYR A O 1
ATOM 2850 N N . GLY A 1 350 ? 8.792 6.265 16.771 1.00 94.88 350 GLY A N 1
ATOM 2851 C CA . GLY A 1 350 ? 8.948 6.771 18.136 1.00 94.88 350 GLY A CA 1
ATOM 2852 C C . GLY A 1 350 ? 8.584 5.736 19.203 1.00 94.88 350 GLY A C 1
ATOM 2853 O O . GLY A 1 350 ? 9.073 4.607 19.185 1.00 94.88 350 GLY A O 1
ATOM 2854 N N . ILE A 1 351 ? 7.698 6.112 20.127 1.00 95.75 351 ILE A N 1
ATOM 2855 C CA . ILE A 1 351 ? 7.238 5.212 21.198 1.00 95.75 351 ILE A CA 1
ATOM 2856 C C . ILE A 1 351 ? 6.431 4.017 20.675 1.00 95.75 351 ILE A C 1
ATOM 2858 O O . ILE A 1 351 ? 6.246 3.053 21.406 1.00 95.75 351 ILE A O 1
ATOM 2862 N N . LEU A 1 352 ? 5.942 4.071 19.430 1.00 96.62 352 LEU A N 1
ATOM 2863 C CA . LEU A 1 352 ? 5.168 2.983 18.838 1.00 96.62 352 LEU A CA 1
ATOM 2864 C C . LEU A 1 352 ? 6.060 1.874 18.267 1.00 96.62 352 LEU 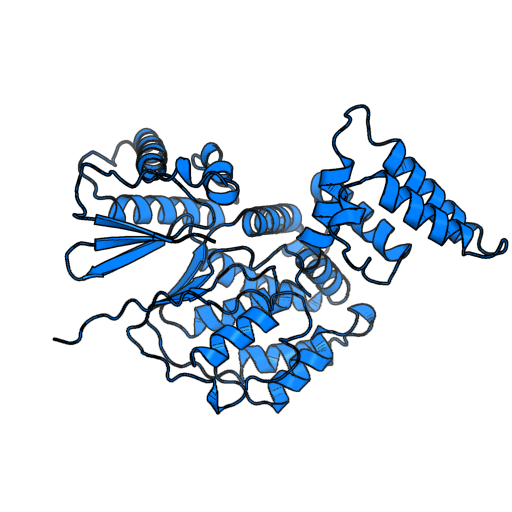A C 1
ATOM 2866 O O . LEU A 1 352 ? 5.565 0.785 17.994 1.00 96.62 352 LEU A O 1
ATOM 2870 N N . GLN A 1 353 ? 7.373 2.110 18.141 1.00 95.75 353 GLN A N 1
ATOM 2871 C CA . GLN A 1 353 ? 8.340 1.153 17.592 1.00 95.75 353 GLN A CA 1
ATOM 2872 C C . GLN A 1 353 ? 8.243 -0.266 18.188 1.00 95.75 353 GLN A C 1
ATOM 2874 O O . GLN A 1 353 ? 8.298 -1.216 17.405 1.00 95.75 353 GLN A O 1
ATOM 2879 N N . PRO A 1 354 ? 8.082 -0.464 19.515 1.00 96.50 354 PRO A N 1
ATOM 2880 C CA . PRO A 1 354 ? 7.983 -1.805 20.096 1.00 96.50 354 PRO A CA 1
ATOM 2881 C C . PRO A 1 354 ? 6.740 -2.585 19.647 1.00 96.50 354 PRO A C 1
ATOM 2883 O O . PRO A 1 354 ? 6.738 -3.810 19.725 1.00 96.50 354 PRO A O 1
ATOM 2886 N N . TYR A 1 355 ? 5.704 -1.888 19.174 1.00 97.06 355 TYR A N 1
ATOM 2887 C CA . TYR A 1 355 ? 4.407 -2.465 18.823 1.00 97.06 355 TYR A CA 1
ATOM 2888 C C . TYR A 1 355 ? 4.244 -2.739 17.330 1.00 97.06 355 TYR A C 1
ATOM 2890 O O . TYR A 1 355 ? 3.387 -3.536 16.958 1.00 97.06 355 TYR A O 1
ATOM 2898 N N . ILE A 1 356 ? 5.059 -2.112 16.471 1.00 96.00 356 ILE A N 1
ATOM 2899 C CA . ILE A 1 356 ? 4.926 -2.237 15.012 1.00 96.00 356 ILE A CA 1
ATOM 2900 C C . ILE A 1 356 ? 4.947 -3.701 14.586 1.00 96.00 356 ILE A C 1
ATOM 2902 O O . ILE A 1 356 ? 4.057 -4.122 13.860 1.00 96.00 356 ILE A O 1
ATOM 2906 N N . HIS A 1 357 ? 5.873 -4.501 15.122 1.00 92.19 357 HIS A N 1
ATOM 2907 C CA . HIS A 1 357 ? 5.951 -5.921 14.790 1.00 92.19 357 HIS A CA 1
ATOM 2908 C C . HIS A 1 357 ? 4.671 -6.694 15.149 1.00 92.19 357 HIS A C 1
ATOM 2910 O O . HIS A 1 357 ? 4.234 -7.533 14.372 1.00 92.19 357 HIS A O 1
ATOM 2916 N N . GLU A 1 358 ? 4.041 -6.417 16.294 1.00 94.06 358 GLU A N 1
ATOM 2917 C CA . GLU A 1 358 ? 2.785 -7.083 16.672 1.00 94.06 358 GLU A CA 1
ATOM 2918 C C . GLU A 1 358 ? 1.630 -6.662 15.746 1.00 94.06 358 GLU A C 1
ATOM 2920 O O . GLU A 1 358 ? 0.815 -7.496 15.368 1.00 94.06 358 GLU A O 1
ATOM 2925 N N . ILE A 1 359 ? 1.604 -5.400 15.305 1.00 95.56 359 ILE A N 1
ATOM 2926 C CA . ILE A 1 359 ? 0.585 -4.866 14.383 1.00 95.56 359 ILE A CA 1
ATOM 2927 C C . ILE A 1 359 ? 0.740 -5.413 12.960 1.00 95.56 359 ILE A C 1
ATOM 2929 O O . ILE A 1 359 ? -0.253 -5.550 12.242 1.00 95.56 359 ILE A O 1
ATOM 2933 N N . THR A 1 360 ? 1.974 -5.703 12.542 1.00 94.19 360 THR A N 1
ATOM 2934 C CA . THR A 1 360 ? 2.288 -6.040 11.151 1.00 94.19 360 THR A CA 1
ATOM 2935 C C . THR A 1 360 ? 2.599 -7.517 10.907 1.00 94.19 360 THR A C 1
ATOM 2937 O O . THR A 1 360 ? 2.496 -7.959 9.769 1.00 94.19 360 THR A O 1
ATOM 2940 N N . TRP A 1 361 ? 2.964 -8.301 11.929 1.00 92.62 361 TRP A N 1
ATOM 2941 C CA . TRP A 1 361 ? 3.429 -9.689 11.758 1.00 92.62 361 TRP A CA 1
ATOM 2942 C C . TRP A 1 361 ? 2.686 -10.747 12.570 1.00 92.62 361 TRP A C 1
ATOM 2944 O O . TRP A 1 361 ? 2.983 -11.934 12.392 1.00 92.62 361 TRP A O 1
ATOM 2954 N N . GLU A 1 362 ? 1.779 -10.379 13.476 1.00 92.12 362 GLU A N 1
ATOM 2955 C CA . GLU A 1 362 ? 1.053 -11.378 14.263 1.00 92.12 362 GLU A CA 1
ATOM 2956 C C . GLU A 1 362 ? 0.255 -12.324 13.345 1.00 92.12 362 GLU A C 1
ATOM 2958 O O . GLU A 1 362 ? -0.293 -11.929 12.323 1.00 92.12 362 GLU A O 1
ATOM 2963 N N . LYS A 1 363 ? 0.234 -13.616 13.675 1.00 87.50 363 LYS A N 1
ATOM 2964 C CA . LYS A 1 363 ? -0.465 -14.654 12.888 1.00 87.50 363 LYS A CA 1
ATOM 2965 C C . LYS A 1 363 ? -1.400 -15.498 13.736 1.00 87.50 363 LYS A C 1
ATOM 2967 O O . LYS A 1 363 ? -2.112 -16.357 13.223 1.00 87.50 363 LYS A O 1
ATOM 2972 N N . ASN A 1 364 ? -1.335 -15.337 15.052 1.00 87.75 364 ASN A N 1
ATOM 2973 C CA . ASN A 1 364 ? -2.089 -16.146 15.977 1.00 87.75 364 ASN A CA 1
ATOM 2974 C C . ASN A 1 364 ? -3.467 -15.532 16.228 1.00 87.75 364 ASN A C 1
ATOM 2976 O O . ASN A 1 364 ? -3.649 -14.751 17.158 1.00 87.75 364 ASN A O 1
ATOM 2980 N N . GLU A 1 365 ? -4.452 -15.982 15.455 1.00 83.25 365 GLU A N 1
ATOM 2981 C CA . GLU A 1 365 ? -5.876 -15.667 15.639 1.00 83.25 365 GLU A CA 1
ATOM 2982 C C . GLU A 1 365 ? -6.374 -15.886 17.074 1.00 83.25 365 GLU A C 1
ATOM 2984 O O . GLU A 1 365 ? -7.239 -15.161 17.559 1.00 83.25 365 GLU A O 1
ATOM 2989 N N . ALA A 1 366 ? -5.809 -16.858 17.801 1.00 82.19 366 ALA A N 1
ATOM 2990 C CA . ALA A 1 366 ? -6.212 -17.129 19.179 1.00 82.19 366 ALA A CA 1
ATOM 2991 C C . ALA A 1 366 ? -5.800 -16.017 20.159 1.00 82.19 366 ALA A C 1
ATOM 2993 O O . ALA A 1 366 ? -6.252 -16.022 21.302 1.00 82.19 366 ALA A O 1
ATOM 2994 N N . LYS A 1 367 ? -4.937 -15.081 19.739 1.00 78.44 367 LYS A N 1
ATOM 2995 C CA . LYS A 1 367 ? -4.584 -13.893 20.523 1.00 78.44 367 LYS A CA 1
ATOM 2996 C C . LYS A 1 367 ? -5.548 -12.732 20.321 1.00 78.44 367 LYS A C 1
ATOM 2998 O O . LYS A 1 367 ? -5.454 -11.773 21.081 1.00 78.44 367 LYS A O 1
ATOM 3003 N N . VAL A 1 368 ? -6.451 -12.788 19.340 1.00 81.56 368 VAL A N 1
ATOM 3004 C CA . VAL A 1 368 ? -7.452 -11.736 19.139 1.00 81.56 368 VAL A CA 1
ATOM 3005 C C . VAL A 1 368 ? -8.438 -11.785 20.301 1.00 81.56 368 VAL A C 1
ATOM 3007 O O . VAL A 1 368 ? -9.383 -12.572 20.314 1.00 81.56 368 VAL A O 1
ATOM 3010 N N . ASP A 1 369 ? -8.194 -10.945 21.302 1.00 79.50 369 ASP A N 1
ATOM 3011 C CA . ASP A 1 369 ? -9.127 -10.747 22.400 1.00 79.50 369 ASP A CA 1
ATOM 3012 C C . ASP A 1 369 ? -10.320 -9.920 21.909 1.00 79.50 369 ASP A C 1
ATOM 3014 O O . ASP A 1 369 ? -10.169 -8.756 21.518 1.00 79.50 369 ASP A O 1
ATOM 3018 N N . ARG A 1 370 ? -11.494 -10.556 21.895 1.00 68.56 370 ARG A N 1
ATOM 3019 C CA . ARG A 1 370 ? -12.779 -9.951 21.514 1.00 68.56 370 ARG A CA 1
ATOM 3020 C C . ARG A 1 370 ? -13.584 -9.504 22.735 1.00 68.56 370 ARG A C 1
ATOM 3022 O O . ARG A 1 370 ? -14.568 -8.780 22.575 1.00 68.56 370 ARG A O 1
ATOM 3029 N N . ASP A 1 371 ? -13.169 -9.906 23.933 1.00 65.31 371 ASP A N 1
ATOM 3030 C CA . ASP A 1 371 ? -13.906 -9.700 25.170 1.00 65.31 371 ASP A CA 1
ATOM 3031 C C . ASP A 1 371 ? -13.488 -8.371 25.803 1.00 65.31 371 ASP A C 1
ATOM 3033 O O . ASP A 1 371 ? -12.774 -8.311 26.802 1.00 65.31 371 ASP A O 1
ATOM 3037 N N . ASN A 1 372 ? -13.946 -7.258 25.226 1.00 58.41 372 ASN A N 1
ATOM 3038 C CA . ASN A 1 372 ? -13.757 -5.964 25.871 1.00 58.41 372 ASN A CA 1
ATOM 3039 C C . ASN A 1 372 ? -14.887 -5.692 26.878 1.00 58.41 372 ASN A C 1
ATOM 3041 O O . ASN A 1 372 ? -16.065 -5.652 26.528 1.00 58.41 372 ASN A O 1
ATOM 3045 N N . HIS A 1 373 ? -14.529 -5.495 28.149 1.00 56.31 373 HIS A N 1
ATOM 3046 C CA . HIS A 1 373 ? -15.481 -5.275 29.248 1.00 56.31 373 HIS A CA 1
ATOM 3047 C C . HIS A 1 373 ? -15.962 -3.820 29.385 1.00 56.31 373 HIS A C 1
ATOM 3049 O O . HIS A 1 373 ? -16.833 -3.534 30.209 1.00 56.31 373 HIS A O 1
ATOM 3055 N N . ALA A 1 374 ? -15.422 -2.895 28.591 1.00 60.28 374 ALA A N 1
ATOM 3056 C CA . ALA A 1 374 ? -15.850 -1.503 28.549 1.00 60.28 374 ALA A CA 1
ATOM 3057 C C . ALA A 1 374 ? -16.330 -1.156 27.133 1.00 60.28 374 ALA A C 1
ATOM 3059 O O . ALA A 1 374 ? -15.624 -1.447 26.173 1.00 60.28 374 ALA A O 1
ATOM 3060 N N . SER A 1 375 ? -17.524 -0.549 27.042 1.00 56.16 375 SER A N 1
ATOM 3061 C CA . SER A 1 375 ? -18.187 -0.028 25.828 1.00 56.16 375 SER A CA 1
ATOM 3062 C C . SER A 1 375 ? -17.216 0.267 24.668 1.00 56.16 375 SER A C 1
ATOM 3064 O O . SER A 1 375 ? -16.239 0.995 24.886 1.00 56.16 375 SER A O 1
ATOM 3066 N N . PRO A 1 376 ? -17.445 -0.241 23.441 1.00 67.81 376 PRO A N 1
ATOM 3067 C CA . PRO A 1 376 ? -18.732 -0.541 22.785 1.00 67.81 376 PRO A CA 1
ATOM 3068 C C . PRO A 1 376 ? -19.426 -1.847 23.207 1.00 67.81 376 PRO A C 1
ATOM 3070 O O . PRO A 1 376 ? -18.825 -2.718 23.825 1.00 67.81 376 PRO A O 1
ATOM 3073 N N . SER A 1 377 ? -20.714 -1.976 22.858 1.00 69.50 377 SER A N 1
ATOM 3074 C CA . SER A 1 377 ? -21.547 -3.160 23.150 1.00 69.50 377 SER A CA 1
ATOM 3075 C C . SER A 1 377 ? -21.067 -4.423 22.424 1.00 69.50 377 SER A C 1
ATOM 3077 O O . SER A 1 377 ? -21.316 -5.537 22.884 1.00 69.50 377 SER A O 1
ATOM 3079 N N . SER A 1 378 ? -20.377 -4.249 21.293 1.00 84.38 378 SER A N 1
ATOM 3080 C CA . SER A 1 378 ? -19.678 -5.303 20.563 1.00 84.38 378 SER A CA 1
ATOM 3081 C C . SER A 1 378 ? -18.534 -4.722 19.730 1.00 84.38 378 SER A C 1
ATOM 3083 O O . SER A 1 378 ? -18.633 -3.608 19.205 1.00 84.38 378 SER A O 1
ATOM 3085 N N . ILE A 1 379 ? -17.454 -5.494 19.598 1.00 87.75 379 ILE A N 1
ATOM 3086 C CA . ILE A 1 379 ? -16.322 -5.191 18.720 1.00 87.75 379 ILE A CA 1
ATOM 3087 C C . ILE A 1 379 ? -16.243 -6.282 17.656 1.00 87.75 379 ILE A C 1
ATOM 3089 O O . ILE A 1 379 ? -16.224 -7.470 17.975 1.00 87.75 379 ILE A O 1
ATOM 3093 N N . MET A 1 380 ? -16.187 -5.874 16.392 1.00 90.75 380 MET A N 1
ATOM 3094 C CA . MET A 1 380 ? -15.836 -6.740 15.272 1.00 90.75 380 MET A CA 1
ATOM 3095 C C . MET A 1 380 ? -14.421 -6.394 14.813 1.00 90.75 380 MET A C 1
ATOM 3097 O O . MET A 1 380 ? -14.080 -5.220 14.709 1.00 90.75 380 MET A O 1
ATOM 3101 N N . THR A 1 381 ? -13.597 -7.395 14.527 1.00 91.44 381 THR A N 1
ATOM 3102 C CA . THR A 1 381 ? -12.237 -7.209 14.003 1.00 91.44 381 THR A CA 1
ATOM 3103 C C . THR A 1 381 ? -12.162 -7.727 12.573 1.00 91.44 381 THR A C 1
ATOM 3105 O O . THR A 1 381 ? -12.678 -8.806 12.283 1.00 91.44 381 THR A O 1
ATOM 3108 N N . VAL A 1 382 ? -11.518 -6.968 11.693 1.00 94.25 382 VAL A N 1
ATOM 3109 C CA . VAL A 1 382 ? -11.254 -7.324 10.296 1.00 94.25 382 VAL A CA 1
ATOM 3110 C C . VAL A 1 382 ? -9.757 -7.152 10.045 1.00 94.25 382 VAL A C 1
ATOM 3112 O O . VAL A 1 382 ? -9.205 -6.093 10.332 1.00 94.25 382 VAL A O 1
ATOM 3115 N N . HIS A 1 383 ? -9.105 -8.186 9.529 1.00 94.62 383 HIS A N 1
ATOM 3116 C CA . HIS A 1 383 ? -7.679 -8.186 9.196 1.00 94.62 383 HIS A CA 1
ATOM 3117 C C . HIS A 1 383 ? -7.425 -8.974 7.906 1.00 94.62 383 HIS A C 1
ATOM 3119 O O . HIS A 1 383 ? -8.367 -9.560 7.358 1.00 94.62 383 HIS A O 1
ATOM 3125 N N . GLY A 1 384 ? -6.194 -8.870 7.395 1.00 88.75 384 GLY A N 1
ATOM 3126 C CA . GLY A 1 384 ? -5.752 -9.460 6.129 1.00 88.75 384 GLY A CA 1
ATOM 3127 C C . GLY A 1 384 ? -5.775 -10.978 6.101 1.00 88.75 384 GLY A C 1
ATOM 3128 O O . GLY A 1 384 ? -5.785 -11.601 7.192 1.00 88.75 384 GLY A O 1
#

Foldseek 3Di:
DDAQDAPPDPPPVPPPPDDDPLLADDDPVQFDDADQAYEAEDEACQLALSSVVNVCRSNVFKDADRVLVNLCSVQLPDQLVPRDPVSVVVNLCRLQPVMDGDEHQEYEYQENNAQFLYRANLSSLSNLLNCLVPYPAYAYADAPSNVVLLVQCVQQVVVLVDVHRDGRPVVCVLLVLLVLVCVLPVDDPPDPVVQLLDLVSVLVVLVVSLVPDDPVPVVSNVSSVVSSCCLVVPDVPPPDNSVRVNSSSGRNNHSSNVVNCVVPVVCSVVVVSSVVSVLVNYFNKDWDAHPQQEIEIRAAEQAALVVLVVLLVLVCVVPVPDDDDDDSNVSRVVQRVLQSCCVVPPSDNPSCVVVSCVRHPDHDNVNHDFDDPDDDPGYHYDYD

Secondary structure (DSSP, 8-state):
-----------TTTT--SSSSTTSPPPGGGPPPPPTT-EEEE---TT-HHHHHHHHHHTTSEE--HHHHHHHHHHHTS-GGG--HHHHHHHHHHHHHS-EE---SEEEE-S-SSSSSSS-HHHHHHHHHHHHHHSS-EEEE--HHHHHHHHHHHHTHHHHHSS-----HHHHHHHHHHHHHHHH--S-----HHHHTSHHHHHHHHHHHHHHS-TT-HHHHHHHHHHHHHHHH--SSS-HHHHHHHHHHTTHHHHHHHHHHHH-GGGHHHHHHHHHHHHHHEESSEEEE-TTSEEEEE-SS---HHHHHHHHHHHHHH-TT--S---HHHHHHHHHHHHHHHHHHTSS-GGGHHHHHHHHH---GGG-----SSSSSEEEEE--

Sequence (384 aa):
MRTETHQIHTYDSMARFHNQEWISYPPQSSIKQADPSSHITLPDLHGNVFKLLDILMIEGVLLMLEEHYAELQRVIHLPIEQQSLEDIERCIAIIQHNLGFNPVQCVRLIGDECGDRGINDFWTLCLIDQLHKNLPSVEILLSNHGEFFLDYIRDNHDAITAQDYQFGSSCESRLRMIQRIRDIHPAPIWYDHEKMDKPKSIVNSLTTIRDSYGDSNTEKKSAIDNLIKDLQCGSGYISPYKDMMTLVEQRRSLLNMHNLIQTHPALLTHLNDFLTSYKQCLRLISYSSGNNDQLTMYSHAPIRVTLIDEMYNDLCYSSATMRQGVGLQQKIIHLNEYFQHRLFNCQDYGILQPYIHEITWEKNEAKVDRDNHASPSSIMTVHG